Protein AF-A0A8C5P706-F1 (afdb_monomer_lite)

pLDDT: mean 78.51, std 22.82, range [29.36, 98.44]

Sequence (442 aa):
MSHQSHCFSSRSANNVGSKGHKISLGSGHCGKSGHGSGHGSGNGSGHGFGGIGYGFGGSGCSGGITQVTVNRGLLAPLNLDIDTNIQRVRTQERNQIMGLNDKFASFIDKVRFLEQQNKMLETKWSLLQDQQTSRVQTEPLFEAFTGNLRRQLESMGCERGRLETDRNSMEQSVEELRRRYDEEVNRRTAAENEFSGLKRDVDAAFMHKAELQVKADSLSDEINFLRTLYDAEISQLQGQISDTSVVVSMNNSRDLDLNGIIGEVRAQYEDIANRSRGEAEAMYQSRFAELQTAAGRSGNNLQSSRDEICSLNRAIQSLRGEIDSVNAQRSGLESAINEAEGRGEAAVKNAKGKLSELEAALQKAKQDMARQLREYQELMNVKLALDIEITTYKKMLEGEEARTGSVVMAQLSEVQSGLSAFNCQVRSEMLAYRSESHRLQC

Structure (mmCIF, N/CA/C/O backbone):
data_AF-A0A8C5P706-F1
#
_entry.id   AF-A0A8C5P706-F1
#
loop_
_atom_site.group_PDB
_atom_site.id
_atom_site.type_symbol
_atom_site.label_atom_id
_atom_site.label_alt_id
_atom_site.label_comp_id
_atom_site.label_asym_id
_atom_site.label_entity_id
_atom_site.label_seq_id
_atom_site.pdbx_PDB_ins_code
_atom_site.Cartn_x
_atom_site.Cartn_y
_atom_site.Cartn_z
_atom_site.occupancy
_atom_site.B_iso_or_equiv
_atom_site.auth_seq_id
_atom_site.auth_comp_id
_atom_site.auth_asym_id
_atom_site.auth_atom_id
_atom_site.pdbx_PDB_model_num
ATOM 1 N N . MET A 1 1 ? -7.279 33.633 60.910 1.00 41.28 1 MET A N 1
ATOM 2 C CA . MET A 1 1 ? -6.029 32.956 61.302 1.00 41.28 1 MET A CA 1
ATOM 3 C C . MET A 1 1 ? -5.440 32.336 60.054 1.00 41.28 1 MET A C 1
ATOM 5 O O . MET A 1 1 ? -6.120 31.589 59.366 1.00 41.28 1 MET A O 1
ATOM 9 N N . SER A 1 2 ? -4.246 32.795 59.718 1.00 47.38 2 SER A N 1
ATOM 10 C CA . SER A 1 2 ? -3.436 32.448 58.554 1.00 47.38 2 SER A CA 1
ATOM 11 C C . SER A 1 2 ? -2.912 31.017 58.649 1.00 47.38 2 SER A C 1
ATOM 13 O O . SER A 1 2 ? -2.488 30.659 59.733 1.00 47.38 2 SER A O 1
ATOM 15 N N . HIS A 1 3 ? -2.887 30.263 57.544 1.00 41.00 3 HIS A N 1
ATOM 16 C CA . HIS A 1 3 ? -1.914 29.202 57.199 1.00 41.00 3 HIS A CA 1
ATOM 17 C C . HIS A 1 3 ? -2.225 28.788 55.741 1.00 41.00 3 HIS A C 1
ATOM 19 O O . HIS A 1 3 ? -3.325 28.335 55.456 1.00 41.00 3 HIS A O 1
ATOM 25 N N . GLN A 1 4 ? -1.476 29.215 54.722 1.00 40.47 4 GLN A N 1
ATOM 26 C CA . GLN A 1 4 ? -0.107 28.849 54.324 1.00 40.47 4 GLN A CA 1
ATOM 27 C C . GLN A 1 4 ? -0.018 27.461 53.650 1.00 40.47 4 GLN A C 1
ATOM 29 O O . GLN A 1 4 ? 0.170 26.440 54.293 1.00 40.47 4 GLN A O 1
ATOM 34 N N . SER A 1 5 ? -0.205 27.495 52.323 1.00 39.38 5 SER A N 1
ATOM 35 C CA . SER A 1 5 ? 0.575 26.850 51.247 1.00 39.38 5 SER A CA 1
ATOM 36 C C . SER A 1 5 ? 1.284 25.508 51.479 1.00 39.38 5 SER A C 1
ATOM 38 O O . SER A 1 5 ? 2.249 25.453 52.231 1.00 39.38 5 SER A O 1
ATOM 40 N N . HIS A 1 6 ? 0.998 24.542 50.593 1.00 40.12 6 HIS A N 1
ATOM 41 C CA . HIS A 1 6 ? 2.023 23.692 49.974 1.00 40.12 6 HIS A CA 1
ATOM 42 C C . HIS A 1 6 ? 1.728 23.459 48.483 1.00 40.12 6 HIS A C 1
ATOM 44 O O . HIS A 1 6 ? 0.644 23.028 48.100 1.00 40.12 6 HIS A O 1
ATOM 50 N N . CYS A 1 7 ? 2.724 23.774 47.654 1.00 34.34 7 CYS A N 1
ATOM 51 C CA . CYS A 1 7 ? 2.787 23.508 46.221 1.00 34.34 7 CYS A CA 1
ATOM 52 C C . CYS A 1 7 ? 3.391 22.120 45.954 1.00 34.34 7 CYS A C 1
ATOM 54 O O . CYS A 1 7 ? 4.392 21.769 46.572 1.00 34.34 7 CYS A O 1
ATOM 56 N N . PHE A 1 8 ? 2.890 21.423 44.933 1.00 32.47 8 PHE A N 1
ATOM 57 C CA . PHE A 1 8 ? 3.690 20.560 44.058 1.00 32.47 8 PHE A CA 1
ATOM 58 C C . PHE A 1 8 ? 3.221 20.815 42.620 1.00 32.47 8 PHE A C 1
ATOM 60 O O . PHE A 1 8 ? 2.102 20.476 42.252 1.00 32.47 8 PHE A O 1
ATOM 67 N N . SER A 1 9 ? 4.063 21.483 41.830 1.00 33.12 9 SER A N 1
ATOM 68 C CA . SER A 1 9 ? 3.867 21.713 40.397 1.00 33.12 9 SER A CA 1
ATOM 69 C C . SER A 1 9 ? 5.086 21.161 39.670 1.00 33.12 9 SER A C 1
ATOM 71 O O . SER A 1 9 ? 6.221 21.566 39.934 1.00 33.12 9 SER A O 1
ATOM 73 N N . SER A 1 10 ? 4.853 20.190 38.791 1.00 33.88 10 SER A N 1
ATOM 74 C CA . SER A 1 10 ? 5.874 19.570 37.957 1.00 33.88 10 SER A CA 1
ATOM 75 C C . SER A 1 10 ? 5.959 20.291 36.613 1.00 33.88 10 SER A C 1
ATOM 77 O O . SER A 1 10 ? 5.051 20.221 35.796 1.00 33.88 10 SER A O 1
ATOM 79 N N . ARG A 1 11 ? 7.099 20.963 36.422 1.00 39.31 11 ARG A N 1
ATOM 80 C CA . ARG A 1 11 ? 7.876 21.108 35.178 1.00 39.31 11 ARG A CA 1
ATOM 81 C C . ARG A 1 11 ? 7.091 21.267 33.863 1.00 39.31 11 ARG A C 1
ATOM 83 O O . ARG A 1 11 ? 6.745 20.289 33.213 1.00 39.31 11 ARG A O 1
ATOM 90 N N . SER A 1 12 ? 7.039 22.506 33.376 1.00 32.38 12 SER A N 1
ATOM 91 C CA . SER A 1 12 ? 7.063 22.805 31.941 1.00 32.38 12 SER A CA 1
ATOM 92 C C . SER A 1 12 ? 8.166 23.830 31.685 1.00 32.38 12 SER A C 1
ATOM 94 O O . SER A 1 12 ? 8.137 24.931 32.230 1.00 32.38 12 SER A O 1
ATOM 96 N N . ALA A 1 13 ? 9.174 23.434 30.911 1.00 37.91 13 ALA A N 1
ATOM 97 C CA . ALA A 1 13 ? 10.203 24.317 30.386 1.00 37.91 13 ALA A CA 1
ATOM 98 C C . ALA A 1 13 ? 10.234 24.123 28.869 1.00 37.91 13 ALA A C 1
ATOM 100 O O . ALA A 1 13 ? 10.842 23.186 28.357 1.00 37.91 13 ALA A O 1
ATOM 101 N N . ASN A 1 14 ? 9.542 25.019 28.170 1.00 35.97 14 ASN A N 1
ATOM 102 C CA . ASN A 1 14 ? 9.764 25.275 26.758 1.00 35.97 14 ASN A CA 1
ATOM 103 C C . ASN A 1 14 ? 11.100 26.006 26.619 1.00 35.97 14 ASN A C 1
ATOM 105 O O . ASN A 1 14 ? 11.257 27.101 27.157 1.00 35.97 14 ASN A O 1
ATOM 109 N N . ASN A 1 15 ? 12.033 25.433 25.861 1.00 34.94 15 ASN A N 1
ATOM 110 C CA . ASN A 1 15 ? 13.074 26.220 25.222 1.00 34.94 15 ASN A CA 1
ATOM 111 C C . ASN A 1 15 ? 13.121 25.878 23.732 1.00 34.94 15 ASN A C 1
ATOM 113 O O . ASN A 1 15 ? 13.296 24.729 23.330 1.00 34.94 15 ASN A O 1
ATOM 117 N N . VAL A 1 16 ? 12.890 26.919 22.944 1.00 37.88 16 VAL A N 1
ATOM 118 C CA . VAL A 1 16 ? 12.877 26.963 21.489 1.00 37.88 16 VAL A CA 1
ATOM 119 C C . VAL A 1 16 ? 14.286 27.303 21.021 1.00 37.88 16 VAL A C 1
ATOM 121 O O . VAL A 1 16 ? 14.898 28.237 21.528 1.00 37.88 16 VAL A O 1
ATOM 124 N N . GLY A 1 17 ? 14.749 26.607 19.984 1.00 37.25 17 GLY A N 1
ATOM 125 C CA . GLY A 1 17 ? 15.774 27.132 19.087 1.00 37.25 17 GLY A CA 1
ATOM 126 C C . GLY A 1 17 ? 17.091 26.368 19.091 1.00 37.25 17 GLY A C 1
ATOM 127 O O . GLY A 1 17 ? 18.047 26.781 19.733 1.00 37.25 17 GLY A O 1
ATOM 128 N N . SER A 1 18 ? 17.177 25.342 18.243 1.00 36.16 18 SER A N 1
ATOM 129 C CA . SER A 1 18 ? 18.452 24.931 17.657 1.00 36.16 18 SER A CA 1
ATOM 130 C C . SER A 1 18 ? 18.315 24.818 16.147 1.00 36.16 18 SER A C 1
ATOM 132 O O . SER A 1 18 ? 17.473 24.102 15.609 1.00 36.16 18 SER A O 1
ATOM 134 N N . LYS A 1 19 ? 19.143 25.623 15.484 1.00 40.47 19 LYS A N 1
ATOM 135 C CA . LYS A 1 19 ? 19.295 25.753 14.042 1.00 40.47 19 LYS A CA 1
ATOM 136 C C . LYS A 1 19 ? 20.003 24.524 13.466 1.00 40.47 19 LYS A C 1
ATOM 138 O O . LYS A 1 19 ? 21.015 24.084 13.996 1.00 40.47 19 LYS A O 1
ATOM 143 N N . GLY A 1 20 ? 19.478 24.072 12.329 1.00 43.91 20 GLY A N 1
ATOM 144 C CA . GLY A 1 20 ? 20.189 23.546 11.163 1.00 43.91 20 GLY A CA 1
ATOM 145 C C . GLY A 1 20 ? 21.366 22.602 11.386 1.00 43.91 20 GLY A C 1
ATOM 146 O O . GLY A 1 20 ? 22.481 23.056 11.610 1.00 43.91 20 GLY A O 1
ATOM 147 N N . HIS A 1 21 ? 21.148 21.312 11.134 1.00 32.88 21 HIS A N 1
ATOM 148 C CA . HIS A 1 21 ? 22.178 20.399 10.638 1.00 32.88 21 HIS A CA 1
ATOM 149 C C . HIS A 1 21 ? 21.638 19.724 9.371 1.00 32.88 21 HIS A C 1
ATOM 151 O O . HIS A 1 21 ? 20.739 18.890 9.428 1.00 32.88 21 HIS A O 1
ATOM 157 N N . LYS A 1 22 ? 22.160 20.136 8.209 1.00 37.00 22 LYS A N 1
ATOM 158 C CA . LYS A 1 22 ? 22.023 19.390 6.955 1.00 37.00 22 LYS A CA 1
ATOM 159 C C . LYS A 1 22 ? 23.095 18.307 6.975 1.00 37.00 22 LYS A C 1
ATOM 161 O O . LYS A 1 22 ? 24.278 18.627 6.929 1.00 37.00 22 LYS A O 1
ATOM 166 N N . ILE A 1 23 ? 22.680 17.051 7.062 1.00 36.12 23 ILE A N 1
ATOM 167 C CA . ILE A 1 23 ? 23.563 15.899 6.896 1.00 36.12 23 ILE A CA 1
ATOM 168 C C . ILE A 1 23 ? 23.460 15.481 5.429 1.00 36.12 23 ILE A C 1
ATOM 170 O O . ILE A 1 23 ? 22.424 14.993 4.987 1.00 36.12 23 ILE A O 1
ATOM 174 N N . SER A 1 24 ? 24.525 15.722 4.664 1.00 38.62 24 SER A N 1
ATOM 175 C CA . SER A 1 24 ? 24.721 15.121 3.348 1.00 38.62 24 SER A CA 1
ATOM 176 C C . SER A 1 24 ? 25.415 13.767 3.521 1.00 38.62 24 SER A C 1
ATOM 178 O O . SER A 1 24 ? 26.598 13.717 3.850 1.00 38.62 24 SER A O 1
ATOM 180 N N . LEU A 1 25 ? 24.694 12.679 3.269 1.00 35.72 25 LEU A N 1
ATOM 181 C CA . LEU A 1 25 ? 25.264 11.446 2.718 1.00 35.72 25 LEU A CA 1
ATOM 182 C C . LEU A 1 25 ? 24.923 11.482 1.222 1.00 35.72 25 LEU A C 1
ATOM 184 O O . LEU A 1 25 ? 23.805 11.827 0.864 1.00 35.72 25 LEU A O 1
ATOM 188 N N . GLY A 1 26 ? 25.792 11.210 0.262 1.00 31.03 26 GLY A N 1
ATOM 189 C CA . GLY A 1 26 ? 27.043 10.471 0.271 1.00 31.03 26 GLY A CA 1
ATOM 190 C C . GLY A 1 26 ? 27.058 9.729 -1.063 1.00 31.03 26 GLY A C 1
ATOM 191 O O . GLY A 1 26 ? 26.615 8.591 -1.130 1.00 31.03 26 GLY A O 1
ATOM 192 N N . SER A 1 27 ? 27.462 10.407 -2.144 1.00 34.66 27 SER A N 1
ATOM 193 C CA . SER A 1 27 ? 27.646 9.774 -3.455 1.00 34.66 27 SER A CA 1
ATOM 194 C C . SER A 1 27 ? 29.117 9.403 -3.600 1.00 34.66 27 SER A C 1
ATOM 196 O O . SER A 1 27 ? 29.986 10.268 -3.721 1.00 34.66 27 SER A O 1
ATOM 198 N N . GLY A 1 28 ? 29.396 8.106 -3.489 1.00 31.67 28 GLY A N 1
ATOM 199 C CA . GLY A 1 28 ? 30.720 7.518 -3.618 1.00 31.67 28 GLY A CA 1
ATOM 200 C C . GLY A 1 28 ? 30.874 6.764 -4.938 1.00 31.67 28 GLY A C 1
ATOM 201 O O . GLY A 1 28 ? 30.355 5.668 -5.074 1.00 31.67 28 GLY A O 1
ATOM 202 N N . HIS A 1 29 ? 31.630 7.379 -5.852 1.00 32.44 29 HIS A N 1
ATOM 203 C CA . HIS A 1 29 ? 32.672 6.808 -6.723 1.00 32.44 29 HIS A CA 1
ATOM 204 C C . HIS A 1 29 ? 32.418 5.534 -7.557 1.00 32.44 29 HIS A C 1
ATOM 206 O O . HIS A 1 29 ? 32.344 4.436 -7.021 1.00 32.44 29 HIS A O 1
ATOM 212 N N . CYS A 1 30 ? 32.552 5.662 -8.887 1.00 29.36 30 CYS A N 1
ATOM 213 C CA . CYS A 1 30 ? 33.606 5.067 -9.750 1.00 29.36 30 CYS A CA 1
ATOM 214 C C . CYS A 1 30 ? 33.197 5.230 -11.240 1.00 29.36 30 CYS A C 1
ATOM 216 O O . CYS A 1 30 ? 32.019 5.209 -11.551 1.00 29.36 30 CYS A O 1
ATOM 218 N N . GLY A 1 31 ? 34.063 5.438 -12.233 1.00 32.59 31 GLY A N 1
ATOM 219 C CA . GLY A 1 31 ? 35.505 5.593 -12.245 1.00 32.59 31 GLY A CA 1
ATOM 220 C C . GLY A 1 31 ? 36.037 5.911 -13.654 1.00 32.59 31 GLY A C 1
ATOM 221 O O . GLY A 1 31 ? 35.325 5.826 -14.646 1.00 32.59 31 GLY A O 1
ATOM 222 N N . LYS A 1 32 ? 37.337 6.222 -13.677 1.00 36.56 32 LYS A N 1
ATOM 223 C CA . LYS A 1 32 ? 38.327 5.912 -14.722 1.00 36.56 32 LYS A CA 1
ATOM 224 C C . LYS A 1 32 ? 38.072 6.434 -16.148 1.00 36.56 32 LYS A C 1
ATOM 226 O O . LYS A 1 32 ? 37.532 5.738 -16.996 1.00 36.56 32 LYS A O 1
ATOM 231 N N . SER A 1 33 ? 38.708 7.559 -16.460 1.00 35.50 33 SER A N 1
ATOM 232 C CA . SER A 1 33 ? 39.251 7.838 -17.794 1.00 35.50 33 SER A CA 1
ATOM 233 C C . SER A 1 33 ? 40.764 8.002 -17.660 1.00 35.50 33 SER A C 1
ATOM 235 O O . SER A 1 33 ? 41.240 8.957 -17.048 1.00 35.50 33 SER A O 1
ATOM 237 N N . GLY A 1 34 ? 41.510 7.021 -18.166 1.00 32.22 34 GLY A N 1
ATOM 238 C CA . GLY A 1 34 ? 42.965 7.002 -18.159 1.00 32.22 34 GLY A CA 1
ATOM 239 C C . GLY A 1 34 ? 43.539 6.687 -19.541 1.00 32.22 34 GLY A C 1
ATOM 240 O O . GLY A 1 34 ? 43.142 5.700 -20.146 1.00 32.22 34 GLY A O 1
ATOM 241 N N . HIS A 1 35 ? 44.536 7.502 -19.902 1.00 35.34 35 HIS A N 1
ATOM 242 C CA . HIS A 1 35 ? 45.756 7.230 -20.682 1.00 35.34 35 HIS A CA 1
ATOM 243 C C . HIS A 1 35 ? 45.756 7.126 -22.223 1.00 35.34 35 HIS A C 1
ATOM 245 O O . HIS A 1 35 ? 45.038 6.334 -22.819 1.00 35.34 35 HIS A O 1
ATOM 251 N N . GLY A 1 36 ? 46.749 7.835 -22.798 1.00 31.02 36 GLY A N 1
ATOM 252 C CA . GLY A 1 36 ? 47.486 7.527 -24.042 1.00 31.02 36 GLY A CA 1
ATOM 253 C C . GLY A 1 36 ? 47.314 8.590 -25.139 1.00 31.02 36 GLY A C 1
ATOM 254 O O . GLY A 1 36 ? 46.232 8.675 -25.694 1.00 31.02 36 GLY A O 1
ATOM 255 N N . SER A 1 37 ? 48.217 9.550 -25.400 1.00 37.91 37 SER A N 1
ATOM 256 C CA . SER A 1 37 ? 49.632 9.533 -25.865 1.00 37.91 37 SER A CA 1
ATOM 257 C C . SER A 1 37 ? 49.837 9.323 -27.381 1.00 37.91 37 SER A C 1
ATOM 259 O O . SER A 1 37 ? 49.471 8.281 -27.908 1.00 37.91 37 SER A O 1
ATOM 261 N N . GLY A 1 38 ? 50.545 10.276 -28.021 1.00 32.88 38 GLY A N 1
ATOM 262 C CA . GLY A 1 38 ? 51.220 10.180 -29.342 1.00 32.88 38 GLY A CA 1
ATOM 263 C C . GLY A 1 38 ? 50.927 11.396 -30.248 1.00 32.88 38 GLY A C 1
ATOM 264 O O . GLY A 1 38 ? 49.793 11.545 -30.673 1.00 32.88 38 GLY A O 1
ATOM 265 N N . HIS A 1 39 ? 51.757 12.446 -30.364 1.00 34.50 39 HIS A N 1
ATOM 266 C CA . HIS A 1 39 ? 53.029 12.647 -31.107 1.00 34.50 39 HIS A CA 1
ATOM 267 C C . HIS A 1 39 ? 52.994 12.474 -32.647 1.00 34.50 39 HIS A C 1
ATOM 269 O O . HIS A 1 39 ? 52.680 11.397 -33.136 1.00 34.50 39 HIS A O 1
ATOM 275 N N . GLY A 1 40 ? 53.474 13.514 -33.360 1.00 32.03 40 GLY A N 1
ATOM 276 C CA . GLY A 1 40 ? 53.951 13.514 -34.763 1.00 32.03 40 GLY A CA 1
ATOM 277 C C . GLY A 1 40 ? 53.074 14.340 -35.724 1.00 32.03 40 GLY A C 1
ATOM 278 O O . GLY A 1 40 ? 51.974 13.920 -36.037 1.00 32.03 40 GLY A O 1
ATOM 279 N N . SER A 1 41 ? 53.391 15.599 -36.061 1.00 34.81 41 SER A N 1
ATOM 280 C CA . SER A 1 41 ? 54.399 16.102 -37.028 1.00 34.81 41 SER A CA 1
ATOM 281 C C . SER A 1 41 ? 54.060 15.877 -38.510 1.00 34.81 41 SER A C 1
ATOM 283 O O . SER A 1 41 ? 53.982 14.737 -38.947 1.00 34.81 41 SER A O 1
ATOM 285 N N . GLY A 1 42 ? 54.043 16.964 -39.301 1.00 31.61 42 GLY A N 1
ATOM 286 C CA . GLY A 1 42 ? 54.513 16.917 -40.696 1.00 31.61 42 GLY A CA 1
ATOM 287 C C . GLY A 1 42 ? 53.676 17.616 -41.776 1.00 31.61 42 GLY A C 1
ATOM 288 O O . GLY A 1 42 ? 52.642 17.116 -42.191 1.00 31.61 42 GLY A O 1
ATOM 289 N N . ASN A 1 43 ? 54.220 18.737 -42.258 1.00 35.31 43 ASN A N 1
ATOM 290 C CA . ASN A 1 43 ? 53.979 19.507 -43.490 1.00 35.31 43 ASN A CA 1
ATOM 291 C C . ASN A 1 43 ? 53.479 18.790 -44.769 1.00 35.31 43 ASN A C 1
ATOM 293 O O . ASN A 1 43 ? 53.866 17.666 -45.065 1.00 35.31 43 ASN A O 1
ATOM 297 N N . GLY A 1 44 ? 52.835 19.590 -45.636 1.00 33.38 44 GLY A N 1
ATOM 298 C CA . GLY A 1 44 ? 52.810 19.435 -47.104 1.00 33.38 44 GLY A CA 1
ATOM 299 C C . GLY A 1 44 ? 51.531 20.035 -47.706 1.00 33.38 44 GLY A C 1
ATOM 300 O O . GLY A 1 44 ? 50.470 19.442 -47.596 1.00 33.38 44 GLY A O 1
ATOM 301 N N . SER A 1 45 ? 51.491 21.287 -48.176 1.00 38.22 45 SER A N 1
ATOM 302 C CA . SER A 1 45 ? 51.945 21.754 -49.502 1.00 38.22 45 SER A CA 1
ATOM 303 C C . SER A 1 45 ? 51.434 20.892 -50.666 1.00 38.22 45 SER A C 1
ATOM 305 O O . SER A 1 45 ? 52.134 20.005 -51.139 1.00 38.22 45 SER A O 1
ATOM 307 N N . GLY A 1 46 ? 50.241 21.209 -51.175 1.00 35.97 46 GLY A N 1
ATOM 308 C CA . GLY A 1 46 ? 49.696 20.656 -52.417 1.00 35.97 46 GLY A CA 1
ATOM 309 C C . GLY A 1 46 ? 48.972 21.744 -53.202 1.00 35.97 46 GLY A C 1
ATOM 310 O O . GLY A 1 46 ? 47.912 22.208 -52.796 1.00 35.97 46 GLY A O 1
ATOM 311 N N . HIS A 1 47 ? 49.597 22.193 -54.289 1.00 33.38 47 HIS A N 1
ATOM 312 C CA . HIS A 1 47 ? 49.093 23.222 -55.192 1.00 33.38 47 HIS A CA 1
ATOM 313 C C . HIS A 1 47 ? 47.888 22.694 -55.981 1.00 33.38 47 HIS A C 1
ATOM 315 O O . HIS A 1 47 ? 48.008 21.724 -56.727 1.00 33.38 47 HIS A O 1
ATOM 321 N N . GLY A 1 48 ? 46.744 23.364 -55.844 1.00 34.66 48 GLY A N 1
ATOM 322 C CA . GLY A 1 48 ? 45.589 23.179 -56.715 1.00 34.66 48 GLY A CA 1
ATOM 323 C C . GLY A 1 48 ? 45.784 23.933 -58.027 1.00 34.66 48 GLY A C 1
ATOM 324 O O . GLY A 1 48 ? 45.681 25.157 -58.066 1.00 34.66 48 GLY A O 1
ATOM 325 N N . PHE A 1 49 ? 46.058 23.189 -59.097 1.00 33.19 49 PHE A N 1
ATOM 326 C CA . PHE A 1 49 ? 45.903 23.639 -60.477 1.00 33.19 49 PHE A CA 1
ATOM 327 C C . PHE A 1 49 ? 44.404 23.779 -60.787 1.00 33.19 49 PHE A C 1
ATOM 329 O O . PHE A 1 49 ? 43.692 22.783 -60.898 1.00 33.19 49 PHE A O 1
ATOM 336 N N . GLY A 1 50 ? 43.933 25.019 -60.920 1.00 35.72 50 GLY A N 1
ATOM 337 C CA . GLY A 1 50 ? 42.646 25.368 -61.522 1.00 35.72 50 GLY A CA 1
ATOM 338 C C . GLY A 1 50 ? 42.878 25.855 -62.948 1.00 35.72 50 GLY A C 1
ATOM 339 O O . GLY A 1 50 ? 43.678 26.760 -63.174 1.00 35.72 50 GLY A O 1
ATOM 340 N N . GLY A 1 51 ? 42.241 25.190 -63.907 1.00 34.22 51 GLY A N 1
ATOM 341 C CA . GLY A 1 51 ? 42.466 25.388 -65.330 1.00 34.22 51 GLY A CA 1
ATOM 342 C C . GLY A 1 51 ? 41.628 26.481 -66.001 1.00 34.22 51 GLY A C 1
ATOM 343 O O . GLY A 1 51 ? 40.628 26.952 -65.475 1.00 34.22 51 GLY A O 1
ATOM 344 N N . ILE A 1 52 ? 42.074 26.750 -67.233 1.00 33.12 52 ILE A N 1
ATOM 345 C CA . ILE A 1 52 ? 41.341 27.092 -68.463 1.00 33.12 52 ILE A CA 1
ATOM 346 C C . ILE A 1 52 ? 40.580 28.426 -68.502 1.00 33.12 52 ILE A C 1
ATOM 348 O O . ILE A 1 52 ? 39.494 28.584 -67.959 1.00 33.12 52 ILE A O 1
ATOM 352 N N . GLY A 1 53 ? 41.097 29.322 -69.347 1.00 31.91 53 GLY A N 1
ATOM 353 C CA . GLY A 1 53 ? 40.346 30.400 -69.981 1.00 31.91 53 GLY A CA 1
ATOM 354 C C . GLY A 1 53 ? 40.906 30.666 -71.378 1.00 31.91 53 GLY A C 1
ATOM 355 O O . GLY A 1 53 ? 41.998 31.209 -71.518 1.00 31.91 53 GLY A O 1
ATOM 356 N N . TYR A 1 54 ? 40.168 30.239 -72.403 1.00 35.06 54 TYR A N 1
ATOM 357 C CA . TYR A 1 54 ? 40.380 30.604 -73.803 1.00 35.06 54 TYR A CA 1
ATOM 358 C C . TYR A 1 54 ? 40.100 32.101 -74.008 1.00 35.06 54 TYR A C 1
ATOM 360 O O . TYR A 1 54 ? 39.147 32.633 -73.445 1.00 35.06 54 TYR A O 1
ATOM 368 N N . GLY A 1 55 ? 40.884 32.760 -74.863 1.00 34.62 55 GLY A N 1
ATOM 369 C CA . GLY A 1 55 ? 40.666 34.156 -75.235 1.00 34.62 55 GLY A CA 1
ATOM 370 C C . GLY A 1 55 ? 41.421 34.539 -76.503 1.00 34.62 55 GLY A C 1
ATOM 371 O O . GLY A 1 55 ? 42.595 34.886 -76.456 1.00 34.62 55 GLY A O 1
ATOM 372 N N . PHE A 1 56 ? 40.721 34.451 -77.631 1.00 34.06 56 PHE A N 1
ATOM 373 C CA . PHE A 1 56 ? 41.074 35.032 -78.926 1.00 34.06 56 PHE A CA 1
ATOM 374 C C . PHE A 1 56 ? 41.263 36.553 -78.795 1.00 34.06 56 PHE A C 1
ATOM 376 O O . PHE A 1 56 ? 40.434 37.224 -78.185 1.00 34.06 56 PHE A O 1
ATOM 383 N N . GLY A 1 57 ? 42.301 37.111 -79.418 1.00 36.31 57 GLY A N 1
ATOM 384 C CA . GLY A 1 57 ? 42.513 38.557 -79.463 1.00 36.31 57 GLY A CA 1
ATOM 385 C C . GLY A 1 57 ? 43.652 38.922 -80.401 1.00 36.31 57 GLY A C 1
ATOM 386 O O . GLY A 1 57 ? 44.810 38.946 -80.002 1.00 36.31 57 GLY A O 1
ATOM 387 N N . GLY A 1 58 ? 43.315 39.166 -81.667 1.00 34.72 58 GLY A N 1
ATOM 388 C CA . GLY A 1 58 ? 44.233 39.740 -82.640 1.00 34.72 58 GLY A CA 1
ATOM 389 C C . GLY A 1 58 ? 44.425 41.246 -82.437 1.00 34.72 58 GLY A C 1
ATOM 390 O O . GLY A 1 58 ? 43.477 41.960 -82.131 1.00 34.72 58 GLY A O 1
ATOM 391 N N . SER A 1 59 ? 45.659 41.703 -82.642 1.00 37.44 59 SER A N 1
ATOM 392 C CA . SER A 1 59 ? 46.085 43.048 -83.067 1.00 37.44 59 SER A CA 1
ATOM 393 C C . SER A 1 59 ? 47.602 42.928 -83.283 1.00 37.44 59 SER A C 1
ATOM 395 O O . SER A 1 59 ? 48.304 42.481 -82.386 1.00 37.44 59 SER A O 1
ATOM 397 N N . GLY A 1 60 ? 48.187 43.128 -84.464 1.00 31.31 60 GLY A N 1
ATOM 398 C CA . GLY A 1 60 ? 48.061 44.315 -85.301 1.00 31.31 60 GLY A CA 1
ATOM 399 C C . GLY A 1 60 ? 49.078 45.352 -84.817 1.00 31.31 60 GLY A C 1
ATOM 400 O O . GLY A 1 60 ? 48.791 45.991 -83.813 1.00 31.31 60 GLY A O 1
ATOM 401 N N . CYS A 1 61 ? 50.246 45.418 -85.485 1.00 34.94 61 CYS A N 1
ATOM 402 C CA . CYS A 1 61 ? 51.245 46.512 -85.594 1.00 34.94 61 CYS A CA 1
ATOM 403 C C . CYS A 1 61 ? 52.544 45.893 -86.175 1.00 34.94 61 CYS A C 1
ATOM 405 O O . CYS A 1 61 ? 53.174 45.081 -85.509 1.00 34.94 61 CYS A O 1
ATOM 407 N N . SER A 1 62 ? 52.910 46.021 -87.454 1.00 32.47 62 SER A N 1
ATOM 408 C CA . SER A 1 62 ? 53.230 47.213 -88.265 1.00 32.47 62 SER A CA 1
ATOM 409 C C . SER A 1 62 ? 54.455 47.995 -87.777 1.00 32.47 62 SER A C 1
ATOM 411 O O . SER A 1 62 ? 54.391 48.677 -86.761 1.00 32.47 62 SER A O 1
ATOM 413 N N . GLY A 1 63 ? 55.522 47.962 -88.586 1.00 36.88 63 GLY A N 1
ATOM 414 C CA . GLY A 1 63 ? 56.664 48.888 -88.551 1.00 36.88 63 GLY A CA 1
ATOM 415 C C . GLY A 1 63 ? 57.989 48.195 -88.212 1.00 36.88 63 GLY A C 1
ATOM 416 O O . GLY A 1 63 ? 58.103 47.554 -87.182 1.00 36.88 63 GLY A O 1
ATOM 417 N N . GLY A 1 64 ? 59.051 48.251 -89.006 1.00 39.59 64 GLY A N 1
ATOM 418 C CA . GLY A 1 64 ? 59.300 48.905 -90.281 1.00 39.59 64 GLY A CA 1
ATOM 419 C C . GLY A 1 64 ? 60.652 48.400 -90.795 1.00 39.59 64 GLY A C 1
ATOM 420 O O . GLY A 1 64 ? 61.573 48.159 -90.017 1.00 39.59 64 GLY A O 1
ATOM 421 N N . ILE A 1 65 ? 60.742 48.185 -92.104 1.00 42.59 65 ILE A N 1
ATOM 422 C CA . ILE A 1 65 ? 61.963 47.776 -92.800 1.00 42.59 65 ILE A CA 1
ATOM 423 C C . ILE A 1 65 ? 62.887 48.995 -92.865 1.00 42.59 65 ILE A C 1
ATOM 425 O O . ILE A 1 65 ? 62.552 49.993 -93.502 1.00 42.59 65 ILE A O 1
ATOM 429 N N . THR A 1 66 ? 64.041 48.924 -92.205 1.00 45.31 66 THR A N 1
ATOM 430 C CA . THR A 1 66 ? 65.121 49.902 -92.352 1.00 45.31 66 THR A CA 1
ATOM 431 C C . THR A 1 66 ? 65.958 49.579 -93.591 1.00 45.31 66 THR A C 1
ATOM 433 O O . THR A 1 66 ? 66.373 48.447 -93.831 1.00 45.31 66 THR A O 1
ATOM 436 N N . GLN A 1 67 ? 66.175 50.603 -94.410 1.00 46.25 67 GLN A N 1
ATOM 437 C CA . GLN A 1 67 ? 66.942 50.575 -95.650 1.00 46.25 67 GLN A CA 1
ATOM 438 C C . GLN A 1 67 ? 68.419 50.244 -95.369 1.00 46.25 67 GLN A C 1
ATOM 440 O O . GLN A 1 67 ? 69.127 51.024 -94.736 1.00 46.25 67 GLN A O 1
ATOM 445 N N . VAL A 1 68 ? 68.895 49.091 -95.849 1.00 46.09 68 VAL A N 1
ATOM 446 C CA . VAL A 1 68 ? 70.313 48.707 -95.790 1.00 46.09 68 VAL A CA 1
ATOM 447 C C . VAL A 1 68 ? 71.042 49.328 -96.980 1.00 46.09 68 VAL A C 1
ATOM 449 O O . VAL A 1 68 ? 70.860 48.926 -98.129 1.00 46.09 68 VAL A O 1
ATOM 452 N N . THR A 1 69 ? 71.873 50.328 -96.706 1.00 50.88 69 THR A N 1
ATOM 453 C CA . THR A 1 69 ? 72.773 50.954 -97.679 1.00 50.88 69 THR A CA 1
ATOM 454 C C . THR A 1 69 ? 73.875 49.965 -98.073 1.00 50.88 69 THR A C 1
ATOM 456 O O . THR A 1 69 ? 74.766 49.662 -97.282 1.00 50.88 69 THR A O 1
ATOM 459 N N . VAL A 1 70 ? 73.823 49.444 -99.301 1.00 50.88 70 VAL A N 1
ATOM 460 C CA . VAL A 1 70 ? 74.822 48.500 -99.828 1.00 50.88 70 VAL A CA 1
ATOM 461 C C . VAL A 1 70 ? 76.081 49.261 -100.252 1.00 50.88 70 VAL A C 1
ATOM 463 O O . VAL A 1 70 ? 76.090 49.963 -101.263 1.00 50.88 70 VAL A O 1
ATOM 466 N N . ASN A 1 71 ? 77.162 49.104 -99.489 1.00 48.75 71 ASN A N 1
ATOM 467 C CA . ASN A 1 71 ? 78.477 49.643 -99.822 1.00 48.75 71 ASN A CA 1
ATOM 468 C C . ASN A 1 71 ? 79.136 48.747 -100.893 1.00 48.75 71 ASN A C 1
ATOM 470 O O . ASN A 1 71 ? 79.646 47.669 -100.589 1.00 48.75 71 ASN A O 1
ATOM 474 N N . ARG A 1 72 ? 79.094 49.161 -102.168 1.00 57.12 72 ARG A N 1
ATOM 475 C CA . ARG A 1 72 ? 79.580 48.375 -103.327 1.00 57.12 72 ARG A CA 1
ATOM 476 C C . ARG A 1 72 ? 81.115 48.190 -103.400 1.00 57.12 72 ARG A C 1
ATOM 478 O O . ARG A 1 72 ? 81.604 47.693 -104.407 1.00 57.12 72 ARG A O 1
ATOM 485 N N . GLY A 1 73 ? 81.864 48.538 -102.347 1.00 61.19 73 GLY A N 1
ATOM 486 C CA . GLY A 1 73 ? 83.315 48.321 -102.211 1.00 61.19 73 GLY A CA 1
ATOM 487 C C . GLY A 1 73 ? 83.736 47.174 -101.276 1.00 61.19 73 GLY A C 1
ATOM 488 O O . GLY A 1 73 ? 84.928 46.929 -101.136 1.00 61.19 73 GLY A O 1
ATOM 489 N N . LEU A 1 74 ? 82.794 46.458 -100.645 1.00 50.50 74 LEU A N 1
ATOM 490 C CA . LEU A 1 74 ? 83.077 45.337 -99.724 1.00 50.50 74 LEU A CA 1
ATOM 491 C C . LEU A 1 74 ? 82.755 43.950 -100.323 1.00 50.50 74 LEU A C 1
ATOM 493 O O . LEU A 1 74 ? 82.661 42.961 -99.604 1.00 50.50 74 LEU A O 1
ATOM 497 N N . LEU A 1 75 ? 82.610 43.870 -101.651 1.00 47.88 75 LEU A N 1
ATOM 498 C CA . LEU A 1 75 ? 82.420 42.634 -102.427 1.00 47.88 75 LEU A CA 1
ATOM 499 C C . LEU A 1 75 ? 83.752 42.097 -102.989 1.00 47.88 75 LEU A C 1
ATOM 501 O O . LEU A 1 75 ? 83.831 41.687 -104.145 1.00 47.88 75 LEU A O 1
ATOM 505 N N . ALA A 1 76 ? 84.801 42.101 -102.165 1.00 48.91 76 ALA A N 1
ATOM 506 C CA . ALA A 1 76 ? 86.044 41.379 -102.425 1.00 48.91 76 ALA A CA 1
ATOM 507 C C . ALA A 1 76 ? 86.106 40.168 -101.472 1.00 48.91 76 ALA A C 1
ATOM 509 O O . ALA A 1 76 ? 86.011 40.372 -100.260 1.00 48.91 76 ALA A O 1
ATOM 510 N N . PRO A 1 77 ? 86.235 38.920 -101.964 1.00 47.97 77 PRO A N 1
ATOM 511 C CA . PRO A 1 77 ? 86.384 37.753 -101.099 1.00 47.97 77 PRO A CA 1
ATOM 512 C C . PRO A 1 77 ? 87.665 37.881 -100.263 1.00 47.97 77 PRO A C 1
ATOM 514 O O . PRO A 1 77 ? 88.772 37.760 -100.784 1.00 47.97 77 PRO A O 1
ATOM 517 N N . LEU A 1 78 ? 87.525 38.146 -98.963 1.00 41.09 78 LEU A N 1
ATOM 518 C CA . LEU A 1 78 ? 88.626 38.039 -98.010 1.00 41.09 78 LEU A CA 1
ATOM 519 C C . LEU A 1 78 ? 88.803 36.558 -97.669 1.00 41.09 78 LEU A C 1
ATOM 521 O O . LEU A 1 78 ? 88.030 35.984 -96.903 1.00 41.09 78 LEU A O 1
ATOM 525 N N . ASN A 1 79 ? 89.808 35.943 -98.289 1.00 50.62 79 ASN A N 1
ATOM 526 C CA . ASN A 1 79 ? 90.229 34.577 -98.020 1.00 50.62 79 ASN A CA 1
ATOM 527 C C . ASN A 1 79 ? 90.935 34.529 -96.654 1.00 50.62 79 ASN A C 1
ATOM 529 O O . ASN A 1 79 ? 92.127 34.811 -96.541 1.00 50.62 79 ASN A O 1
ATOM 533 N N . LEU A 1 80 ? 90.173 34.246 -95.598 1.00 54.25 80 LEU A N 1
ATOM 534 C CA . LEU A 1 80 ? 90.716 33.854 -94.302 1.00 54.25 80 LEU A CA 1
ATOM 535 C C . LEU A 1 80 ? 90.988 32.352 -94.375 1.00 54.25 80 LEU A C 1
ATOM 537 O O . LEU A 1 80 ? 90.100 31.550 -94.088 1.00 54.25 80 LEU A O 1
ATOM 541 N N . ASP A 1 81 ? 92.198 31.979 -94.787 1.00 52.97 81 ASP A N 1
ATOM 542 C CA . ASP A 1 81 ? 92.688 30.610 -94.646 1.00 52.97 81 ASP A CA 1
ATOM 543 C C . ASP A 1 81 ? 92.688 30.266 -93.145 1.00 52.97 81 ASP A C 1
ATOM 545 O O . ASP A 1 81 ? 93.575 30.652 -92.382 1.00 52.97 81 ASP A O 1
ATOM 549 N N . ILE A 1 82 ? 91.621 29.608 -92.684 1.00 52.72 82 ILE A N 1
ATOM 550 C CA . ILE A 1 82 ? 91.517 29.094 -91.319 1.00 52.72 82 ILE A CA 1
ATOM 551 C C . ILE A 1 82 ? 92.559 27.982 -91.188 1.00 52.72 82 ILE A C 1
ATOM 553 O O . ILE A 1 82 ? 92.456 26.953 -91.850 1.00 52.72 82 ILE A O 1
ATOM 557 N N . ASP A 1 83 ? 93.540 28.204 -90.314 1.00 58.00 83 ASP A N 1
ATOM 558 C CA . ASP A 1 83 ? 94.641 27.291 -90.006 1.00 58.00 83 ASP A CA 1
ATOM 559 C C . ASP A 1 83 ? 94.164 25.833 -89.830 1.00 58.00 83 ASP A C 1
ATOM 561 O O . ASP A 1 83 ? 93.397 25.487 -88.919 1.00 58.00 83 ASP A O 1
ATOM 565 N N . THR A 1 84 ? 94.640 24.963 -90.722 1.00 62.78 84 THR A N 1
ATOM 566 C CA . THR A 1 84 ? 94.288 23.543 -90.833 1.00 62.78 84 THR A CA 1
ATOM 567 C C . THR A 1 84 ? 94.576 22.765 -89.540 1.00 62.78 84 THR A C 1
ATOM 569 O O . THR A 1 84 ? 93.910 21.765 -89.253 1.00 62.78 84 THR A O 1
ATOM 572 N N . ASN A 1 85 ? 95.514 23.231 -88.703 1.00 66.38 85 ASN A N 1
ATOM 573 C CA . ASN A 1 85 ? 95.798 22.614 -87.403 1.00 66.38 85 ASN A CA 1
ATOM 574 C C . ASN A 1 85 ? 94.716 22.902 -86.348 1.00 66.38 85 ASN A C 1
ATOM 576 O O . ASN A 1 85 ? 94.375 22.007 -85.569 1.00 66.38 85 ASN A O 1
ATOM 580 N N . ILE A 1 86 ? 94.115 24.097 -86.352 1.00 64.69 86 ILE A N 1
ATOM 581 C CA . ILE A 1 86 ? 93.025 24.471 -85.431 1.00 64.69 86 ILE A CA 1
ATOM 582 C C . ILE A 1 86 ? 91.741 23.710 -85.777 1.00 64.69 86 ILE A C 1
ATOM 584 O O . ILE A 1 86 ? 91.025 23.261 -84.877 1.00 64.69 86 ILE A O 1
ATOM 588 N N . GLN A 1 87 ? 91.465 23.489 -87.068 1.00 65.75 87 GLN A N 1
ATOM 589 C CA . GLN A 1 87 ? 90.360 22.621 -87.488 1.00 65.75 87 GLN A CA 1
ATOM 590 C C . GLN A 1 87 ? 90.558 21.179 -87.016 1.00 65.75 87 GLN A C 1
ATOM 592 O O . GLN A 1 87 ? 89.604 20.559 -86.544 1.00 65.75 87 GLN A O 1
ATOM 597 N N . ARG A 1 88 ? 91.783 20.644 -87.073 1.00 72.81 88 ARG A N 1
ATOM 598 C CA . ARG A 1 88 ? 92.061 19.266 -86.643 1.00 72.81 88 ARG A CA 1
ATOM 599 C C . ARG A 1 88 ? 91.849 19.072 -85.138 1.00 72.81 88 ARG A C 1
ATOM 601 O O . ARG A 1 88 ? 91.175 18.119 -84.753 1.00 72.81 88 ARG A O 1
ATOM 608 N N . VAL A 1 89 ? 92.335 19.996 -84.302 1.00 76.62 89 VAL A N 1
ATOM 609 C CA . VAL A 1 89 ? 92.123 19.961 -82.839 1.00 76.62 89 VAL A CA 1
ATOM 610 C C . VAL A 1 89 ? 90.645 20.126 -82.491 1.00 76.62 89 VAL A C 1
ATOM 612 O O . VAL A 1 89 ? 90.110 19.308 -81.749 1.00 76.62 89 VAL A O 1
ATOM 615 N N . ARG A 1 90 ? 89.938 21.084 -83.107 1.00 75.12 90 ARG A N 1
ATOM 616 C CA . ARG A 1 90 ? 88.486 21.239 -82.906 1.00 75.12 90 ARG A CA 1
ATOM 617 C C . ARG A 1 90 ? 87.693 20.010 -83.334 1.00 75.12 90 ARG A C 1
ATOM 619 O O . ARG A 1 90 ? 86.694 19.683 -82.704 1.00 75.12 90 ARG A O 1
ATOM 626 N N . THR A 1 91 ? 88.124 19.314 -84.383 1.00 76.06 91 THR A N 1
ATOM 627 C CA . THR A 1 91 ? 87.475 18.071 -84.825 1.00 76.06 91 THR A CA 1
ATOM 628 C C . THR A 1 91 ? 87.739 16.934 -83.836 1.00 76.06 91 THR A C 1
ATOM 630 O O . THR A 1 91 ? 86.835 16.159 -83.532 1.00 76.06 91 THR A O 1
ATOM 633 N N . GLN A 1 92 ? 88.944 16.855 -83.270 1.00 80.19 92 GLN A N 1
ATOM 634 C CA . GLN A 1 92 ? 89.296 15.859 -82.258 1.00 80.19 92 GLN A CA 1
ATOM 635 C C . GLN A 1 92 ? 88.580 16.105 -80.918 1.00 80.19 92 GLN A C 1
ATOM 637 O O . GLN A 1 92 ? 88.021 15.163 -80.358 1.00 80.19 92 GLN A O 1
ATOM 642 N N . GLU A 1 93 ? 88.519 17.351 -80.439 1.00 80.62 93 GLU A N 1
ATOM 643 C CA . GLU A 1 93 ? 87.732 17.747 -79.260 1.00 80.62 93 GLU A CA 1
ATOM 644 C C . GLU A 1 93 ? 86.240 17.507 -79.487 1.00 80.62 93 GLU A C 1
ATOM 646 O O . GLU A 1 93 ? 85.571 16.934 -78.630 1.00 80.62 93 GLU A O 1
ATOM 651 N N . ARG A 1 94 ? 85.721 17.844 -80.674 1.00 82.62 94 ARG A N 1
ATOM 652 C CA . ARG A 1 94 ? 84.342 17.528 -81.060 1.00 82.62 94 ARG A CA 1
ATOM 653 C C . ARG A 1 94 ? 84.076 16.026 -80.998 1.00 82.62 94 ARG A C 1
ATOM 655 O O . ARG A 1 94 ? 83.053 15.639 -80.452 1.00 82.62 94 ARG A O 1
ATOM 662 N N . ASN A 1 95 ? 84.982 15.185 -81.491 1.00 81.75 95 ASN A N 1
ATOM 663 C CA . ASN A 1 95 ? 84.820 13.730 -81.444 1.00 81.75 95 ASN A CA 1
ATOM 664 C C . ASN A 1 95 ? 84.912 13.169 -80.015 1.00 81.75 95 ASN A C 1
ATOM 666 O O . ASN A 1 95 ? 84.189 12.234 -79.682 1.00 81.75 95 ASN A O 1
ATOM 670 N N . GLN A 1 96 ? 85.750 13.743 -79.148 1.00 81.69 96 GLN A N 1
ATOM 671 C CA . GLN A 1 96 ? 85.797 13.372 -77.729 1.00 81.69 96 GLN A CA 1
ATOM 672 C C . GLN A 1 96 ? 84.529 13.802 -76.984 1.00 81.69 96 GLN A C 1
ATOM 674 O O . GLN A 1 96 ? 83.982 13.018 -76.212 1.00 81.69 96 GLN A O 1
ATOM 679 N N . ILE A 1 97 ? 84.026 15.008 -77.257 1.00 81.81 97 ILE A N 1
ATOM 680 C CA . ILE A 1 97 ? 82.753 15.503 -76.723 1.00 81.81 97 ILE A CA 1
ATOM 681 C C . ILE A 1 97 ? 81.595 14.654 -77.247 1.00 81.81 97 ILE A C 1
ATOM 683 O O . ILE A 1 97 ? 80.707 14.318 -76.475 1.00 81.81 97 ILE A O 1
ATOM 687 N N . MET A 1 98 ? 81.621 14.237 -78.515 1.00 82.44 98 MET A N 1
ATOM 688 C CA . MET A 1 98 ? 80.639 13.300 -79.064 1.00 82.44 98 MET A CA 1
ATOM 689 C C . MET A 1 98 ? 80.712 11.944 -78.358 1.00 82.44 98 MET A C 1
ATOM 691 O O . MET A 1 98 ? 79.696 11.483 -77.860 1.00 82.44 98 MET A O 1
ATOM 695 N N . GLY A 1 99 ? 81.898 11.353 -78.191 1.00 85.38 99 GLY A N 1
ATOM 696 C CA . GLY A 1 99 ? 82.041 10.071 -77.492 1.00 85.38 99 GLY A CA 1
ATOM 697 C C . GLY A 1 99 ? 81.676 10.127 -76.002 1.00 85.38 99 GLY A C 1
ATOM 698 O O . GLY A 1 99 ? 81.203 9.139 -75.443 1.00 85.38 99 GLY A O 1
ATOM 699 N N . LEU A 1 100 ? 81.878 11.269 -75.338 1.00 86.38 100 LEU A N 1
ATOM 700 C CA . LEU A 1 100 ? 81.394 11.499 -73.974 1.00 86.38 100 LEU A CA 1
ATOM 701 C C . LEU A 1 100 ? 79.882 11.714 -73.945 1.00 86.38 100 LEU A C 1
ATOM 703 O O . LEU A 1 100 ? 79.223 11.157 -73.075 1.00 86.38 100 LEU A O 1
ATOM 707 N N . ASN A 1 101 ? 79.324 12.451 -74.903 1.00 86.31 101 ASN A N 1
ATOM 708 C CA . ASN A 1 101 ? 77.882 12.640 -75.029 1.00 86.31 101 ASN A CA 1
ATOM 709 C C . ASN A 1 101 ? 77.157 11.329 -75.337 1.00 86.31 101 ASN A C 1
ATOM 711 O O . ASN A 1 101 ? 76.112 11.091 -74.748 1.00 86.31 101 ASN A O 1
ATOM 715 N N . ASP A 1 102 ? 77.723 10.446 -76.158 1.00 87.25 102 ASP A N 1
ATOM 716 C CA . ASP A 1 102 ? 77.163 9.115 -76.417 1.00 87.25 102 ASP A CA 1
ATOM 717 C C . ASP A 1 102 ? 77.178 8.258 -75.144 1.00 87.25 102 ASP A C 1
ATOM 719 O O . ASP A 1 102 ? 76.210 7.565 -74.825 1.00 87.25 102 ASP A O 1
ATOM 723 N N . LYS A 1 103 ? 78.248 8.358 -74.342 1.00 89.62 103 LYS A N 1
ATOM 724 C CA . LYS A 1 103 ? 78.313 7.712 -73.023 1.00 89.62 103 LYS A CA 1
ATOM 725 C C . LYS A 1 103 ? 77.299 8.312 -72.046 1.00 89.62 103 LYS A C 1
ATOM 727 O O . LYS A 1 103 ? 76.632 7.550 -71.349 1.00 89.62 103 LYS A O 1
ATOM 732 N N . PHE A 1 104 ? 77.125 9.633 -72.016 1.00 90.19 104 PHE A N 1
ATOM 733 C CA . PHE A 1 104 ? 76.102 10.288 -71.196 1.00 90.19 104 PHE A CA 1
ATOM 734 C C . PHE A 1 104 ? 74.689 9.921 -71.642 1.00 90.19 104 PHE A C 1
ATOM 736 O O . PHE A 1 104 ? 73.859 9.635 -70.787 1.00 90.19 104 PHE A O 1
ATOM 743 N N . ALA A 1 105 ? 74.427 9.844 -72.946 1.00 86.38 105 ALA A N 1
ATOM 744 C CA . ALA A 1 105 ? 73.158 9.372 -73.485 1.00 86.38 105 ALA A CA 1
ATOM 745 C C . ALA A 1 105 ? 72.886 7.931 -73.030 1.00 86.38 105 ALA A C 1
ATOM 747 O O . ALA A 1 105 ? 71.840 7.668 -72.446 1.00 86.38 105 ALA A O 1
ATOM 748 N N . SER A 1 106 ? 73.876 7.036 -73.142 1.00 89.69 106 SER A N 1
ATOM 749 C CA . SER A 1 106 ? 73.744 5.652 -72.664 1.00 89.69 106 SER A CA 1
ATOM 750 C C . SER A 1 106 ? 73.506 5.550 -71.149 1.00 89.69 106 SER A C 1
ATOM 752 O O . SER A 1 106 ? 72.754 4.689 -70.689 1.00 89.69 106 SER A O 1
ATOM 754 N N . PHE A 1 107 ? 74.106 6.444 -70.355 1.00 94.44 107 PHE A N 1
ATOM 755 C CA . PHE A 1 107 ? 73.902 6.491 -68.909 1.00 94.44 107 PHE A CA 1
ATOM 756 C C . PHE A 1 107 ? 72.522 7.052 -68.550 1.00 94.44 107 PHE A C 1
ATOM 758 O O . PHE A 1 107 ? 71.853 6.501 -67.681 1.00 94.44 107 PHE A O 1
ATOM 765 N N . ILE A 1 108 ? 72.061 8.092 -69.250 1.00 90.62 108 ILE A N 1
ATOM 766 C CA . ILE A 1 108 ? 70.711 8.651 -69.105 1.00 90.62 108 ILE A CA 1
ATOM 767 C C . ILE A 1 108 ? 69.663 7.594 -69.459 1.00 90.62 108 ILE A C 1
ATOM 769 O O . ILE A 1 108 ? 68.707 7.416 -68.706 1.00 90.62 108 ILE A O 1
ATOM 773 N N . ASP A 1 109 ? 69.861 6.844 -70.542 1.00 91.81 109 ASP A N 1
ATOM 774 C CA . ASP A 1 109 ? 68.969 5.752 -70.929 1.00 91.81 109 ASP A CA 1
ATOM 775 C C . ASP A 1 109 ? 68.954 4.644 -69.871 1.00 91.81 109 ASP A C 1
ATOM 777 O O . ASP A 1 109 ? 67.893 4.116 -69.529 1.00 91.81 109 ASP A O 1
ATOM 781 N N . LYS A 1 110 ? 70.113 4.329 -69.275 1.00 93.62 110 LYS A N 1
ATOM 782 C CA . LYS A 1 110 ? 70.194 3.344 -68.191 1.00 93.62 110 LYS A CA 1
ATOM 783 C C . LYS A 1 110 ? 69.503 3.817 -66.911 1.00 93.62 110 LYS A C 1
ATOM 785 O O . LYS A 1 110 ? 68.815 3.013 -66.283 1.00 93.62 110 LYS A O 1
ATOM 790 N N . VAL A 1 111 ? 69.660 5.085 -66.534 1.00 94.19 111 VAL A N 1
ATOM 791 C CA . VAL A 1 111 ? 68.968 5.682 -65.381 1.00 94.19 111 VAL A CA 1
ATOM 792 C C . VAL A 1 111 ? 67.463 5.700 -65.623 1.00 94.19 111 VAL A C 1
ATOM 794 O O . VAL A 1 111 ? 66.731 5.204 -64.777 1.00 94.19 111 VAL A O 1
ATOM 797 N N . ARG A 1 112 ? 66.996 6.127 -66.803 1.00 91.56 112 ARG A N 1
ATOM 798 C CA . ARG A 1 112 ? 65.568 6.092 -67.163 1.00 91.56 112 ARG A CA 1
ATOM 799 C C . ARG A 1 112 ? 64.994 4.682 -67.127 1.00 91.56 112 ARG A C 1
ATOM 801 O O . ARG A 1 112 ? 63.894 4.480 -66.622 1.00 91.56 112 ARG A O 1
ATOM 808 N N . PHE A 1 113 ? 65.738 3.696 -67.625 1.00 94.44 113 PHE A N 1
ATOM 809 C CA . PHE A 1 113 ? 65.327 2.297 -67.562 1.00 94.44 113 PHE A CA 1
ATOM 810 C C . PHE A 1 113 ? 65.197 1.805 -66.114 1.00 94.44 113 PHE A C 1
ATOM 812 O O . PHE A 1 113 ? 64.215 1.148 -65.774 1.00 94.44 113 PHE A O 1
ATOM 819 N N . LEU A 1 114 ? 66.153 2.146 -65.245 1.00 93.81 114 LEU A N 1
ATOM 820 C CA . LEU A 1 114 ? 66.105 1.788 -63.825 1.00 93.81 114 LEU A CA 1
ATOM 821 C C . LEU A 1 114 ? 65.002 2.541 -63.067 1.00 93.81 114 LEU A C 1
ATOM 823 O O . LEU A 1 114 ? 64.318 1.936 -62.251 1.00 93.81 114 LEU A O 1
ATOM 827 N N . GLU A 1 115 ? 64.768 3.818 -63.364 1.00 92.44 115 GLU A N 1
ATOM 828 C CA . GLU A 1 115 ? 63.645 4.595 -62.824 1.00 92.44 115 GLU A CA 1
ATOM 829 C C . GLU A 1 115 ? 62.305 3.984 -63.234 1.00 92.44 115 GLU A C 1
ATOM 831 O O . GLU A 1 115 ? 61.406 3.829 -62.409 1.00 92.44 115 GLU A O 1
ATOM 836 N N . GLN A 1 116 ? 62.176 3.573 -64.497 1.00 93.19 116 GLN A N 1
ATOM 837 C CA . GLN A 1 116 ? 60.975 2.915 -64.992 1.00 93.19 116 GLN A CA 1
ATOM 838 C C . GLN A 1 116 ? 60.765 1.548 -64.327 1.00 93.19 116 GLN A C 1
ATOM 840 O O . GLN A 1 116 ? 59.634 1.208 -63.975 1.00 93.19 116 GLN A O 1
ATOM 845 N N . GLN A 1 117 ? 61.839 0.784 -64.099 1.00 94.31 117 GLN A N 1
ATOM 846 C CA . GLN A 1 117 ? 61.777 -0.468 -63.343 1.00 94.31 117 GLN A CA 1
ATOM 847 C C . GLN A 1 117 ? 61.405 -0.246 -61.874 1.00 94.31 117 GLN A C 1
ATOM 849 O O . GLN A 1 117 ? 60.535 -0.950 -61.368 1.00 94.31 117 GLN A O 1
ATOM 854 N N . ASN A 1 118 ? 61.992 0.743 -61.200 1.00 93.69 118 ASN A N 1
ATOM 855 C CA . ASN A 1 118 ? 61.644 1.069 -59.817 1.00 93.69 118 ASN A CA 1
ATOM 856 C C . ASN A 1 118 ? 60.186 1.509 -59.702 1.00 93.69 118 ASN A C 1
ATOM 858 O O . ASN A 1 118 ? 59.473 1.011 -58.841 1.00 93.69 118 ASN A O 1
ATOM 862 N N . LYS A 1 119 ? 59.695 2.329 -60.633 1.00 95.06 119 LYS A N 1
ATOM 863 C CA . LYS A 1 119 ? 58.284 2.730 -60.676 1.00 95.06 119 LYS A CA 1
ATOM 864 C C . LYS A 1 119 ? 57.345 1.540 -60.914 1.00 95.06 119 LYS A C 1
ATOM 866 O O . LYS A 1 119 ? 56.263 1.458 -60.332 1.00 95.06 119 LYS A O 1
ATOM 871 N N . MET A 1 120 ? 57.757 0.578 -61.742 1.00 93.25 120 MET A N 1
ATOM 872 C CA . MET A 1 120 ? 57.033 -0.687 -61.915 1.00 93.25 120 MET A CA 1
ATOM 873 C C . MET A 1 120 ? 57.035 -1.539 -60.633 1.00 93.25 120 MET A C 1
ATOM 875 O O . MET A 1 120 ? 56.031 -2.165 -60.302 1.00 93.25 120 MET A O 1
ATOM 879 N N . LEU A 1 121 ? 58.142 -1.570 -59.892 1.00 93.44 121 LEU A N 1
ATOM 880 C CA . LEU A 1 121 ? 58.227 -2.290 -58.622 1.00 93.44 121 LEU A CA 1
ATOM 881 C C . LEU A 1 121 ? 57.414 -1.607 -57.518 1.00 93.44 121 LEU A C 1
ATOM 883 O O . LEU A 1 121 ? 56.727 -2.302 -56.779 1.00 93.44 121 LEU A O 1
ATOM 887 N N . GLU A 1 122 ? 57.419 -0.277 -57.444 1.00 92.75 122 GLU A N 1
ATOM 888 C CA . GLU A 1 122 ? 56.597 0.509 -56.515 1.00 92.75 122 GLU A CA 1
ATOM 889 C C . GLU A 1 122 ? 55.105 0.289 -56.766 1.00 92.75 122 GLU A C 1
ATOM 891 O O . GLU A 1 122 ? 54.352 0.003 -55.838 1.00 92.75 122 GLU A O 1
ATOM 896 N N . THR A 1 123 ? 54.670 0.344 -58.028 1.00 90.50 123 THR A N 1
ATOM 897 C CA . THR A 1 123 ? 53.271 0.053 -58.385 1.00 90.50 123 THR A CA 1
ATOM 898 C C . THR A 1 123 ? 52.890 -1.391 -58.075 1.00 90.50 123 THR A C 1
ATOM 900 O O . THR A 1 123 ? 51.816 -1.635 -57.527 1.00 90.50 123 THR A O 1
ATOM 903 N N . LYS A 1 124 ? 53.775 -2.357 -58.349 1.00 89.75 124 LYS A N 1
ATOM 904 C CA . LYS A 1 124 ? 53.552 -3.762 -57.986 1.00 89.75 124 LYS A CA 1
ATOM 905 C C . LYS A 1 124 ? 53.489 -3.957 -56.469 1.00 89.75 124 LYS A C 1
ATOM 907 O O . LYS A 1 124 ? 52.661 -4.733 -56.000 1.00 89.75 124 LYS A O 1
ATOM 912 N N . TRP A 1 125 ? 54.336 -3.264 -55.711 1.00 87.25 125 TRP A N 1
ATOM 913 C CA . TRP A 1 125 ? 54.333 -3.288 -54.251 1.00 87.25 125 TRP A CA 1
ATOM 914 C C . TRP A 1 125 ? 53.039 -2.700 -53.685 1.00 87.25 125 TRP A C 1
ATOM 916 O O . TRP A 1 125 ? 52.388 -3.357 -52.880 1.00 87.25 125 TRP A O 1
ATOM 926 N N . SER A 1 126 ? 52.617 -1.527 -54.169 1.00 88.25 126 SER A N 1
ATOM 927 C CA . SER A 1 126 ? 51.343 -0.902 -53.789 1.00 88.25 126 SER A CA 1
ATOM 928 C C . SER A 1 126 ? 50.163 -1.828 -54.073 1.00 88.25 126 SER A C 1
ATOM 930 O O . SER A 1 126 ? 49.327 -2.043 -53.204 1.00 88.25 126 SER A O 1
ATOM 932 N N . LEU A 1 127 ? 50.131 -2.448 -55.258 1.00 86.50 127 LEU A N 1
ATOM 933 C CA . LEU A 1 127 ? 49.061 -3.369 -55.632 1.00 86.50 127 LEU A CA 1
ATOM 934 C C . LEU A 1 127 ? 49.036 -4.618 -54.741 1.00 86.50 127 LEU A C 1
ATOM 936 O O . LEU A 1 127 ? 47.964 -5.068 -54.349 1.00 86.50 127 LEU A O 1
ATOM 940 N N . LEU A 1 128 ? 50.200 -5.186 -54.411 1.00 84.31 128 LEU A N 1
ATOM 941 C CA . LEU A 1 128 ? 50.288 -6.331 -53.501 1.00 84.31 128 LEU A CA 1
ATOM 942 C C . LEU A 1 128 ? 49.879 -5.956 -52.073 1.00 84.31 128 LEU A C 1
ATOM 944 O O . LEU A 1 128 ? 49.199 -6.742 -51.416 1.00 84.31 128 LEU A O 1
ATOM 948 N N . GLN A 1 129 ? 50.245 -4.761 -51.610 1.00 80.88 129 GLN A N 1
ATOM 949 C CA . GLN A 1 129 ? 49.861 -4.251 -50.298 1.00 80.88 129 GLN A CA 1
ATOM 950 C C . GLN A 1 129 ? 48.341 -4.039 -50.204 1.00 80.88 129 GLN A C 1
ATOM 952 O O . GLN A 1 129 ? 47.727 -4.512 -49.248 1.00 80.88 129 GLN A O 1
ATOM 957 N N . ASP A 1 130 ? 47.724 -3.446 -51.228 1.00 78.00 130 ASP A N 1
ATOM 958 C CA . ASP A 1 130 ? 46.266 -3.275 -51.325 1.00 78.00 130 ASP A CA 1
ATOM 959 C C . ASP A 1 130 ? 45.525 -4.615 -51.449 1.00 78.00 130 ASP A C 1
ATOM 961 O O . ASP A 1 130 ? 44.436 -4.818 -50.907 1.00 78.00 130 ASP A O 1
ATOM 965 N N . GLN A 1 131 ? 46.120 -5.582 -52.142 1.00 76.31 131 GLN A N 1
ATOM 966 C CA . GLN A 1 131 ? 45.537 -6.912 -52.267 1.00 76.31 131 GLN A CA 1
ATOM 967 C C . GLN A 1 131 ? 45.633 -7.695 -50.948 1.00 76.31 131 GLN A C 1
ATOM 969 O O . GLN A 1 131 ? 44.718 -8.448 -50.613 1.00 76.31 131 GLN A O 1
ATOM 974 N N . GLN A 1 132 ? 46.698 -7.502 -50.166 1.00 66.31 132 GLN A N 1
ATOM 975 C CA . GLN A 1 132 ? 46.875 -8.145 -48.863 1.00 66.31 132 GLN A CA 1
ATOM 976 C C . GLN A 1 132 ? 45.955 -7.553 -47.785 1.00 66.31 132 GLN A C 1
ATOM 978 O O . GLN A 1 132 ? 45.437 -8.312 -46.966 1.00 66.31 132 GLN A O 1
ATOM 983 N N . THR A 1 133 ? 45.673 -6.247 -47.821 1.00 61.91 133 THR A N 1
ATOM 984 C CA . THR A 1 133 ? 44.651 -5.620 -46.960 1.00 61.91 133 THR A CA 1
ATOM 985 C C . THR A 1 133 ? 43.229 -6.029 -47.358 1.00 61.91 133 THR A C 1
ATOM 987 O O . THR A 1 133 ? 42.362 -6.173 -46.499 1.00 61.91 133 THR A O 1
ATOM 990 N N . SER A 1 134 ? 42.984 -6.302 -48.644 1.00 61.12 134 SER A N 1
ATOM 991 C CA . SER A 1 134 ? 41.685 -6.775 -49.141 1.00 61.12 134 SER A CA 1
ATOM 992 C C . SER A 1 134 ? 41.390 -8.249 -48.806 1.00 61.12 134 SER A C 1
ATOM 994 O O . SER A 1 134 ? 40.233 -8.614 -48.590 1.00 61.12 134 SER A O 1
ATOM 996 N N . ARG A 1 135 ? 42.414 -9.112 -48.716 1.00 62.16 135 ARG A N 1
ATOM 997 C CA . ARG A 1 135 ? 42.240 -10.576 -48.608 1.00 62.16 135 ARG A CA 1
ATOM 998 C C . ARG A 1 135 ? 41.766 -11.076 -47.234 1.00 62.16 135 ARG A C 1
ATOM 1000 O O . ARG A 1 135 ? 41.374 -12.236 -47.135 1.00 62.16 135 ARG A O 1
ATOM 1007 N N . VAL A 1 136 ? 41.778 -10.241 -46.189 1.00 62.06 136 VAL A N 1
ATOM 1008 C CA . VAL A 1 136 ? 41.425 -10.644 -44.811 1.00 62.06 136 VAL A CA 1
ATOM 1009 C C . VAL A 1 136 ? 40.527 -9.598 -44.134 1.00 62.06 136 VAL A C 1
ATOM 1011 O O . VAL A 1 136 ? 40.892 -8.996 -43.135 1.00 62.06 136 VAL A O 1
ATOM 1014 N N . GLN A 1 137 ? 39.320 -9.374 -44.662 1.00 67.25 137 GLN A N 1
ATOM 1015 C CA . GLN A 1 137 ? 38.292 -8.555 -43.993 1.00 67.25 137 GLN A CA 1
ATOM 1016 C C . GLN A 1 137 ? 37.213 -9.413 -43.312 1.00 67.25 137 GLN A C 1
ATOM 1018 O O . GLN A 1 137 ? 36.016 -9.191 -43.470 1.00 67.25 137 GLN A O 1
ATOM 1023 N N . THR A 1 138 ? 37.623 -10.431 -42.554 1.00 77.69 138 THR A N 1
ATOM 1024 C CA . THR A 1 138 ? 36.708 -11.225 -41.708 1.00 77.69 138 THR A CA 1
ATOM 1025 C C . THR A 1 138 ? 36.465 -10.580 -40.345 1.00 77.69 138 THR A C 1
ATOM 1027 O O . THR A 1 138 ? 35.463 -10.859 -39.692 1.00 77.69 138 THR A O 1
ATOM 1030 N N . GLU A 1 139 ? 37.361 -9.693 -39.921 1.00 82.94 139 GLU A N 1
ATOM 1031 C CA . GLU A 1 139 ? 37.316 -9.002 -38.631 1.00 82.94 139 GLU A CA 1
ATOM 1032 C C . GLU A 1 139 ? 36.051 -8.147 -38.444 1.00 82.94 139 GLU A C 1
ATOM 1034 O O . GLU A 1 139 ? 35.391 -8.312 -37.420 1.00 82.94 139 GLU A O 1
ATOM 1039 N N . PRO A 1 140 ? 35.589 -7.356 -39.438 1.00 87.00 140 PRO A N 1
ATOM 1040 C CA . PRO A 1 140 ? 34.338 -6.604 -39.313 1.00 87.00 140 PRO A CA 1
ATOM 1041 C C . PRO A 1 140 ? 33.097 -7.493 -39.148 1.00 87.00 140 PRO A C 1
ATOM 1043 O O . PRO A 1 140 ? 32.141 -7.100 -38.481 1.00 87.00 140 PRO A O 1
ATOM 1046 N N . LEU A 1 141 ? 33.099 -8.702 -39.727 1.00 87.62 141 LEU A N 1
ATOM 1047 C CA . LEU A 1 141 ? 31.998 -9.660 -39.581 1.00 87.62 141 LEU A CA 1
ATOM 1048 C C . LEU A 1 141 ? 31.962 -10.250 -38.168 1.00 87.62 141 LEU A C 1
ATOM 1050 O O . LEU A 1 141 ? 30.892 -10.319 -37.559 1.00 87.62 141 LEU A O 1
ATOM 1054 N N . PHE A 1 142 ? 33.122 -10.637 -37.628 1.00 89.38 142 PHE A N 1
ATOM 1055 C CA . PHE A 1 142 ? 33.225 -11.113 -36.248 1.00 89.38 142 PHE A CA 1
ATOM 1056 C C . PHE A 1 142 ? 32.931 -10.006 -35.235 1.00 89.38 142 PHE A C 1
ATOM 1058 O O . PHE A 1 142 ? 32.256 -10.273 -34.242 1.00 89.38 142 PHE A O 1
ATOM 1065 N N . GLU A 1 143 ? 33.348 -8.769 -35.500 1.00 93.31 143 GLU A N 1
ATOM 1066 C CA . GLU A 1 143 ? 33.044 -7.613 -34.654 1.00 93.31 143 GLU A CA 1
ATOM 1067 C C . GLU A 1 143 ? 31.538 -7.312 -34.659 1.00 93.31 143 GLU A C 1
ATOM 1069 O O . GLU A 1 143 ? 30.929 -7.142 -33.603 1.00 93.31 143 GLU A O 1
ATOM 1074 N N . ALA A 1 144 ? 30.890 -7.346 -35.829 1.00 93.56 144 ALA A N 1
ATOM 1075 C CA . ALA A 1 144 ? 29.443 -7.174 -35.940 1.00 93.56 144 ALA A CA 1
ATOM 1076 C C . ALA A 1 144 ? 28.664 -8.294 -35.228 1.00 93.56 144 ALA A C 1
ATOM 1078 O O . ALA A 1 144 ? 27.681 -8.018 -34.532 1.00 93.56 144 ALA A O 1
ATOM 1079 N N . PHE A 1 145 ? 29.102 -9.550 -35.367 1.00 95.38 145 PHE A N 1
ATOM 1080 C CA . PHE A 1 145 ? 28.484 -10.693 -34.693 1.00 95.38 145 PHE A CA 1
ATOM 1081 C C . PHE A 1 145 ? 28.672 -10.625 -33.172 1.00 95.38 145 PHE A C 1
ATOM 1083 O O . PHE A 1 145 ? 27.706 -10.760 -32.420 1.00 95.38 145 PHE A O 1
ATOM 1090 N N . THR A 1 146 ? 29.885 -10.313 -32.714 1.00 96.00 146 THR A N 1
ATOM 1091 C CA . THR A 1 146 ? 30.203 -10.105 -31.295 1.00 96.00 146 THR A CA 1
ATOM 1092 C C . THR A 1 146 ? 29.400 -8.939 -30.722 1.00 96.00 146 THR A C 1
ATOM 1094 O O . THR A 1 146 ? 28.827 -9.056 -29.641 1.00 96.00 146 THR A O 1
ATOM 1097 N N . GLY A 1 147 ? 29.279 -7.836 -31.461 1.00 97.56 147 GLY A N 1
ATOM 1098 C CA . GLY A 1 147 ? 28.458 -6.689 -31.083 1.00 97.56 147 GLY A CA 1
ATOM 1099 C C . GLY A 1 147 ? 26.964 -7.016 -31.006 1.00 97.56 147 GLY A C 1
ATOM 1100 O O . GLY A 1 147 ? 26.269 -6.490 -30.139 1.00 97.56 147 GLY A O 1
ATOM 1101 N N . ASN A 1 148 ? 26.454 -7.898 -31.872 1.00 97.00 148 ASN A N 1
ATOM 1102 C CA . ASN A 1 148 ? 25.076 -8.389 -31.787 1.00 97.00 148 ASN A CA 1
ATOM 1103 C C . ASN A 1 148 ? 24.874 -9.261 -30.538 1.00 97.00 148 ASN A C 1
ATOM 1105 O O . ASN A 1 148 ? 23.954 -9.007 -29.765 1.00 97.00 148 ASN A O 1
ATOM 1109 N N . LEU A 1 149 ? 25.773 -10.216 -30.280 1.00 96.94 149 LEU A N 1
ATOM 1110 C CA . LEU A 1 149 ? 25.720 -11.052 -29.076 1.00 96.94 149 LEU A CA 1
ATOM 1111 C C . LEU A 1 149 ? 25.796 -10.225 -27.786 1.00 96.94 149 LEU A C 1
ATOM 1113 O O . LEU A 1 149 ? 25.044 -10.486 -26.851 1.00 96.94 149 LEU A O 1
ATOM 1117 N N . ARG A 1 150 ? 26.648 -9.191 -27.743 1.00 97.75 150 ARG A N 1
ATOM 1118 C CA . ARG A 1 150 ? 26.715 -8.257 -26.606 1.00 97.75 150 ARG A CA 1
ATOM 1119 C C . ARG A 1 150 ? 25.396 -7.515 -26.403 1.00 97.75 150 ARG A C 1
ATOM 1121 O O . ARG A 1 150 ? 24.891 -7.501 -25.288 1.00 97.75 150 ARG A O 1
ATOM 1128 N N . ARG A 1 151 ? 24.790 -6.990 -27.475 1.00 97.44 151 ARG A N 1
ATOM 1129 C CA . ARG A 1 151 ? 23.472 -6.334 -27.409 1.00 97.44 151 ARG A CA 1
ATOM 1130 C C . ARG A 1 151 ? 22.363 -7.279 -26.949 1.00 97.44 151 ARG A C 1
ATOM 1132 O O . ARG A 1 151 ? 21.505 -6.870 -26.175 1.00 97.44 151 ARG A O 1
ATOM 1139 N N . GLN A 1 152 ? 22.375 -8.536 -27.391 1.00 97.38 152 GLN A N 1
ATOM 1140 C CA . GLN A 1 152 ? 21.426 -9.543 -26.907 1.00 97.38 152 GLN A CA 1
ATOM 1141 C C . GLN A 1 152 ? 21.620 -9.816 -25.414 1.00 97.38 152 GLN A C 1
ATOM 1143 O O . GLN A 1 152 ? 20.646 -9.850 -24.671 1.00 97.38 152 GLN A O 1
ATOM 1148 N N . LEU A 1 153 ? 22.867 -9.950 -24.957 1.00 97.81 153 LEU A N 1
ATOM 1149 C CA . LEU A 1 153 ? 23.178 -10.161 -23.545 1.00 97.81 153 LEU A CA 1
ATOM 1150 C C . LEU A 1 153 ? 22.768 -8.963 -22.677 1.00 97.81 153 LEU A C 1
ATOM 1152 O O . LEU A 1 153 ? 22.218 -9.157 -21.597 1.00 97.81 153 LEU A O 1
ATOM 1156 N N . GLU A 1 154 ? 22.974 -7.738 -23.160 1.00 97.44 154 GLU A N 1
ATOM 1157 C CA . GLU A 1 154 ? 22.492 -6.514 -22.512 1.00 97.44 154 GLU A CA 1
ATOM 1158 C C . GLU A 1 154 ? 20.961 -6.474 -22.452 1.00 97.44 154 GLU A C 1
ATOM 1160 O O . GLU A 1 154 ? 20.410 -6.249 -21.378 1.00 97.44 154 GLU A O 1
ATOM 1165 N N . SER A 1 155 ? 20.269 -6.774 -23.558 1.00 97.44 155 SER A N 1
ATOM 1166 C CA . SER A 1 155 ? 18.800 -6.839 -23.607 1.00 97.44 155 SER A CA 1
ATOM 1167 C C . SER A 1 155 ? 18.246 -7.855 -22.608 1.00 97.44 155 SER A C 1
ATOM 1169 O O . SER A 1 155 ? 17.393 -7.516 -21.791 1.00 97.44 155 SER A O 1
ATOM 1171 N N . MET A 1 156 ? 18.785 -9.077 -22.611 1.00 96.94 156 MET A N 1
ATOM 1172 C CA . MET A 1 156 ? 18.421 -10.122 -21.650 1.00 96.94 156 MET A CA 1
ATOM 1173 C C . MET A 1 156 ? 18.760 -9.708 -20.211 1.00 96.94 156 MET A C 1
ATOM 1175 O O . MET A 1 156 ? 18.024 -10.026 -19.279 1.00 96.94 156 MET A O 1
ATOM 1179 N N . GLY A 1 157 ? 19.859 -8.976 -20.008 1.00 97.75 157 GLY A N 1
ATOM 1180 C CA . GLY A 1 157 ? 20.241 -8.409 -18.717 1.00 97.75 157 GLY A CA 1
ATOM 1181 C C . GLY A 1 157 ? 19.237 -7.372 -18.207 1.00 97.75 157 GLY A C 1
ATOM 1182 O O . GLY A 1 157 ? 18.864 -7.419 -17.033 1.00 97.75 157 GLY A O 1
ATOM 1183 N N . CYS A 1 158 ? 18.763 -6.484 -19.084 1.00 97.00 158 CYS A N 1
ATOM 1184 C CA . CYS A 1 158 ? 17.713 -5.513 -18.788 1.00 97.00 158 CYS A CA 1
ATOM 1185 C C . CYS A 1 158 ? 16.378 -6.199 -18.477 1.00 97.00 158 CYS A C 1
ATOM 1187 O O . CYS A 1 158 ? 15.738 -5.856 -17.485 1.00 97.00 158 CYS A O 1
ATOM 1189 N N . GLU A 1 159 ? 15.973 -7.191 -19.275 1.00 97.50 159 GLU A N 1
ATOM 1190 C CA . GLU A 1 159 ? 14.752 -7.964 -19.024 1.00 97.50 159 GLU A CA 1
ATOM 1191 C C . GLU A 1 159 ? 14.822 -8.726 -17.704 1.00 97.50 159 GLU A C 1
ATOM 1193 O O . GLU A 1 159 ? 13.869 -8.684 -16.929 1.00 97.50 159 GLU A O 1
ATOM 1198 N N . ARG A 1 160 ? 15.963 -9.351 -17.399 1.00 97.81 160 ARG A N 1
ATOM 1199 C CA . ARG A 1 160 ? 16.196 -9.988 -16.101 1.00 97.81 160 ARG A CA 1
ATOM 1200 C C . ARG A 1 160 ? 16.071 -8.981 -14.962 1.00 97.81 160 ARG A C 1
ATOM 1202 O O . ARG A 1 160 ? 15.391 -9.272 -13.991 1.00 97.81 160 ARG A O 1
ATOM 1209 N N . GLY A 1 161 ? 16.684 -7.802 -15.087 1.00 96.12 161 GLY A N 1
ATOM 1210 C CA . GLY A 1 161 ? 16.572 -6.742 -14.082 1.00 96.12 161 GLY A CA 1
ATOM 1211 C C . GLY A 1 161 ? 15.125 -6.300 -13.856 1.00 96.12 161 GLY A C 1
ATOM 1212 O O . GLY A 1 161 ? 14.697 -6.183 -12.713 1.00 96.12 161 GLY A O 1
ATOM 1213 N N . ARG A 1 162 ? 14.350 -6.134 -14.935 1.00 97.62 162 ARG A N 1
ATOM 1214 C CA . ARG A 1 162 ? 12.916 -5.816 -14.865 1.00 97.62 162 ARG A CA 1
ATOM 1215 C C . ARG A 1 162 ? 12.111 -6.929 -14.186 1.00 97.62 162 ARG A C 1
ATOM 1217 O O . ARG A 1 162 ? 11.279 -6.654 -13.330 1.00 97.62 162 ARG A O 1
ATOM 1224 N N . LEU A 1 163 ? 12.361 -8.188 -14.544 1.00 96.12 163 LEU A N 1
ATOM 1225 C CA . LEU A 1 163 ? 11.694 -9.330 -13.916 1.00 96.12 163 LEU A CA 1
ATOM 1226 C C . LEU A 1 163 ? 12.058 -9.461 -12.432 1.00 96.12 163 LEU A C 1
ATOM 1228 O O . LEU A 1 163 ? 11.197 -9.807 -11.633 1.00 96.12 163 LEU A O 1
ATOM 1232 N N . GLU A 1 164 ? 13.296 -9.145 -12.049 1.00 97.38 164 GLU A N 1
ATOM 1233 C CA . GLU A 1 164 ? 13.731 -9.110 -10.649 1.00 97.38 164 GLU A CA 1
ATOM 1234 C C . GLU A 1 164 ? 12.976 -8.027 -9.863 1.00 97.38 164 GLU A C 1
ATOM 1236 O O . GLU A 1 164 ? 12.511 -8.274 -8.753 1.00 97.38 164 GLU A O 1
ATOM 1241 N N . THR A 1 165 ? 12.794 -6.833 -10.440 1.00 95.38 165 THR A N 1
ATOM 1242 C CA . THR A 1 165 ? 12.013 -5.770 -9.790 1.00 95.38 165 THR A CA 1
ATOM 1243 C C . THR A 1 165 ? 10.535 -6.129 -9.671 1.00 95.38 165 THR A C 1
ATOM 1245 O O . THR A 1 165 ? 9.953 -5.912 -8.609 1.00 95.38 165 THR A O 1
ATOM 1248 N N . ASP A 1 166 ? 9.944 -6.727 -10.710 1.00 96.00 166 ASP A N 1
ATOM 1249 C CA . ASP A 1 166 ? 8.548 -7.178 -10.686 1.00 96.00 166 ASP A CA 1
ATOM 1250 C C . ASP A 1 166 ? 8.357 -8.295 -9.648 1.00 96.00 166 ASP A C 1
ATOM 1252 O O . ASP A 1 166 ? 7.399 -8.277 -8.874 1.00 96.00 166 ASP A O 1
ATOM 1256 N N . ARG A 1 167 ? 9.310 -9.235 -9.575 1.00 94.19 167 ARG A N 1
ATOM 1257 C CA . ARG A 1 167 ? 9.350 -10.289 -8.558 1.00 94.19 167 ARG A CA 1
ATOM 1258 C C . ARG A 1 167 ? 9.414 -9.697 -7.154 1.00 94.19 167 ARG A C 1
ATOM 1260 O O . ARG A 1 167 ? 8.585 -10.054 -6.327 1.00 94.19 167 ARG A O 1
ATOM 1267 N N . ASN A 1 168 ? 10.348 -8.784 -6.894 1.00 95.81 168 ASN A N 1
ATOM 1268 C CA . ASN A 1 168 ? 10.500 -8.156 -5.580 1.00 95.81 168 ASN A CA 1
ATOM 1269 C C . ASN A 1 168 ? 9.248 -7.360 -5.183 1.00 95.81 168 ASN A C 1
ATOM 1271 O O . ASN A 1 168 ? 8.837 -7.392 -4.027 1.00 95.81 168 ASN A O 1
ATOM 1275 N N . SER A 1 169 ? 8.613 -6.672 -6.136 1.00 93.94 169 SER A N 1
ATOM 1276 C CA . SER A 1 169 ? 7.352 -5.962 -5.899 1.00 93.94 169 SER A CA 1
ATOM 1277 C C . SER A 1 169 ? 6.213 -6.925 -5.550 1.00 93.94 169 SER A C 1
ATOM 1279 O O . SER A 1 169 ? 5.479 -6.688 -4.588 1.00 93.94 169 SER A O 1
ATOM 1281 N N . MET A 1 170 ? 6.098 -8.043 -6.273 1.00 93.06 170 MET A N 1
ATOM 1282 C CA . MET A 1 170 ? 5.119 -9.085 -5.969 1.00 93.06 170 MET A CA 1
ATOM 1283 C C . MET A 1 170 ? 5.391 -9.727 -4.601 1.00 93.06 170 MET A C 1
ATOM 1285 O O . MET A 1 170 ? 4.465 -9.856 -3.804 1.00 93.06 170 MET A O 1
ATOM 1289 N N . GLU A 1 171 ? 6.643 -10.066 -4.283 1.00 95.00 171 GLU A N 1
ATOM 1290 C CA . GLU A 1 171 ? 7.035 -10.618 -2.977 1.00 95.00 171 GLU A CA 1
ATOM 1291 C C . GLU A 1 171 ? 6.679 -9.663 -1.827 1.00 95.00 171 GLU A C 1
ATOM 1293 O O . GLU A 1 171 ? 6.089 -10.092 -0.837 1.00 95.00 171 GLU A O 1
ATOM 1298 N N . GLN A 1 172 ? 6.927 -8.358 -1.982 1.00 94.69 172 GLN A N 1
ATOM 1299 C CA . GLN A 1 172 ? 6.506 -7.348 -1.003 1.00 94.69 172 GLN A CA 1
ATOM 1300 C C . GLN A 1 172 ? 4.983 -7.297 -0.834 1.00 94.69 172 GLN A C 1
ATOM 1302 O O . GLN A 1 172 ? 4.494 -7.200 0.290 1.00 94.69 172 GLN A O 1
ATOM 1307 N N . SER A 1 173 ? 4.223 -7.386 -1.931 1.00 90.56 173 SER A N 1
ATOM 1308 C CA . SER A 1 173 ? 2.756 -7.390 -1.865 1.00 90.56 173 SER A CA 1
ATOM 1309 C C . SER A 1 173 ? 2.209 -8.629 -1.149 1.00 90.56 173 SER A C 1
ATOM 1311 O O . SER A 1 173 ? 1.269 -8.525 -0.363 1.00 90.56 173 SER A O 1
ATOM 1313 N N . VAL A 1 174 ? 2.833 -9.791 -1.364 1.00 95.06 174 VAL A N 1
ATOM 1314 C CA . VAL A 1 174 ? 2.475 -11.044 -0.693 1.00 95.06 174 VAL A CA 1
ATOM 1315 C C . VAL A 1 174 ? 2.783 -10.959 0.798 1.00 95.06 174 VAL A C 1
ATOM 1317 O O . VAL A 1 174 ? 1.937 -11.338 1.604 1.00 95.06 174 VAL A O 1
ATOM 1320 N N . GLU A 1 175 ? 3.945 -10.426 1.179 1.00 95.94 175 GLU A N 1
ATOM 1321 C CA . GLU A 1 175 ? 4.311 -10.291 2.592 1.00 95.94 175 GLU A CA 1
ATOM 1322 C C . GLU A 1 175 ? 3.409 -9.281 3.320 1.00 95.94 175 GLU A C 1
ATOM 1324 O O . GLU A 1 175 ? 2.985 -9.522 4.448 1.00 95.94 175 GLU A O 1
ATOM 1329 N N . GLU A 1 176 ? 3.015 -8.191 2.657 1.00 93.88 176 GLU A N 1
ATOM 1330 C CA . GLU A 1 176 ? 2.035 -7.241 3.193 1.00 93.88 176 GLU A CA 1
ATOM 1331 C C . GLU A 1 176 ? 0.649 -7.883 3.379 1.00 93.88 176 GLU A C 1
ATOM 1333 O O . GLU A 1 176 ? 0.009 -7.692 4.416 1.00 93.88 176 GLU A O 1
ATOM 1338 N N . LEU A 1 177 ? 0.178 -8.681 2.413 1.00 92.69 177 LEU A N 1
ATOM 1339 C CA . LEU A 1 177 ? -1.082 -9.420 2.547 1.00 92.69 177 LEU A CA 1
ATOM 1340 C C . LEU A 1 177 ? -1.016 -10.462 3.665 1.00 92.69 177 LEU A C 1
ATOM 1342 O O . LEU A 1 177 ? -1.975 -10.610 4.422 1.00 92.69 177 LEU A O 1
ATOM 1346 N N . ARG A 1 178 ? 0.119 -11.152 3.799 1.00 96.00 178 ARG A N 1
ATOM 1347 C CA . ARG A 1 178 ? 0.368 -12.107 4.877 1.00 96.00 178 ARG A CA 1
ATOM 1348 C C . ARG A 1 178 ? 0.336 -11.424 6.242 1.00 96.00 178 ARG A C 1
ATOM 1350 O O . ARG A 1 178 ? -0.377 -11.888 7.124 1.00 96.00 178 ARG A O 1
ATOM 1357 N N . ARG A 1 179 ? 1.011 -10.281 6.390 1.00 93.25 179 ARG A N 1
ATOM 1358 C CA . ARG A 1 179 ? 0.980 -9.471 7.616 1.00 93.25 179 ARG A CA 1
ATOM 1359 C C . ARG A 1 179 ? -0.448 -9.070 7.985 1.00 93.25 179 ARG A C 1
ATOM 1361 O O . ARG A 1 179 ? -0.856 -9.244 9.129 1.00 93.25 179 ARG A O 1
ATOM 1368 N N . ARG A 1 180 ? -1.232 -8.579 7.018 1.00 95.00 180 ARG A N 1
ATOM 1369 C CA . ARG A 1 180 ? -2.646 -8.228 7.246 1.00 95.00 180 ARG A CA 1
ATOM 1370 C C . ARG A 1 180 ? -3.487 -9.431 7.649 1.00 95.00 180 ARG A C 1
ATOM 1372 O O . ARG A 1 180 ? -4.353 -9.298 8.507 1.00 95.00 180 A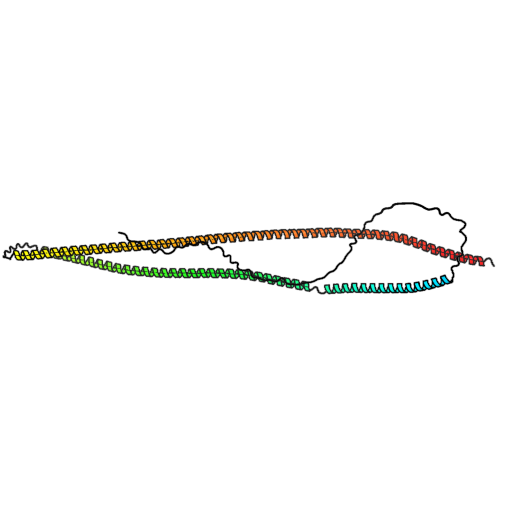RG A O 1
ATOM 1379 N N . TYR A 1 181 ? -3.245 -10.589 7.041 1.00 94.19 181 TYR A N 1
ATOM 1380 C CA . TYR A 1 181 ? -3.923 -11.826 7.411 1.00 94.19 181 TYR A CA 1
ATOM 1381 C C . TYR A 1 181 ? -3.602 -12.230 8.855 1.00 94.19 181 TYR A C 1
ATOM 1383 O O . TYR A 1 181 ? -4.520 -12.502 9.624 1.00 94.19 181 TYR A O 1
ATOM 1391 N N . ASP A 1 182 ? -2.329 -12.197 9.251 1.00 95.00 182 ASP A N 1
ATOM 1392 C CA . ASP A 1 182 ? -1.912 -12.524 10.618 1.00 95.00 182 ASP A CA 1
ATOM 1393 C C . ASP A 1 182 ? -2.510 -11.537 11.641 1.00 95.00 182 ASP A C 1
ATOM 1395 O O . ASP A 1 182 ? -2.975 -11.939 12.709 1.00 95.00 182 ASP A O 1
ATOM 1399 N N . GLU A 1 183 ? -2.587 -10.247 11.303 1.00 93.12 183 GLU A N 1
ATOM 1400 C CA . GLU A 1 183 ? -3.281 -9.233 12.109 1.00 93.12 183 GLU A CA 1
ATOM 1401 C C . GLU A 1 183 ? -4.783 -9.509 12.240 1.00 93.12 183 GLU A C 1
ATOM 1403 O O . GLU A 1 183 ? -5.341 -9.375 13.332 1.00 93.12 183 GLU A O 1
ATOM 1408 N N . GLU A 1 184 ? -5.441 -9.919 11.155 1.00 94.62 184 GLU A N 1
ATOM 1409 C CA . GLU A 1 184 ? -6.858 -10.289 11.150 1.00 94.62 184 GLU A CA 1
ATOM 1410 C C . GLU A 1 184 ? -7.122 -11.519 12.024 1.00 94.62 184 GLU A C 1
ATOM 1412 O O . GLU A 1 184 ? -8.054 -11.523 12.830 1.00 94.62 184 GLU A O 1
ATOM 1417 N N . VAL A 1 185 ? -6.264 -12.539 11.925 1.00 94.62 185 VAL A N 1
ATOM 1418 C CA . VAL A 1 185 ? -6.317 -13.741 12.766 1.00 94.62 185 VAL A CA 1
ATOM 1419 C C . VAL A 1 185 ? -6.130 -13.381 14.237 1.00 94.62 185 VAL A C 1
ATOM 1421 O O . VAL A 1 185 ? -6.902 -13.836 15.084 1.00 94.62 185 VAL A O 1
ATOM 1424 N N . ASN A 1 186 ? -5.159 -12.526 14.557 1.00 94.56 186 ASN A N 1
ATOM 1425 C CA . ASN A 1 186 ? -4.929 -12.075 15.928 1.00 94.56 186 ASN A CA 1
ATOM 1426 C C . ASN A 1 186 ? -6.130 -11.294 16.474 1.00 94.56 186 ASN A C 1
ATOM 1428 O O . ASN A 1 186 ? -6.567 -11.545 17.598 1.00 94.56 186 ASN A O 1
ATOM 1432 N N . ARG A 1 187 ? -6.716 -10.394 15.675 1.00 95.62 187 ARG A N 1
ATOM 1433 C CA . ARG A 1 187 ? -7.892 -9.612 16.083 1.00 95.62 187 ARG A CA 1
ATOM 1434 C C . ARG A 1 187 ? -9.122 -10.491 16.277 1.00 95.62 187 ARG A C 1
ATOM 1436 O O . ARG A 1 187 ? -9.834 -10.325 17.263 1.00 95.62 187 ARG A O 1
ATOM 1443 N N . ARG A 1 188 ? -9.339 -11.460 15.384 1.00 96.94 188 ARG A N 1
ATOM 1444 C CA . ARG A 1 188 ? -10.386 -12.475 15.533 1.00 96.94 188 ARG A CA 1
ATOM 1445 C C . ARG A 1 188 ? -10.191 -13.277 16.817 1.00 96.94 188 ARG A C 1
ATOM 1447 O O . ARG A 1 188 ? -11.140 -13.428 17.575 1.00 96.94 188 ARG A O 1
ATOM 1454 N N . THR A 1 189 ? -8.973 -13.741 17.085 1.00 94.62 189 THR A N 1
ATOM 1455 C CA . THR A 1 189 ? -8.651 -14.515 18.294 1.00 94.62 189 THR A CA 1
ATOM 1456 C C . THR A 1 189 ? -8.890 -13.689 19.562 1.00 94.62 189 THR A C 1
ATOM 1458 O O . THR A 1 189 ? -9.449 -14.189 20.534 1.00 94.62 189 THR A O 1
ATOM 1461 N N . ALA A 1 190 ? -8.524 -12.404 19.557 1.00 94.25 190 ALA A N 1
ATOM 1462 C CA . ALA A 1 190 ? -8.801 -11.494 20.666 1.00 94.25 190 ALA A CA 1
ATOM 1463 C C . ALA A 1 190 ? -10.311 -11.316 20.904 1.00 94.25 190 ALA A C 1
ATOM 1465 O O . ALA A 1 190 ? -10.762 -11.442 22.041 1.00 94.25 190 ALA A O 1
ATOM 1466 N N . ALA A 1 191 ? -11.093 -11.112 19.840 1.00 93.56 191 ALA A N 1
ATOM 1467 C CA . ALA A 1 191 ? -12.549 -11.007 19.929 1.00 93.56 191 ALA A CA 1
ATOM 1468 C C . ALA A 1 191 ? -13.209 -12.322 20.388 1.00 93.56 191 ALA A C 1
ATOM 1470 O O . ALA A 1 191 ? -14.141 -12.301 21.188 1.00 93.56 191 ALA A O 1
ATOM 1471 N N . GLU A 1 192 ? -12.719 -13.480 19.935 1.00 95.69 192 GLU A N 1
ATOM 1472 C CA . GLU A 1 192 ? -13.188 -14.796 20.394 1.00 95.69 192 GLU A CA 1
ATOM 1473 C C . GLU A 1 192 ? -12.877 -15.026 21.884 1.00 95.69 192 GLU A C 1
ATOM 1475 O O . GLU A 1 192 ? -13.708 -15.575 22.616 1.00 95.69 192 GLU A O 1
ATOM 1480 N N . ASN A 1 193 ? -11.717 -14.565 22.360 1.00 96.75 193 ASN A N 1
ATOM 1481 C CA . ASN A 1 193 ? -11.357 -14.608 23.777 1.00 96.75 193 ASN A CA 1
ATOM 1482 C C . ASN A 1 193 ? -12.247 -13.685 24.621 1.00 96.75 193 ASN A C 1
ATOM 1484 O O . ASN A 1 193 ? -12.728 -14.108 25.672 1.00 96.75 193 ASN A O 1
ATOM 1488 N N . GLU A 1 194 ? -12.509 -12.462 24.156 1.00 97.56 194 GLU A N 1
ATOM 1489 C CA . GLU A 1 194 ? -13.424 -11.524 24.815 1.00 97.56 194 GLU A CA 1
ATOM 1490 C C . GLU A 1 194 ? -14.848 -12.087 24.873 1.00 97.56 194 GLU A C 1
ATOM 1492 O O . GLU A 1 194 ? -15.452 -12.134 25.942 1.00 97.56 194 GLU A O 1
ATOM 1497 N N . PHE A 1 195 ? -15.354 -12.623 23.759 1.00 96.94 195 PHE A N 1
ATOM 1498 C CA . PHE A 1 195 ? -16.651 -13.297 23.708 1.00 96.94 195 PHE A CA 1
ATOM 1499 C C . PHE A 1 195 ? -16.723 -14.477 24.687 1.00 96.94 195 PHE A C 1
ATOM 1501 O O . PHE A 1 195 ? -17.723 -14.665 25.381 1.00 96.94 195 PHE A O 1
ATOM 1508 N N . SER A 1 196 ? -15.645 -15.259 24.788 1.00 98.00 196 SER A N 1
ATOM 1509 C CA . SER A 1 196 ? -15.543 -16.359 25.750 1.00 98.00 196 SER A CA 1
ATOM 1510 C C . SER A 1 196 ? -15.515 -15.874 27.205 1.00 98.00 196 SER A C 1
ATOM 1512 O O . SER A 1 196 ? -15.999 -16.585 28.087 1.00 98.00 196 SER A O 1
ATOM 1514 N N . GLY A 1 197 ? -14.958 -14.688 27.469 1.00 97.25 197 GLY A N 1
ATOM 1515 C CA . GLY A 1 197 ? -15.020 -14.007 28.765 1.00 97.25 197 GLY A CA 1
ATOM 1516 C C . GLY A 1 197 ? -16.440 -13.553 29.093 1.00 97.25 197 GLY A C 1
ATOM 1517 O O . GLY A 1 197 ? -17.004 -13.995 30.089 1.00 97.25 197 GLY A O 1
ATOM 1518 N N . LEU A 1 198 ? -17.067 -12.798 28.188 1.00 97.25 198 LEU A N 1
ATOM 1519 C CA . LEU A 1 198 ? -18.447 -12.327 28.330 1.00 97.25 198 LEU A CA 1
ATOM 1520 C C . LEU A 1 198 ? -19.433 -13.475 28.554 1.00 97.25 198 LEU A C 1
ATOM 1522 O O . LEU A 1 198 ? -20.344 -13.356 29.367 1.00 97.25 198 LEU A O 1
ATOM 1526 N N . LYS A 1 199 ? -19.244 -14.615 27.882 1.00 98.19 199 LYS A N 1
ATOM 1527 C CA . LYS A 1 199 ? -20.062 -15.808 28.120 1.00 98.19 199 LYS A CA 1
ATOM 1528 C C . LYS A 1 199 ? -19.948 -16.306 29.564 1.00 98.19 199 LYS A C 1
ATOM 1530 O O . LYS A 1 199 ? -20.968 -16.600 30.177 1.00 98.19 199 LYS A O 1
ATOM 1535 N N . ARG A 1 200 ? -18.731 -16.367 30.116 1.00 98.44 200 ARG A N 1
ATOM 1536 C CA . ARG A 1 200 ? -18.516 -16.750 31.521 1.00 98.44 200 ARG A CA 1
ATOM 1537 C C . ARG A 1 200 ? -19.145 -15.747 32.482 1.00 98.44 200 ARG A C 1
ATOM 1539 O O . ARG A 1 200 ? -19.742 -16.171 33.465 1.00 98.44 200 ARG A O 1
ATOM 1546 N N . ASP A 1 201 ? -19.048 -14.455 32.189 1.00 97.94 201 ASP A N 1
ATOM 1547 C CA . ASP A 1 201 ? -19.646 -13.405 33.019 1.00 97.94 201 ASP A CA 1
ATOM 1548 C C . ASP A 1 201 ? -21.177 -13.481 33.002 1.00 97.94 201 ASP A C 1
ATOM 1550 O O . ASP A 1 201 ? -21.821 -13.347 34.042 1.00 97.94 201 ASP A O 1
ATOM 1554 N N . VAL A 1 202 ? -21.767 -13.766 31.837 1.00 98.44 202 VAL A N 1
ATOM 1555 C CA . VAL A 1 202 ? -23.205 -14.022 31.693 1.00 98.44 202 VAL A CA 1
ATOM 1556 C C . VAL A 1 202 ? -23.617 -15.250 32.503 1.00 98.44 202 VAL A C 1
ATOM 1558 O O . VAL A 1 202 ? -24.566 -15.162 33.281 1.00 98.44 202 VAL A O 1
ATOM 1561 N N . ASP A 1 203 ? -22.897 -16.367 32.380 1.00 98.38 203 ASP A N 1
ATOM 1562 C CA . ASP A 1 203 ? -23.174 -17.583 33.152 1.00 98.38 203 ASP A CA 1
ATOM 1563 C C . ASP A 1 203 ? -23.065 -17.316 34.668 1.00 98.38 203 ASP A C 1
ATOM 1565 O O . ASP A 1 203 ? -23.946 -17.705 35.437 1.00 98.38 203 ASP A O 1
ATOM 1569 N N . ALA A 1 204 ? -22.042 -16.576 35.110 1.00 98.06 204 ALA A N 1
ATOM 1570 C CA . ALA A 1 204 ? -21.870 -16.181 36.507 1.00 98.06 204 ALA A CA 1
ATOM 1571 C C . ALA A 1 204 ? -23.011 -15.274 37.004 1.00 98.06 204 ALA A C 1
ATOM 1573 O O . ALA A 1 204 ? -23.537 -15.479 38.100 1.00 98.06 204 ALA A O 1
ATOM 1574 N N . ALA A 1 205 ? -23.446 -14.309 36.190 1.00 97.94 205 ALA A N 1
ATOM 1575 C CA . ALA A 1 205 ? -24.584 -13.451 36.504 1.00 97.94 205 ALA A CA 1
ATOM 1576 C C . ALA A 1 205 ? -25.897 -14.246 36.591 1.00 97.94 205 ALA A C 1
ATOM 1578 O O . ALA A 1 205 ? -26.716 -13.981 37.474 1.00 97.94 205 ALA A O 1
ATOM 1579 N N . PHE A 1 206 ? -26.095 -15.247 35.726 1.00 98.25 206 PHE A N 1
ATOM 1580 C CA . PHE A 1 206 ? -27.241 -16.156 35.804 1.00 98.25 206 PHE A CA 1
ATOM 1581 C C . PHE A 1 206 ? -27.224 -16.998 37.080 1.00 98.25 206 PHE A C 1
ATOM 1583 O O . PHE A 1 206 ? -28.267 -17.118 37.725 1.00 98.25 206 PHE A O 1
ATOM 1590 N N . MET A 1 207 ? -26.063 -17.522 37.484 1.00 98.12 207 MET A N 1
ATOM 1591 C CA . MET A 1 207 ? -25.920 -18.248 38.751 1.00 98.12 207 MET A CA 1
ATOM 1592 C C . MET A 1 207 ? -26.240 -17.349 39.949 1.00 98.12 207 MET A C 1
ATOM 1594 O O . MET A 1 207 ? -27.071 -17.709 40.779 1.00 98.12 207 MET A O 1
ATOM 1598 N N . HIS A 1 208 ? -25.685 -16.135 39.994 1.00 98.12 208 HIS A N 1
ATOM 1599 C CA . HIS A 1 208 ? -25.971 -15.179 41.065 1.00 98.12 208 HIS A CA 1
ATOM 1600 C C . HIS A 1 208 ? -27.452 -14.767 41.098 1.00 98.12 208 HIS A C 1
ATOM 1602 O O . HIS A 1 208 ? -28.055 -14.647 42.166 1.00 98.12 208 HIS A O 1
ATOM 1608 N N . LYS A 1 209 ? -28.079 -14.578 39.930 1.00 98.25 209 LYS A N 1
ATOM 1609 C CA . LYS A 1 209 ? -29.523 -14.335 39.833 1.00 98.25 209 LYS A CA 1
ATOM 1610 C C . LYS A 1 209 ? -30.322 -15.509 40.405 1.00 98.25 209 LYS A C 1
ATOM 1612 O O . LYS A 1 209 ? -31.272 -15.270 41.143 1.00 98.25 209 LYS A O 1
ATOM 1617 N N . ALA A 1 210 ? -29.958 -16.747 40.073 1.00 98.25 210 ALA A N 1
ATOM 1618 C CA . ALA A 1 210 ? -30.633 -17.936 40.587 1.00 98.25 210 ALA A CA 1
ATOM 1619 C C . ALA A 1 210 ? -30.493 -18.049 42.115 1.00 98.25 210 ALA A C 1
ATOM 1621 O O . ALA A 1 210 ? -31.483 -18.287 42.800 1.00 98.25 210 ALA A O 1
ATOM 1622 N N . GLU A 1 211 ? -29.305 -17.792 42.666 1.00 97.88 211 GLU A N 1
ATOM 1623 C CA . GLU A 1 211 ? -29.083 -17.757 44.118 1.00 97.88 211 GLU A CA 1
ATOM 1624 C C . GLU A 1 211 ? -29.926 -16.682 44.816 1.00 97.88 211 GLU A C 1
ATOM 1626 O O . GLU A 1 211 ? -30.511 -16.933 45.872 1.00 97.88 211 GLU A O 1
ATOM 1631 N N . LEU A 1 212 ? -30.006 -15.480 44.236 1.00 97.81 212 LEU A N 1
ATOM 1632 C CA . LEU A 1 212 ? -30.865 -14.415 44.750 1.00 97.81 212 LEU A CA 1
ATOM 1633 C C . LEU A 1 212 ? -32.348 -14.787 44.679 1.00 97.81 212 LEU A C 1
ATOM 1635 O O . LEU A 1 212 ? -33.082 -14.467 45.611 1.00 97.81 212 LEU A O 1
ATOM 1639 N N . GLN A 1 213 ? -32.780 -15.472 43.618 1.00 97.94 213 GLN A N 1
ATOM 1640 C CA . GLN A 1 213 ? -34.158 -15.942 43.491 1.00 97.94 213 GLN A CA 1
ATOM 1641 C C . GLN A 1 213 ? -34.497 -16.943 44.598 1.00 97.94 213 GLN A C 1
ATOM 1643 O O . GLN A 1 213 ? -35.496 -16.759 45.280 1.00 97.94 213 GLN A O 1
ATOM 1648 N N . VAL A 1 214 ? -33.626 -17.924 44.858 1.00 98.31 214 VAL A N 1
ATOM 1649 C CA . VAL A 1 214 ? -33.826 -18.892 45.952 1.00 98.31 214 VAL A CA 1
ATOM 1650 C C . VAL A 1 214 ? -33.927 -18.188 47.309 1.00 98.31 214 VAL A C 1
ATOM 1652 O O . VAL A 1 214 ? -34.785 -18.537 48.113 1.00 98.31 214 VAL A O 1
ATOM 1655 N N . LYS A 1 215 ? -33.096 -17.167 47.564 1.00 97.94 215 LYS A N 1
ATOM 1656 C CA . LYS A 1 215 ? -33.177 -16.368 48.802 1.00 97.94 215 LYS A CA 1
ATOM 1657 C C . LYS A 1 215 ? -34.475 -15.562 48.895 1.00 97.94 215 LYS A C 1
ATOM 1659 O O . LYS A 1 215 ? -35.036 -15.429 49.980 1.00 97.94 215 LYS A O 1
ATOM 1664 N N . ALA A 1 216 ? -34.941 -15.004 47.779 1.00 98.31 216 ALA A N 1
ATOM 1665 C CA . ALA A 1 216 ? -36.206 -14.281 47.728 1.00 98.31 216 ALA A CA 1
ATOM 1666 C C . ALA A 1 216 ? -37.391 -15.218 48.001 1.00 98.31 216 ALA A C 1
ATOM 1668 O O . ALA A 1 216 ? -38.249 -14.881 48.814 1.00 98.31 216 ALA A O 1
ATOM 1669 N N . ASP A 1 217 ? -37.389 -16.405 47.392 1.00 98.06 217 ASP A N 1
ATOM 1670 C CA . ASP A 1 217 ? -38.414 -17.427 47.598 1.00 98.06 217 ASP A CA 1
ATOM 1671 C C . ASP A 1 217 ? -38.409 -17.905 49.060 1.00 98.06 217 ASP A C 1
ATOM 1673 O O . ASP A 1 217 ? -39.455 -17.899 49.703 1.00 98.06 217 ASP A O 1
ATOM 1677 N N . SER A 1 218 ? -37.233 -18.176 49.649 1.00 98.25 218 SER A N 1
ATOM 1678 C CA . SER A 1 218 ? -37.136 -18.579 51.061 1.00 98.25 218 SER A CA 1
ATOM 1679 C C . SER A 1 218 ? -37.637 -17.507 52.032 1.00 98.25 218 SER A C 1
ATOM 1681 O O . SER A 1 218 ? -38.307 -17.825 53.011 1.00 98.25 218 SER A O 1
ATOM 1683 N N . LEU A 1 219 ? -37.341 -16.228 51.765 1.00 97.94 219 LEU A N 1
ATOM 1684 C CA . LEU A 1 219 ? -37.865 -15.119 52.570 1.00 97.94 219 LEU A CA 1
ATOM 1685 C C . LEU A 1 219 ? -39.378 -14.968 52.387 1.00 97.94 219 LEU A C 1
ATOM 1687 O O . LEU A 1 219 ? -40.083 -14.631 53.337 1.00 97.94 219 LEU A O 1
ATOM 1691 N N . SER A 1 220 ? -39.894 -15.216 51.181 1.00 98.00 220 SER A N 1
ATOM 1692 C CA . SER A 1 220 ? -41.336 -15.202 50.945 1.00 98.00 220 SER A CA 1
ATOM 1693 C C . SER A 1 220 ? -42.037 -16.328 51.702 1.00 98.00 220 SER A C 1
ATOM 1695 O O . SER A 1 220 ? -43.108 -16.094 52.263 1.00 98.00 220 SER A O 1
ATOM 1697 N N . ASP A 1 221 ? -41.443 -17.520 51.746 1.00 98.00 221 ASP A N 1
ATOM 1698 C CA . ASP A 1 221 ? -41.954 -18.651 52.519 1.00 98.00 221 ASP A CA 1
ATOM 1699 C C . ASP A 1 221 ? -41.943 -18.350 54.022 1.00 98.00 221 ASP A C 1
ATOM 1701 O O . ASP A 1 221 ? -42.932 -18.618 54.703 1.00 98.00 221 ASP A O 1
ATOM 1705 N N . GLU A 1 222 ? -40.887 -17.712 54.536 1.00 97.94 222 GLU A N 1
ATOM 1706 C CA . GLU A 1 222 ? -40.812 -17.280 55.937 1.00 97.94 222 GLU A CA 1
ATOM 1707 C C . GLU A 1 222 ? -41.894 -16.242 56.279 1.00 97.94 222 GLU A C 1
ATOM 1709 O O . GLU A 1 222 ? -42.585 -16.367 57.291 1.00 97.94 222 GLU A O 1
ATOM 1714 N N . ILE A 1 223 ? -42.117 -15.254 55.405 1.00 97.44 223 ILE A N 1
ATOM 1715 C CA . ILE A 1 223 ? -43.204 -14.276 55.566 1.00 97.44 223 ILE A CA 1
ATOM 1716 C C . ILE A 1 223 ? -44.568 -14.972 55.573 1.00 97.44 223 ILE A C 1
ATOM 1718 O O . ILE A 1 223 ? -45.426 -14.639 56.394 1.00 97.44 223 ILE A O 1
ATOM 1722 N N . ASN A 1 224 ? -44.790 -15.924 54.666 1.00 97.69 224 ASN A N 1
ATOM 1723 C CA . ASN A 1 224 ? -46.044 -16.668 54.597 1.00 97.69 224 ASN A CA 1
ATOM 1724 C C . ASN A 1 224 ? -46.251 -17.521 55.853 1.00 97.69 224 ASN A C 1
ATOM 1726 O O . ASN A 1 224 ? -47.344 -17.505 56.417 1.00 97.69 224 ASN A O 1
ATOM 1730 N N . PHE A 1 225 ? -45.203 -18.188 56.340 1.00 98.06 225 PHE A N 1
ATOM 1731 C CA . PHE A 1 225 ? -45.238 -18.933 57.593 1.00 98.06 225 PHE A CA 1
ATOM 1732 C C . PHE A 1 225 ? -45.622 -18.029 58.770 1.00 98.06 225 PHE A C 1
ATOM 1734 O O . PHE A 1 225 ? -46.588 -18.324 59.474 1.00 98.06 225 PHE A O 1
ATOM 1741 N N . LEU A 1 226 ? -44.944 -16.889 58.938 1.00 97.94 226 LEU A N 1
ATOM 1742 C CA . LEU A 1 226 ? -45.248 -15.936 60.010 1.00 97.94 226 LEU A CA 1
ATOM 1743 C C . LEU A 1 226 ? -46.681 -15.400 59.920 1.00 97.94 226 LEU A C 1
ATOM 1745 O O . LEU A 1 226 ? -47.352 -15.299 60.942 1.00 97.94 226 LEU A O 1
ATOM 1749 N N . ARG A 1 227 ? -47.188 -15.111 58.715 1.00 97.31 227 ARG A N 1
ATOM 1750 C CA . ARG A 1 227 ? -48.597 -14.725 58.521 1.00 97.31 227 ARG A CA 1
ATOM 1751 C C . ARG A 1 227 ? -49.552 -15.816 58.996 1.00 97.31 227 ARG A C 1
ATOM 1753 O O . ARG A 1 227 ? -50.432 -15.528 59.797 1.00 97.31 227 ARG A O 1
ATOM 1760 N N . THR A 1 228 ? -49.345 -17.063 58.566 1.00 97.12 228 THR A N 1
ATOM 1761 C CA . THR A 1 228 ? -50.201 -18.184 58.995 1.00 97.12 228 THR A CA 1
ATOM 1762 C C . THR A 1 228 ? -50.131 -18.438 60.500 1.00 97.12 228 THR A C 1
ATOM 1764 O O . THR A 1 228 ? -51.146 -18.766 61.110 1.00 97.12 228 THR A O 1
ATOM 1767 N N . LEU A 1 229 ? -48.955 -18.254 61.107 1.00 97.56 229 LEU A N 1
ATOM 1768 C CA . LEU A 1 229 ? -48.753 -18.386 62.545 1.00 97.56 229 LEU A CA 1
ATOM 1769 C C . LEU A 1 229 ? -49.534 -17.311 63.309 1.00 97.56 229 LEU A C 1
ATOM 1771 O O . LEU A 1 229 ? -50.293 -17.646 64.216 1.00 97.56 229 LEU A O 1
ATOM 1775 N N . TYR A 1 230 ? -49.397 -16.042 62.915 1.00 96.56 230 TYR A N 1
ATOM 1776 C CA . TYR A 1 230 ? -50.118 -14.948 63.563 1.00 96.56 230 TYR A CA 1
ATOM 1777 C C . TYR A 1 230 ? -51.632 -15.047 63.364 1.00 96.56 230 TYR A C 1
ATOM 1779 O O . TYR A 1 230 ? -52.376 -14.797 64.306 1.00 96.56 230 TYR A O 1
ATOM 1787 N N . ASP A 1 231 ? -52.111 -15.472 62.194 1.00 96.00 231 ASP A N 1
ATOM 1788 C CA . ASP A 1 231 ? -53.545 -15.701 61.974 1.00 96.00 231 ASP A CA 1
ATOM 1789 C C . ASP A 1 231 ? -54.093 -16.811 62.892 1.00 96.00 231 ASP A C 1
ATOM 1791 O O . ASP A 1 231 ? -55.193 -16.689 63.446 1.00 96.00 231 ASP A O 1
ATOM 1795 N N . ALA A 1 232 ? -53.319 -17.881 63.106 1.00 94.44 232 ALA A N 1
ATOM 1796 C CA . ALA A 1 232 ? -53.677 -18.953 64.031 1.00 94.44 232 ALA A CA 1
ATOM 1797 C C . ALA A 1 232 ? -53.665 -18.483 65.496 1.00 94.44 232 ALA A C 1
ATOM 1799 O O . ALA A 1 232 ? -54.600 -18.784 66.240 1.00 94.44 232 ALA A O 1
ATOM 1800 N N . GLU A 1 233 ? -52.654 -17.713 65.903 1.00 94.94 233 GLU A N 1
ATOM 1801 C CA . GLU A 1 233 ? -52.550 -17.146 67.251 1.00 94.94 233 GLU A CA 1
ATOM 1802 C C . GLU A 1 233 ? -53.694 -16.164 67.536 1.00 94.94 233 GLU A C 1
ATOM 1804 O O . GLU A 1 233 ? -54.350 -16.261 68.573 1.00 94.94 233 GLU A O 1
ATOM 1809 N N . ILE A 1 234 ? -54.014 -15.277 66.589 1.00 92.88 234 ILE A N 1
ATOM 1810 C CA . ILE A 1 234 ? -55.164 -14.369 66.690 1.00 92.88 234 ILE A CA 1
ATOM 1811 C C . ILE A 1 234 ? -56.462 -15.167 66.831 1.00 92.88 234 ILE A C 1
ATOM 1813 O O . ILE A 1 234 ? -57.284 -14.838 67.685 1.00 92.88 234 ILE A O 1
ATOM 1817 N N . SER A 1 235 ? -56.646 -16.230 66.044 1.00 91.00 235 SER A N 1
ATOM 1818 C CA . SER A 1 235 ? -57.833 -17.092 66.133 1.00 91.00 235 SER A CA 1
ATOM 1819 C C . SER A 1 235 ? -57.932 -17.791 67.495 1.00 91.00 235 SER A C 1
ATOM 1821 O O . SER A 1 235 ? -59.015 -17.874 68.076 1.00 91.00 235 SER A O 1
ATOM 1823 N N . GLN A 1 236 ? -56.805 -18.255 68.044 1.00 91.06 236 GLN A N 1
ATOM 1824 C CA . GLN A 1 236 ? -56.744 -18.858 69.375 1.00 91.06 236 GLN A CA 1
ATOM 1825 C C . GLN A 1 236 ? -57.069 -17.842 70.476 1.00 91.06 236 GLN A C 1
ATOM 1827 O O . GLN A 1 236 ? -57.861 -18.145 71.368 1.00 91.06 236 GLN A O 1
ATOM 1832 N N . LEU A 1 237 ? -56.490 -16.639 70.413 1.00 89.50 237 LEU A N 1
ATOM 1833 C CA . LEU A 1 237 ? -56.762 -15.561 71.363 1.00 89.50 237 LEU A CA 1
ATOM 1834 C C . LEU A 1 237 ? -58.221 -15.105 71.286 1.00 89.50 237 LEU A C 1
ATOM 1836 O O . LEU A 1 237 ? -58.850 -14.910 72.322 1.00 89.50 237 LEU A O 1
ATOM 1840 N N . GLN A 1 238 ? -58.795 -14.997 70.085 1.00 85.06 238 GLN A N 1
ATOM 1841 C CA . GLN A 1 238 ? -60.226 -14.741 69.911 1.00 85.06 238 GLN A CA 1
ATOM 1842 C C . GLN A 1 238 ? -61.070 -15.837 70.572 1.00 85.06 238 GLN A C 1
ATOM 1844 O O . GLN A 1 238 ? -62.008 -15.501 71.290 1.00 85.06 238 GLN A O 1
ATOM 1849 N N . GLY A 1 239 ? -60.685 -17.112 70.420 1.00 80.75 239 GLY A N 1
ATOM 1850 C CA . GLY A 1 239 ? -61.298 -18.252 71.111 1.00 80.75 239 GLY A CA 1
ATOM 1851 C C . GLY A 1 239 ? -61.241 -18.135 72.640 1.00 80.75 239 GLY A C 1
ATOM 1852 O O . GLY A 1 239 ? -62.269 -18.230 73.311 1.00 80.75 239 GLY A O 1
ATOM 1853 N N . GLN A 1 240 ? -60.064 -17.829 73.192 1.00 80.94 240 GLN A N 1
ATOM 1854 C CA . GLN A 1 240 ? -59.875 -17.624 74.633 1.00 80.94 240 GLN A CA 1
ATOM 1855 C C . GLN A 1 240 ? -60.676 -16.433 75.174 1.00 80.94 240 GLN A C 1
ATOM 1857 O O . GLN A 1 240 ? -61.210 -16.508 76.281 1.00 80.94 240 GLN A O 1
ATOM 1862 N N . ILE A 1 241 ? -60.789 -15.340 74.414 1.00 73.00 241 ILE A N 1
ATOM 1863 C CA . ILE A 1 241 ? -61.603 -14.174 74.786 1.00 73.00 241 ILE A CA 1
ATOM 1864 C C . ILE A 1 241 ? -63.093 -14.538 74.801 1.00 73.00 241 ILE A C 1
ATOM 1866 O O . ILE A 1 241 ? -63.796 -14.143 75.733 1.00 73.00 241 ILE A O 1
ATOM 1870 N N . SER A 1 242 ? -63.579 -15.320 73.830 1.00 64.38 242 SER A N 1
ATOM 1871 C CA . SER A 1 242 ? -64.953 -15.840 73.867 1.00 64.38 242 SER A CA 1
ATOM 1872 C C . SER A 1 242 ? -65.201 -16.754 75.074 1.00 64.38 242 SER A C 1
ATOM 1874 O O . SER A 1 242 ? -66.223 -16.584 75.742 1.00 64.38 242 SER A O 1
ATOM 1876 N N . ASP A 1 243 ? -64.249 -17.628 75.422 1.00 56.94 243 ASP A N 1
ATOM 1877 C CA . ASP A 1 243 ? -64.352 -18.558 76.561 1.00 56.94 243 ASP A CA 1
ATOM 1878 C C . ASP A 1 243 ? -64.231 -17.862 77.931 1.00 56.94 243 ASP A C 1
ATOM 1880 O O . ASP A 1 243 ? -64.793 -18.322 78.925 1.00 56.94 243 ASP A O 1
ATOM 1884 N N . THR A 1 244 ? -63.534 -16.723 77.996 1.00 54.44 244 THR A N 1
ATOM 1885 C CA . THR A 1 244 ? -63.288 -15.970 79.242 1.00 54.44 244 THR A CA 1
ATOM 1886 C C . THR A 1 244 ? -64.316 -14.851 79.475 1.00 54.44 244 THR A C 1
ATOM 1888 O O . THR A 1 244 ? -64.270 -14.167 80.496 1.00 54.44 244 THR A O 1
ATOM 1891 N N . SER A 1 245 ? -65.305 -14.673 78.589 1.00 38.84 245 SER A N 1
ATOM 1892 C CA . SER A 1 245 ? -66.381 -13.675 78.743 1.00 38.84 245 SER A CA 1
ATOM 1893 C C . SER A 1 245 ? -67.448 -14.055 79.794 1.00 38.84 245 SER A C 1
ATOM 1895 O O . SER A 1 245 ? -68.650 -13.931 79.584 1.00 38.84 245 SER A O 1
ATOM 1897 N N . VAL A 1 246 ? -67.018 -14.475 80.985 1.00 46.72 246 VAL A N 1
ATOM 1898 C CA . VAL A 1 246 ? -67.844 -14.502 82.197 1.00 46.72 246 VAL A CA 1
ATOM 1899 C C . VAL A 1 246 ? -67.322 -13.406 83.116 1.00 46.72 246 VAL A C 1
ATOM 1901 O O . VAL A 1 246 ? -66.263 -13.525 83.729 1.00 46.72 246 VAL A O 1
ATOM 1904 N N . VAL A 1 247 ? -68.074 -12.306 83.187 1.00 46.62 247 VAL A N 1
ATOM 1905 C CA . VAL A 1 247 ? -67.797 -11.176 84.080 1.00 46.62 247 VAL A CA 1
ATOM 1906 C C . VAL A 1 247 ? -67.964 -11.647 85.524 1.00 46.62 247 VAL A C 1
ATOM 1908 O O . VAL A 1 247 ? -69.073 -11.715 86.050 1.00 46.62 247 VAL A O 1
ATOM 1911 N N . VAL A 1 248 ? -66.848 -11.977 86.171 1.00 42.75 248 VAL A N 1
ATOM 1912 C CA . VAL A 1 248 ? -66.794 -12.245 87.608 1.00 42.75 248 VAL A CA 1
ATOM 1913 C C . VAL A 1 248 ? -66.348 -10.968 88.306 1.00 42.75 248 VAL A C 1
ATOM 1915 O O . VAL A 1 248 ? -65.166 -10.640 88.375 1.00 42.75 248 VAL A O 1
ATOM 1918 N N . SER A 1 249 ? -67.321 -10.231 88.838 1.00 44.78 249 SER A N 1
ATOM 1919 C CA . SER A 1 249 ? -67.078 -9.167 89.807 1.00 44.78 249 SER A CA 1
ATOM 1920 C C . SER A 1 249 ? -66.627 -9.794 91.130 1.00 44.78 249 SER A C 1
ATOM 1922 O O . SER A 1 249 ? -67.455 -10.238 91.927 1.00 44.78 249 SER A O 1
ATOM 1924 N N . MET A 1 250 ? -65.316 -9.857 91.362 1.00 47.41 250 MET A N 1
ATOM 1925 C CA . MET A 1 250 ? -64.752 -10.245 92.656 1.00 47.41 250 MET A CA 1
ATOM 1926 C C . MET A 1 250 ? -64.396 -8.995 93.464 1.00 47.41 250 MET A C 1
ATOM 1928 O O . MET A 1 250 ? -63.397 -8.328 93.208 1.00 47.41 250 MET A O 1
ATOM 1932 N N . ASN A 1 251 ? -65.215 -8.702 94.473 1.00 46.69 251 ASN A N 1
ATOM 1933 C CA . ASN A 1 251 ? -64.863 -7.780 95.547 1.00 46.69 251 ASN A CA 1
ATOM 1934 C C . ASN A 1 251 ? -63.899 -8.496 96.502 1.00 46.69 251 ASN A C 1
ATOM 1936 O O . ASN A 1 251 ? -64.333 -9.287 97.336 1.00 46.69 251 ASN A O 1
ATOM 1940 N N . ASN A 1 252 ? -62.600 -8.215 96.388 1.00 45.41 252 ASN A N 1
ATOM 1941 C CA . ASN A 1 252 ? -61.581 -8.711 97.313 1.00 45.41 252 ASN A CA 1
ATOM 1942 C C . ASN A 1 252 ? -61.062 -7.560 98.181 1.00 45.41 252 ASN A C 1
ATOM 1944 O O . ASN A 1 252 ? -60.077 -6.906 97.852 1.00 45.41 252 ASN A O 1
ATOM 1948 N N . SER A 1 253 ? -61.731 -7.328 99.311 1.00 46.75 253 SER A N 1
ATOM 1949 C CA . SER A 1 253 ? -61.163 -6.554 100.414 1.00 46.75 253 SER A CA 1
ATOM 1950 C C . SER A 1 253 ? -60.314 -7.501 101.261 1.00 46.75 253 SER A C 1
ATOM 1952 O O . SER A 1 253 ? -60.824 -8.294 102.051 1.00 46.75 253 SER A O 1
ATOM 1954 N N . ARG A 1 254 ? -59.001 -7.461 101.042 1.00 53.62 254 ARG A N 1
ATOM 1955 C CA . ARG A 1 254 ? -58.005 -7.898 102.020 1.00 53.62 254 ARG A CA 1
ATOM 1956 C C . ARG A 1 254 ? -57.134 -6.689 102.276 1.00 53.62 254 ARG A C 1
ATOM 1958 O O . ARG A 1 254 ? -56.719 -6.040 101.317 1.00 53.62 254 ARG A O 1
ATOM 1965 N N . ASP A 1 255 ? -56.908 -6.396 103.548 1.00 62.53 255 ASP A N 1
ATOM 1966 C CA . ASP A 1 255 ? -55.951 -5.385 103.979 1.00 62.53 255 ASP A CA 1
ATOM 1967 C C . ASP A 1 255 ? -54.560 -5.848 103.536 1.00 62.53 255 ASP A C 1
ATOM 1969 O O . ASP A 1 255 ? -53.881 -6.652 104.175 1.00 62.53 255 ASP A O 1
ATOM 1973 N N . LEU A 1 256 ? -54.224 -5.434 102.324 1.00 59.41 256 LEU A N 1
ATOM 1974 C CA . LEU A 1 256 ? -52.900 -5.456 101.747 1.00 59.41 256 LEU A CA 1
ATOM 1975 C C . LEU A 1 256 ? -52.265 -4.132 102.156 1.00 59.41 256 LEU A C 1
ATOM 1977 O O . LEU A 1 256 ? -52.954 -3.113 102.186 1.00 59.41 256 LEU A O 1
ATOM 1981 N N . ASP A 1 257 ? -50.968 -4.118 102.450 1.00 65.50 257 ASP A N 1
ATOM 1982 C CA . ASP A 1 257 ? -50.242 -2.853 102.532 1.00 65.50 257 ASP A CA 1
ATOM 1983 C C . ASP A 1 257 ? -50.218 -2.233 101.132 1.00 65.50 257 ASP A C 1
ATOM 1985 O O . ASP A 1 257 ? -49.334 -2.476 100.304 1.00 65.50 257 ASP A O 1
ATOM 1989 N N . LEU A 1 258 ? -51.277 -1.475 100.859 1.00 69.12 258 LEU A N 1
ATOM 1990 C CA . LEU A 1 258 ? -51.525 -0.837 99.584 1.00 69.12 258 LEU A CA 1
ATOM 1991 C C . LEU A 1 258 ? -50.360 0.083 99.249 1.00 69.12 258 LEU A C 1
ATOM 1993 O O . LEU A 1 258 ? -50.008 0.187 98.087 1.00 69.12 258 LEU A O 1
ATOM 1997 N N . ASN A 1 259 ? -49.705 0.691 100.237 1.00 78.06 259 ASN A N 1
ATOM 1998 C CA . ASN A 1 259 ? -48.629 1.637 99.979 1.00 78.06 259 ASN A CA 1
ATOM 1999 C C . ASN A 1 259 ? -47.346 0.942 99.503 1.00 78.06 259 ASN A C 1
ATOM 2001 O O . ASN A 1 259 ? -46.727 1.432 98.558 1.00 78.06 259 ASN A O 1
ATOM 2005 N N . GLY A 1 260 ? -46.976 -0.205 100.084 1.00 81.69 260 GLY A N 1
ATOM 2006 C CA . GLY A 1 260 ? -45.828 -1.004 99.639 1.00 81.69 260 GLY A CA 1
ATOM 2007 C C . GLY A 1 260 ? -46.012 -1.579 98.231 1.00 81.69 260 GLY A C 1
ATOM 2008 O O . GLY A 1 260 ? -45.154 -1.397 97.369 1.00 81.69 260 GLY A O 1
ATOM 2009 N N . ILE A 1 261 ? -47.176 -2.180 97.961 1.00 79.19 261 ILE A N 1
ATOM 2010 C CA . ILE A 1 261 ? -47.506 -2.742 96.640 1.00 79.19 261 ILE A CA 1
ATOM 2011 C C . ILE A 1 261 ? -47.674 -1.631 95.598 1.00 79.19 261 ILE A C 1
ATOM 2013 O O . ILE A 1 261 ? -47.188 -1.769 94.482 1.00 79.19 261 ILE A O 1
ATOM 2017 N N . ILE A 1 262 ? -48.304 -0.499 95.938 1.00 83.12 262 ILE A N 1
ATOM 2018 C CA . ILE A 1 262 ? -48.384 0.664 95.038 1.00 83.12 262 ILE A CA 1
ATOM 2019 C C . ILE A 1 262 ? -46.982 1.213 94.752 1.00 83.12 262 ILE A C 1
ATOM 2021 O O . ILE A 1 262 ? -46.727 1.619 93.622 1.00 83.12 262 ILE A O 1
ATOM 2025 N N . GLY A 1 263 ? -46.072 1.218 95.730 1.00 87.25 263 GLY A N 1
ATOM 2026 C CA . GLY A 1 263 ? -44.674 1.609 95.541 1.00 87.25 263 GLY A CA 1
ATOM 2027 C C . GLY A 1 263 ? -43.918 0.680 94.588 1.00 87.25 263 GLY A C 1
ATOM 2028 O O . GLY A 1 263 ? -43.297 1.157 93.643 1.00 87.25 263 GLY A O 1
ATOM 2029 N N . GLU A 1 264 ? -44.022 -0.635 94.783 1.00 86.88 264 GLU A N 1
ATOM 2030 C CA . GLU A 1 264 ? -43.384 -1.641 93.922 1.00 86.88 264 GLU A CA 1
ATOM 2031 C C . GLU A 1 264 ? -43.980 -1.655 92.508 1.00 86.88 264 GLU A C 1
ATOM 2033 O O . GLU A 1 264 ? -43.247 -1.667 91.522 1.00 86.88 264 GLU A O 1
ATOM 2038 N N . VAL A 1 265 ? -45.305 -1.558 92.385 1.00 88.50 265 VAL A N 1
ATOM 2039 C CA . VAL A 1 265 ? -45.992 -1.441 91.093 1.00 88.50 265 VAL A CA 1
ATOM 2040 C C . VAL A 1 265 ? -45.578 -0.151 90.385 1.00 88.50 265 VAL A C 1
ATOM 2042 O O . VAL A 1 265 ? -45.283 -0.188 89.194 1.00 88.50 265 VAL A O 1
ATOM 2045 N N . ARG A 1 266 ? -45.482 0.983 91.095 1.00 88.44 266 ARG A N 1
ATOM 2046 C CA . ARG A 1 266 ? -44.952 2.235 90.526 1.00 88.44 266 ARG A CA 1
ATOM 2047 C C . ARG A 1 266 ? -43.517 2.069 90.036 1.00 88.44 266 ARG A C 1
ATOM 2049 O O . ARG A 1 266 ? -43.246 2.481 88.915 1.00 88.44 266 ARG A O 1
ATOM 2056 N N . ALA A 1 267 ? -42.646 1.433 90.817 1.00 90.25 267 ALA A N 1
ATOM 2057 C CA . ALA A 1 267 ? -41.266 1.166 90.416 1.00 90.25 267 ALA A CA 1
ATOM 2058 C C . ALA A 1 267 ? -41.193 0.256 89.176 1.00 90.25 267 ALA A C 1
ATOM 2060 O O . ALA A 1 267 ? -40.448 0.549 88.249 1.00 90.25 2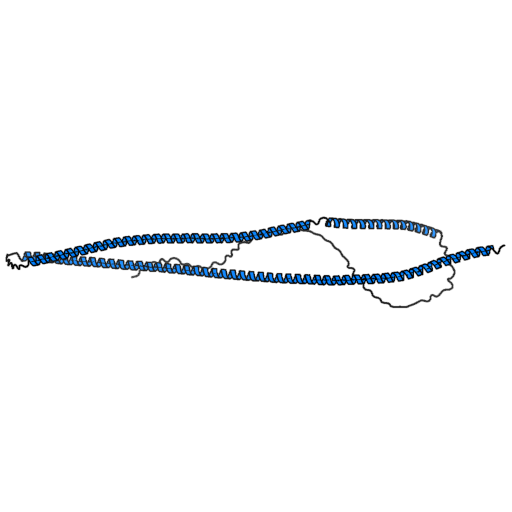67 ALA A O 1
ATOM 2061 N N . GLN A 1 268 ? -42.022 -0.790 89.090 1.00 89.25 268 GLN A N 1
ATOM 2062 C CA . GLN A 1 268 ? -42.092 -1.639 87.896 1.00 89.25 268 GLN A CA 1
ATOM 2063 C C . GLN A 1 268 ? -42.621 -0.890 86.668 1.00 89.25 268 GLN A C 1
ATOM 2065 O O . GLN A 1 268 ? -42.090 -1.072 85.575 1.00 89.25 268 GLN A O 1
ATOM 2070 N N . TYR A 1 269 ? -43.634 -0.034 86.819 1.00 90.38 269 TYR A N 1
ATOM 2071 C CA . TYR A 1 269 ? -44.110 0.811 85.720 1.00 90.38 269 TYR A CA 1
ATOM 2072 C C . TYR A 1 269 ? -43.052 1.821 85.282 1.00 90.38 269 TYR A C 1
ATOM 2074 O O . TYR A 1 269 ? -42.899 2.052 84.085 1.00 90.38 269 TYR A O 1
ATOM 2082 N N . GLU A 1 270 ? -42.309 2.395 86.225 1.00 91.19 270 GLU A N 1
ATOM 2083 C CA . GLU A 1 270 ? -41.206 3.308 85.939 1.00 91.19 270 GLU A CA 1
ATOM 2084 C C . GLU A 1 270 ? -40.059 2.584 85.217 1.00 91.19 270 GLU A C 1
ATOM 2086 O O . GLU A 1 270 ? -39.558 3.081 84.210 1.00 91.19 270 GLU A O 1
ATOM 2091 N N . ASP A 1 271 ? -39.718 1.363 85.629 1.00 92.81 271 ASP A N 1
ATOM 2092 C CA . ASP A 1 271 ? -38.724 0.519 84.963 1.00 92.81 271 ASP A CA 1
ATOM 2093 C C . ASP A 1 271 ? -39.159 0.072 83.562 1.00 92.81 271 ASP A C 1
ATOM 2095 O O . ASP A 1 271 ? -38.346 0.069 82.638 1.00 92.81 271 ASP A O 1
ATOM 2099 N N . ILE A 1 272 ? -40.429 -0.305 83.378 1.00 90.69 272 ILE A N 1
ATOM 2100 C CA . ILE A 1 272 ? -40.986 -0.677 82.069 1.00 90.69 272 ILE A CA 1
ATOM 2101 C C . ILE A 1 272 ? -41.037 0.549 81.154 1.00 90.69 272 ILE A C 1
ATOM 2103 O O . ILE A 1 272 ? -40.658 0.451 79.988 1.00 90.69 272 ILE A O 1
ATOM 2107 N N . ALA A 1 273 ? -41.441 1.714 81.668 1.00 90.75 273 ALA A N 1
ATOM 2108 C CA . ALA A 1 273 ? -41.441 2.963 80.913 1.00 90.75 273 ALA A CA 1
ATOM 2109 C C . ALA A 1 273 ? -40.017 3.380 80.516 1.00 90.75 273 ALA A C 1
ATOM 2111 O O . ALA A 1 273 ? -39.786 3.773 79.372 1.00 90.75 273 ALA A O 1
ATOM 2112 N N . ASN A 1 274 ? -39.044 3.236 81.420 1.00 92.50 274 ASN A N 1
ATOM 2113 C CA . ASN A 1 274 ? -37.638 3.509 81.136 1.00 92.50 274 ASN A CA 1
ATOM 2114 C C . ASN A 1 274 ? -37.038 2.514 80.133 1.00 92.50 274 ASN A C 1
ATOM 2116 O O . ASN A 1 274 ? -36.330 2.945 79.224 1.00 92.50 274 ASN A O 1
ATOM 2120 N N . ARG A 1 275 ? -37.347 1.213 80.239 1.00 92.69 275 ARG A N 1
ATOM 2121 C CA . ARG A 1 275 ? -36.942 0.199 79.248 1.00 92.69 275 ARG A CA 1
ATOM 2122 C C . ARG A 1 275 ? -37.566 0.460 77.883 1.00 92.69 275 ARG A C 1
ATOM 2124 O O . ARG A 1 275 ? -36.837 0.514 76.904 1.00 92.69 275 ARG A O 1
ATOM 2131 N N . SER A 1 276 ? -38.869 0.727 77.822 1.00 93.19 276 SER A N 1
ATOM 2132 C CA . SER A 1 276 ? -39.568 1.055 76.574 1.00 93.19 276 SER A CA 1
ATOM 2133 C C . SER A 1 276 ? -39.004 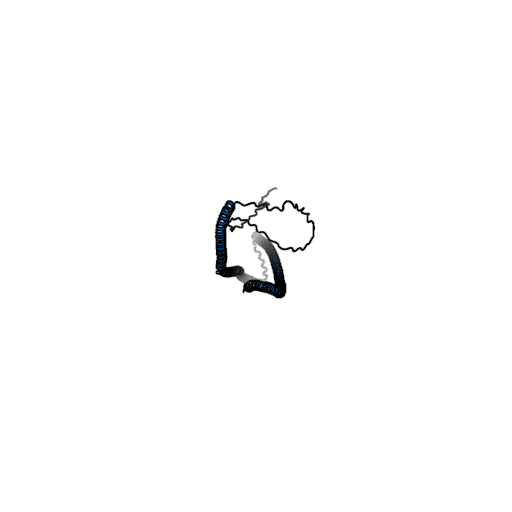2.319 75.920 1.00 93.19 276 SER A C 1
ATOM 2135 O O . SER A 1 276 ? -38.774 2.342 74.711 1.00 93.19 276 SER A O 1
ATOM 2137 N N . ARG A 1 277 ? -38.691 3.352 76.716 1.00 93.56 277 ARG A N 1
ATOM 2138 C CA . ARG A 1 277 ? -38.010 4.556 76.227 1.00 93.56 277 ARG A CA 1
ATOM 2139 C C . ARG A 1 277 ? -36.607 4.242 75.704 1.00 93.56 277 ARG A C 1
ATOM 2141 O O . ARG A 1 277 ? -36.264 4.694 74.617 1.00 93.56 277 ARG A O 1
ATOM 2148 N N . GLY A 1 278 ? -35.818 3.459 76.439 1.00 93.81 278 GLY A N 1
ATOM 2149 C CA . GLY A 1 278 ? -34.468 3.061 76.030 1.00 93.81 278 GLY A CA 1
ATOM 2150 C C . GLY A 1 278 ? -34.453 2.210 74.758 1.00 93.81 278 GLY A C 1
ATOM 2151 O O . GLY A 1 278 ? -33.637 2.445 73.873 1.00 93.81 278 GLY A O 1
ATOM 2152 N N . GLU A 1 279 ? -35.386 1.269 74.623 1.00 93.50 279 GLU A N 1
ATOM 2153 C CA . GLU A 1 279 ? -35.562 0.443 73.424 1.00 93.50 279 GLU A CA 1
ATOM 2154 C C . GLU A 1 279 ? -36.007 1.280 72.222 1.00 93.50 279 GLU A C 1
ATOM 2156 O O . GLU A 1 279 ? -35.471 1.111 71.126 1.00 93.50 279 GLU A O 1
ATOM 2161 N N . ALA A 1 280 ? -36.925 2.232 72.418 1.00 92.50 280 ALA A N 1
ATOM 2162 C CA . ALA A 1 280 ? -37.330 3.163 71.370 1.00 92.50 280 ALA A CA 1
ATOM 2163 C C . ALA A 1 280 ? -36.163 4.061 70.930 1.00 92.50 280 ALA A C 1
ATOM 2165 O O . ALA A 1 280 ? -35.917 4.203 69.734 1.00 92.50 280 ALA A O 1
ATOM 2166 N N . GLU A 1 281 ? -35.408 4.629 71.875 1.00 94.44 281 GLU A N 1
ATOM 2167 C CA . GLU A 1 281 ? -34.216 5.436 71.591 1.00 94.44 281 GLU A CA 1
ATOM 2168 C C . GLU A 1 281 ? -33.141 4.617 70.857 1.00 94.44 281 GLU A C 1
ATOM 2170 O O . GLU A 1 281 ? -32.609 5.083 69.849 1.00 94.44 281 GLU A O 1
ATOM 2175 N N . ALA A 1 282 ? -32.865 3.383 71.289 1.00 94.44 282 ALA A N 1
ATOM 2176 C CA . ALA A 1 282 ? -31.919 2.484 70.627 1.00 94.44 282 ALA A CA 1
ATOM 2177 C C . ALA A 1 282 ? -32.378 2.098 69.211 1.00 94.44 282 ALA A C 1
ATOM 2179 O O . ALA A 1 282 ? -31.573 2.092 68.276 1.00 94.44 282 ALA A O 1
ATOM 2180 N N . MET A 1 283 ? -33.674 1.835 69.024 1.00 95.25 283 MET A N 1
ATOM 2181 C CA . MET A 1 283 ? -34.263 1.547 67.716 1.00 95.25 283 MET A CA 1
ATOM 2182 C C . MET A 1 283 ? -34.150 2.755 66.779 1.00 95.25 283 MET A C 1
ATOM 2184 O O . MET A 1 283 ? -33.699 2.600 65.642 1.00 95.25 283 MET A O 1
ATOM 2188 N N . TYR A 1 284 ? -34.451 3.968 67.253 1.00 95.50 284 TYR A N 1
ATOM 2189 C CA . TYR A 1 284 ? -34.269 5.189 66.464 1.00 95.50 284 TYR A CA 1
ATOM 2190 C C . TYR A 1 284 ? -32.801 5.447 66.119 1.00 95.50 284 TYR A C 1
ATOM 2192 O O . TYR A 1 284 ? -32.500 5.784 64.974 1.00 95.50 284 TYR A O 1
ATOM 2200 N N . GLN A 1 285 ? -31.877 5.253 67.065 1.00 96.06 285 GLN A N 1
ATOM 2201 C CA . GLN A 1 285 ? -30.441 5.398 66.811 1.00 96.06 285 GLN A CA 1
ATOM 2202 C C . GLN A 1 285 ? -29.942 4.388 65.770 1.00 96.06 285 GLN A C 1
ATOM 2204 O O . GLN A 1 285 ? -29.227 4.769 64.843 1.00 96.06 285 GLN A O 1
ATOM 2209 N N . SER A 1 286 ? -30.359 3.123 65.871 1.00 96.25 286 SER A N 1
ATOM 2210 C CA . SER A 1 286 ? -30.026 2.077 64.898 1.00 96.25 286 SER A CA 1
ATOM 2211 C C . SER A 1 286 ? -30.572 2.407 63.505 1.00 96.25 286 SER A C 1
ATOM 2213 O O . SER A 1 286 ? -29.809 2.409 62.538 1.00 96.25 286 SER A O 1
ATOM 2215 N N . ARG A 1 287 ? -31.850 2.796 63.394 1.00 95.44 287 ARG A N 1
ATOM 2216 C CA . ARG A 1 287 ? -32.457 3.203 62.115 1.00 95.44 287 ARG A CA 1
ATOM 2217 C C . ARG A 1 287 ? -31.792 4.435 61.515 1.00 95.44 287 ARG A C 1
ATOM 2219 O O . ARG A 1 287 ? -31.589 4.490 60.303 1.00 95.44 287 ARG A O 1
ATOM 2226 N N . PHE A 1 288 ? -31.413 5.407 62.338 1.00 95.25 288 PHE A N 1
ATOM 2227 C CA . PHE A 1 288 ? -30.697 6.589 61.870 1.00 95.25 288 PHE A CA 1
ATOM 2228 C C . PHE A 1 288 ? -29.298 6.236 61.344 1.00 95.25 288 PHE A C 1
ATOM 2230 O O . PHE A 1 288 ? -28.905 6.717 60.282 1.00 95.25 288 PHE A O 1
ATOM 2237 N N . ALA A 1 289 ? -28.571 5.346 62.026 1.00 95.62 289 ALA A N 1
ATOM 2238 C CA . ALA A 1 289 ? -27.269 4.858 61.574 1.00 95.62 289 ALA A CA 1
ATOM 2239 C C . ALA A 1 289 ? -27.367 4.046 60.266 1.00 95.62 289 ALA A C 1
ATOM 2241 O O . ALA A 1 289 ? -26.553 4.222 59.355 1.00 95.62 289 ALA A O 1
ATOM 2242 N N . GLU A 1 290 ? -28.386 3.196 60.120 1.00 95.25 290 GLU A N 1
ATOM 2243 C CA . GLU A 1 290 ? -28.668 2.477 58.870 1.00 95.25 290 GLU A CA 1
ATOM 2244 C C . GLU A 1 290 ? -28.954 3.443 57.713 1.00 95.25 290 GLU A C 1
ATOM 2246 O O . GLU A 1 290 ? -28.360 3.320 56.642 1.00 95.25 290 GLU A O 1
ATOM 2251 N N . LEU A 1 291 ? -29.799 4.454 57.930 1.00 94.31 291 LEU A N 1
ATOM 2252 C CA . LEU A 1 291 ? -30.088 5.472 56.918 1.00 94.31 291 LEU A CA 1
ATOM 2253 C C . LEU A 1 291 ? -28.841 6.285 56.555 1.00 94.31 291 LEU A C 1
ATOM 2255 O O . LEU A 1 291 ? -28.599 6.542 55.376 1.00 94.31 291 LEU A O 1
ATOM 2259 N N . GLN A 1 292 ? -28.016 6.648 57.539 1.00 94.94 292 GLN A N 1
ATOM 2260 C CA . GLN A 1 292 ? -26.773 7.383 57.309 1.00 94.94 292 GLN A CA 1
ATOM 2261 C C . GLN A 1 292 ? -25.768 6.559 56.493 1.00 94.94 292 GLN A C 1
ATOM 2263 O O . GLN A 1 292 ? -25.165 7.072 55.547 1.00 94.94 292 GLN A O 1
ATOM 2268 N N . THR A 1 293 ? -25.605 5.273 56.809 1.00 95.50 293 THR A N 1
ATOM 2269 C CA . THR A 1 293 ? -24.708 4.379 56.060 1.00 95.50 293 THR A CA 1
ATOM 2270 C C . THR A 1 293 ? -25.237 4.078 54.658 1.00 95.50 293 THR A C 1
ATOM 2272 O O . THR A 1 293 ? -24.453 4.070 53.707 1.00 95.50 293 THR A O 1
ATOM 2275 N N . ALA A 1 294 ? -26.550 3.898 54.488 1.00 94.38 294 ALA A N 1
ATOM 2276 C CA . ALA A 1 294 ? -27.181 3.727 53.180 1.00 94.38 294 ALA A CA 1
ATOM 2277 C C . ALA A 1 294 ? -27.033 4.982 52.303 1.00 94.38 294 ALA A C 1
ATOM 2279 O O . ALA A 1 294 ? -26.658 4.874 51.134 1.00 94.38 294 ALA A O 1
ATOM 2280 N N . ALA A 1 295 ? -27.241 6.174 52.873 1.00 94.44 295 ALA A N 1
ATOM 2281 C CA . ALA A 1 295 ? -27.012 7.445 52.188 1.00 94.44 295 ALA A CA 1
ATOM 2282 C C . ALA A 1 295 ? -25.536 7.619 51.791 1.00 94.44 295 ALA A C 1
ATOM 2284 O O . ALA A 1 295 ? -25.248 7.997 50.656 1.00 94.44 295 ALA A O 1
ATOM 2285 N N . GLY A 1 296 ? -24.599 7.266 52.680 1.00 94.88 296 GLY A N 1
ATOM 2286 C CA . GLY A 1 296 ? -23.163 7.275 52.387 1.00 94.88 296 GLY A CA 1
ATOM 2287 C C . GLY A 1 296 ? -22.774 6.313 51.259 1.00 94.88 296 GLY A C 1
ATOM 2288 O O . GLY A 1 296 ? -22.045 6.696 50.347 1.00 94.88 296 GLY A O 1
ATOM 2289 N N . ARG A 1 297 ? -23.310 5.085 51.257 1.00 94.44 297 ARG A N 1
ATOM 2290 C CA . ARG A 1 297 ? -23.106 4.106 50.171 1.00 94.44 297 ARG A CA 1
ATOM 2291 C C . ARG A 1 297 ? -23.658 4.606 48.840 1.00 94.44 297 ARG A C 1
ATOM 2293 O O . ARG A 1 297 ? -22.971 4.506 47.830 1.00 94.44 297 ARG A O 1
ATOM 2300 N N . SER A 1 298 ? -24.863 5.177 48.842 1.00 93.06 298 SER A N 1
ATOM 2301 C CA . SER A 1 298 ? -25.462 5.772 47.643 1.00 93.06 298 SER A CA 1
ATOM 2302 C C . SER A 1 298 ? -24.605 6.923 47.100 1.00 93.06 298 SER A C 1
ATOM 2304 O O . SER A 1 298 ? -24.302 6.957 45.909 1.00 93.06 298 SER A O 1
ATOM 2306 N N . GLY A 1 299 ? -24.112 7.804 47.980 1.00 96.62 299 GLY A N 1
ATOM 2307 C CA . GLY A 1 299 ? -23.180 8.875 47.616 1.00 96.62 299 GLY A CA 1
ATOM 2308 C C . GLY A 1 299 ? -21.871 8.355 47.013 1.00 96.62 299 GLY A C 1
ATOM 2309 O O . GLY A 1 299 ? -21.446 8.839 45.966 1.00 96.62 299 GLY A O 1
ATOM 2310 N N . ASN A 1 300 ? -21.271 7.324 47.613 1.00 95.50 300 ASN A N 1
ATOM 2311 C CA . ASN A 1 300 ? -20.047 6.701 47.101 1.00 95.50 300 ASN A CA 1
ATOM 2312 C C . ASN A 1 300 ? -20.262 6.024 45.738 1.00 95.50 300 ASN A C 1
ATOM 2314 O O . ASN A 1 300 ? -19.418 6.155 44.857 1.00 95.50 300 ASN A O 1
ATOM 2318 N N . ASN A 1 301 ? -21.395 5.348 45.531 1.00 96.19 301 ASN A N 1
ATOM 2319 C CA . ASN A 1 301 ? -21.727 4.725 44.247 1.00 96.19 301 ASN A CA 1
ATOM 2320 C C . ASN A 1 301 ? -21.930 5.775 43.146 1.00 96.19 301 ASN A C 1
ATOM 2322 O O . ASN A 1 301 ? -21.424 5.614 42.036 1.00 96.19 301 ASN A O 1
ATOM 2326 N N . LEU A 1 302 ? -22.623 6.876 43.460 1.00 95.81 302 LEU A N 1
ATOM 2327 C CA . LEU A 1 302 ? -22.777 8.005 42.539 1.00 95.81 302 LEU A CA 1
ATOM 2328 C C . LEU A 1 302 ? -21.426 8.641 42.202 1.00 95.81 302 LEU A C 1
ATOM 2330 O O . LEU A 1 302 ? -21.180 8.967 41.042 1.00 95.81 302 LEU A O 1
ATOM 2334 N N . GLN A 1 303 ? -20.539 8.779 43.189 1.00 96.50 303 GLN A N 1
ATOM 2335 C CA . GLN A 1 303 ? -19.190 9.294 42.972 1.00 96.50 303 GLN A CA 1
ATOM 2336 C C . GLN A 1 303 ? -18.359 8.350 42.091 1.00 96.50 303 GLN A C 1
ATOM 2338 O O . GLN A 1 303 ? -17.768 8.803 41.117 1.00 96.50 303 GLN A O 1
ATOM 2343 N N . SER A 1 304 ? -18.392 7.042 42.356 1.00 96.69 304 SER A N 1
ATOM 2344 C CA . SER A 1 304 ? -17.708 6.032 41.540 1.00 96.69 304 SER A CA 1
ATOM 2345 C C . SER A 1 304 ? -18.197 6.044 40.090 1.00 96.69 304 SER A C 1
ATOM 2347 O O . SER A 1 304 ? -17.389 6.063 39.166 1.00 96.69 304 SER A O 1
ATOM 2349 N N . SER A 1 305 ? -19.516 6.089 39.876 1.00 94.81 305 SER A N 1
ATOM 2350 C CA . SER A 1 305 ? -20.095 6.173 38.531 1.00 94.81 305 SER A CA 1
ATOM 2351 C C . SER A 1 305 ? -19.709 7.481 37.836 1.00 94.81 305 SER A C 1
ATOM 2353 O O . SER A 1 305 ? -19.369 7.483 36.655 1.00 94.81 305 SER A O 1
ATOM 2355 N N . ARG A 1 306 ? -19.678 8.603 38.565 1.00 97.62 306 ARG A N 1
ATOM 2356 C CA . ARG A 1 306 ? -19.201 9.885 38.032 1.00 97.62 306 ARG A CA 1
ATOM 2357 C C . ARG A 1 306 ? -17.735 9.807 37.600 1.00 97.62 306 ARG A C 1
ATOM 2359 O O . ARG A 1 306 ? -17.396 10.338 36.541 1.00 97.62 306 ARG A O 1
ATOM 2366 N N . ASP A 1 307 ? -16.882 9.162 38.387 1.00 95.81 307 ASP A N 1
ATOM 2367 C CA . ASP A 1 307 ? -15.459 9.012 38.080 1.00 95.81 307 ASP A CA 1
ATOM 2368 C C . ASP A 1 307 ? -15.237 8.096 36.863 1.00 95.81 307 ASP A C 1
ATOM 2370 O O . ASP A 1 307 ? -14.409 8.412 36.004 1.00 95.81 307 ASP A O 1
ATOM 2374 N N . GLU A 1 308 ? -16.039 7.039 36.716 1.00 97.50 308 GLU A N 1
ATOM 2375 C CA . GLU A 1 308 ? -16.068 6.178 35.526 1.00 97.50 308 GLU A CA 1
ATOM 2376 C C . GLU A 1 308 ? -16.555 6.931 34.279 1.00 97.50 308 GLU A C 1
ATOM 2378 O O . GLU A 1 308 ? -15.928 6.886 33.224 1.00 97.50 308 GLU A O 1
ATOM 2383 N N . ILE A 1 309 ? -17.615 7.733 34.398 1.00 96.38 309 ILE A N 1
ATOM 2384 C CA . ILE A 1 309 ? -18.063 8.612 33.310 1.00 96.38 309 ILE A CA 1
ATOM 2385 C C . ILE A 1 309 ? -16.940 9.584 32.918 1.00 96.38 309 ILE A C 1
ATOM 2387 O O . ILE A 1 309 ? -16.728 9.846 31.732 1.00 96.38 309 ILE A O 1
ATOM 2391 N N . CYS A 1 310 ? -16.189 10.122 33.881 1.00 97.12 310 CYS A N 1
ATOM 2392 C CA . CYS A 1 310 ? -15.049 10.99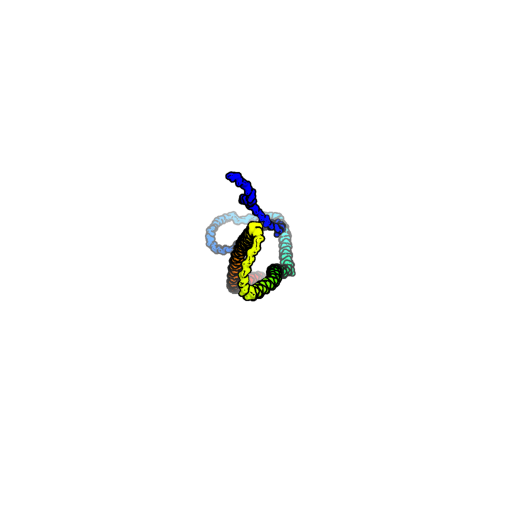2 33.591 1.00 97.12 310 CYS A CA 1
ATOM 2393 C C . CYS A 1 310 ? -13.906 10.243 32.890 1.00 97.12 310 CYS A C 1
ATOM 2395 O O . CYS A 1 310 ? -13.295 10.803 31.977 1.00 97.12 310 CYS A O 1
ATOM 2397 N N . SER A 1 311 ? -13.600 9.005 33.288 1.00 96.56 311 SER A N 1
ATOM 2398 C CA . SER A 1 311 ? -12.542 8.202 32.664 1.00 96.56 311 SER A CA 1
ATOM 2399 C C . SER A 1 311 ? -12.912 7.798 31.234 1.00 96.56 311 SER A C 1
ATOM 2401 O O . SER A 1 311 ? -12.111 8.012 30.322 1.00 96.56 311 SER A O 1
ATOM 2403 N N . LEU A 1 312 ? -14.149 7.345 31.013 1.00 96.38 312 LEU A N 1
ATOM 2404 C CA . LEU A 1 312 ? -14.682 7.030 29.688 1.00 96.38 312 LEU A CA 1
ATOM 2405 C C . LEU A 1 312 ? -14.685 8.263 28.784 1.00 96.38 312 LEU A C 1
ATOM 2407 O O . LEU A 1 312 ? -14.249 8.187 27.639 1.00 96.38 312 LEU A O 1
ATOM 2411 N N . ASN A 1 313 ? -15.078 9.431 29.298 1.00 97.38 313 ASN A N 1
ATOM 2412 C CA . ASN A 1 313 ? -15.001 10.671 28.525 1.00 97.38 313 ASN A CA 1
ATOM 2413 C C . ASN A 1 313 ? -13.562 11.030 28.125 1.00 97.38 313 ASN A C 1
ATOM 2415 O O . ASN A 1 313 ? -13.344 11.489 27.004 1.00 97.38 313 ASN A O 1
ATOM 2419 N N . ARG A 1 314 ? -12.563 10.801 28.989 1.00 96.81 314 ARG A N 1
ATOM 2420 C CA . ARG A 1 314 ? -11.146 11.000 28.626 1.00 96.81 314 ARG A CA 1
ATOM 2421 C C . ARG A 1 314 ? -10.697 10.017 27.547 1.00 96.81 314 ARG A C 1
ATOM 2423 O O . ARG A 1 314 ? -10.036 10.438 26.602 1.00 96.81 314 ARG A O 1
ATOM 2430 N N . ALA A 1 315 ? -11.091 8.748 27.651 1.00 95.25 315 ALA A N 1
ATOM 2431 C CA . ALA A 1 315 ? -10.795 7.739 26.636 1.00 95.25 315 ALA A CA 1
ATOM 2432 C C . ALA A 1 315 ? -11.425 8.099 25.280 1.00 95.25 315 ALA A C 1
ATOM 2434 O O . ALA A 1 315 ? -10.744 8.058 24.258 1.00 95.25 315 ALA A O 1
ATOM 2435 N N . ILE A 1 316 ? -12.682 8.558 25.273 1.00 96.50 316 ILE A N 1
ATOM 2436 C CA . ILE A 1 316 ? -13.365 9.042 24.065 1.00 96.50 316 ILE A CA 1
ATOM 2437 C C . ILE A 1 316 ? -12.591 10.199 23.423 1.00 96.50 316 ILE A C 1
ATOM 2439 O O . ILE A 1 316 ? -12.433 10.218 22.206 1.00 96.50 316 ILE A O 1
ATOM 2443 N N . GLN A 1 317 ? -12.096 11.161 24.208 1.00 94.62 317 GLN A N 1
ATOM 2444 C CA . GLN A 1 317 ? -11.319 12.278 23.659 1.00 94.62 317 GLN A CA 1
ATOM 2445 C C . GLN A 1 317 ? -9.954 11.837 23.113 1.00 94.62 317 GLN A C 1
ATOM 2447 O O . GLN A 1 317 ? -9.544 12.331 22.066 1.00 94.62 317 GLN A O 1
ATOM 2452 N N . SER A 1 318 ? -9.283 10.881 23.765 1.00 95.56 318 SER A N 1
ATOM 2453 C CA . SER A 1 318 ? -8.040 10.285 23.246 1.00 95.56 318 SER A CA 1
ATOM 2454 C C . SER A 1 318 ? -8.274 9.604 21.900 1.00 95.56 318 SER A C 1
ATOM 2456 O O . SER A 1 318 ? -7.615 9.936 20.920 1.00 95.56 318 SER A O 1
ATOM 2458 N N . LEU A 1 319 ? -9.284 8.730 21.827 1.00 94.44 319 LEU A N 1
ATOM 2459 C CA . LEU A 1 319 ? -9.638 8.010 20.603 1.00 94.44 319 LEU A CA 1
ATOM 2460 C C . LEU A 1 319 ? -10.050 8.961 19.475 1.00 94.44 319 LEU A C 1
ATOM 2462 O O . LEU A 1 319 ? -9.687 8.738 18.326 1.00 94.44 319 LEU A O 1
ATOM 2466 N N . ARG A 1 320 ? -10.767 10.049 19.780 1.00 95.00 320 ARG A N 1
ATOM 2467 C CA . ARG A 1 320 ? -11.072 11.095 18.790 1.00 95.00 320 ARG A CA 1
ATOM 2468 C C . ARG A 1 320 ? -9.804 11.759 18.256 1.00 95.00 320 ARG A C 1
ATOM 2470 O O . ARG A 1 320 ? -9.674 11.900 17.047 1.00 95.00 320 ARG A O 1
ATOM 2477 N N . GLY A 1 321 ? -8.857 12.097 19.131 1.00 94.50 321 GLY A N 1
ATOM 2478 C CA . GLY A 1 321 ? -7.565 12.647 18.718 1.00 94.50 321 GLY A CA 1
ATOM 2479 C C . GLY A 1 321 ? -6.749 11.677 17.856 1.00 94.50 321 GLY A C 1
ATOM 2480 O O . GLY A 1 321 ? -6.134 12.091 16.875 1.00 94.50 321 GLY A O 1
ATOM 2481 N N . GLU A 1 322 ? -6.778 10.382 18.175 1.00 96.62 322 GLU A N 1
ATOM 2482 C CA . GLU A 1 322 ? -6.150 9.337 17.359 1.00 96.62 322 GLU A CA 1
ATOM 2483 C C . GLU A 1 322 ? -6.818 9.212 15.983 1.00 96.62 322 GLU A C 1
ATOM 2485 O O . GLU A 1 322 ? -6.119 9.175 14.971 1.00 96.62 322 GLU A O 1
ATOM 2490 N N . ILE A 1 323 ? -8.155 9.234 15.924 1.00 93.19 323 ILE A N 1
ATOM 2491 C CA . ILE A 1 323 ? -8.917 9.242 14.666 1.00 93.19 323 ILE A CA 1
ATOM 2492 C C . ILE A 1 323 ? -8.547 10.464 13.817 1.00 93.19 323 ILE A C 1
ATOM 2494 O O . ILE A 1 323 ? -8.272 10.316 12.626 1.00 93.19 323 ILE A O 1
ATOM 2498 N N . ASP A 1 324 ? -8.498 11.658 14.407 1.00 96.44 324 ASP A N 1
ATOM 2499 C CA . ASP A 1 324 ? -8.154 12.892 13.693 1.00 96.44 324 ASP A CA 1
ATOM 2500 C C . ASP A 1 324 ? -6.707 12.866 13.176 1.00 96.44 324 ASP A C 1
ATOM 2502 O O . ASP A 1 324 ? -6.444 13.255 12.036 1.00 96.44 324 ASP A O 1
ATOM 2506 N N . SER A 1 325 ? -5.771 12.338 13.971 1.00 96.19 325 SER A N 1
ATOM 2507 C CA . SER A 1 325 ? -4.372 12.144 13.572 1.00 96.19 325 SER A CA 1
ATOM 2508 C C . SER A 1 325 ? -4.239 11.168 12.397 1.00 96.19 325 SER A C 1
ATOM 2510 O O . SER A 1 325 ? -3.592 11.484 11.395 1.00 96.19 325 SER A O 1
ATOM 2512 N N . VAL A 1 326 ? -4.898 10.006 12.469 1.00 93.56 326 VAL A N 1
ATOM 2513 C CA . VAL A 1 326 ? -4.893 9.005 11.389 1.00 93.56 326 VAL A CA 1
ATOM 2514 C C . VAL A 1 326 ? -5.571 9.553 10.132 1.00 93.56 326 VAL A C 1
ATOM 2516 O O . VAL A 1 326 ? -5.069 9.349 9.028 1.00 93.56 326 VAL A O 1
ATOM 2519 N N . ASN A 1 327 ? -6.662 10.308 10.268 1.00 94.69 327 ASN A N 1
ATOM 2520 C CA . ASN A 1 327 ? -7.311 10.972 9.137 1.00 94.69 327 ASN A CA 1
ATOM 2521 C C . ASN A 1 327 ? -6.397 12.016 8.481 1.00 94.69 327 ASN A C 1
ATOM 2523 O O . ASN A 1 327 ? -6.333 12.082 7.252 1.00 94.69 327 ASN A O 1
ATOM 2527 N N . ALA A 1 328 ? -5.651 12.796 9.269 1.00 94.31 328 ALA A N 1
ATOM 2528 C CA . ALA A 1 328 ? -4.669 13.742 8.744 1.00 94.31 328 ALA A CA 1
ATOM 2529 C C . ALA A 1 328 ? -3.530 13.024 8.000 1.00 94.31 328 ALA A C 1
ATOM 2531 O O . ALA A 1 328 ? -3.142 13.448 6.911 1.00 94.31 328 ALA A O 1
ATOM 2532 N N . GLN A 1 329 ? -3.035 11.903 8.537 1.00 94.56 329 GLN A N 1
ATOM 2533 C CA . GLN A 1 329 ? -2.046 11.063 7.854 1.00 94.56 329 GLN A CA 1
ATOM 2534 C C . GLN A 1 329 ? -2.594 10.489 6.545 1.00 94.56 329 GLN A C 1
ATOM 2536 O O . GLN A 1 329 ? -1.913 10.560 5.522 1.00 94.56 329 GLN A O 1
ATOM 2541 N N . ARG A 1 330 ? -3.831 9.974 6.549 1.00 90.19 330 ARG A N 1
ATOM 2542 C CA . ARG A 1 330 ? -4.494 9.457 5.345 1.00 90.19 330 ARG A CA 1
ATOM 2543 C C . ARG A 1 330 ? -4.599 10.536 4.271 1.00 90.19 330 ARG A C 1
ATOM 2545 O O . ARG A 1 330 ? -4.186 10.297 3.144 1.00 90.19 330 ARG A O 1
ATOM 2552 N N . SER A 1 331 ? -5.070 11.729 4.631 1.00 93.25 331 SER A N 1
ATOM 2553 C CA . SER A 1 331 ? -5.174 12.860 3.703 1.00 93.25 331 SER A CA 1
ATOM 2554 C C . SER A 1 331 ? -3.806 13.293 3.155 1.00 93.25 331 SER A C 1
ATOM 2556 O O . SER A 1 331 ? -3.676 13.572 1.963 1.00 93.25 331 SER A O 1
ATOM 2558 N N . GLY A 1 332 ? -2.762 13.287 3.991 1.00 94.75 332 GLY A N 1
ATOM 2559 C CA . GLY A 1 332 ? -1.391 13.554 3.551 1.00 94.75 332 GLY A CA 1
ATOM 2560 C C . GLY A 1 332 ? -0.876 12.521 2.542 1.00 94.75 332 GLY A C 1
ATOM 2561 O O . GLY A 1 332 ? -0.292 12.894 1.525 1.00 94.75 332 GLY A O 1
ATOM 2562 N N . LEU A 1 333 ? -1.131 11.232 2.786 1.00 90.69 333 LEU A N 1
ATOM 2563 C CA . LEU A 1 333 ? -0.769 10.151 1.865 1.00 90.69 333 LEU A CA 1
ATOM 2564 C C . LEU A 1 333 ? -1.567 10.216 0.558 1.00 90.69 333 LEU A C 1
ATOM 2566 O O . LEU A 1 333 ? -0.973 10.089 -0.507 1.00 90.69 333 LEU A O 1
ATOM 2570 N N . GLU A 1 334 ? -2.874 10.476 0.616 1.00 93.62 334 GLU A N 1
ATOM 2571 C CA . GLU A 1 334 ? -3.718 10.688 -0.569 1.00 93.62 334 GLU A CA 1
ATOM 2572 C C . GLU A 1 334 ? -3.186 11.849 -1.427 1.00 93.62 334 GLU A C 1
ATOM 2574 O O . GLU A 1 334 ? -3.058 11.718 -2.643 1.00 93.62 334 GLU A O 1
ATOM 2579 N N . SER A 1 335 ? -2.791 12.966 -0.805 1.00 93.81 335 SER A N 1
ATOM 2580 C CA . SER A 1 335 ? -2.175 14.088 -1.523 1.00 93.81 335 SER A CA 1
ATOM 2581 C C . SER A 1 335 ? -0.836 13.708 -2.163 1.00 93.81 335 SER A C 1
ATOM 2583 O O . SER A 1 335 ? -0.566 14.121 -3.290 1.00 93.81 335 SER A O 1
ATOM 2585 N N . ALA A 1 336 ? 0.002 12.932 -1.470 1.00 91.38 336 ALA A N 1
ATOM 2586 C CA . ALA A 1 336 ? 1.289 12.481 -1.999 1.00 91.38 336 ALA A CA 1
ATOM 2587 C C . ALA A 1 336 ? 1.124 11.499 -3.172 1.00 91.38 336 ALA A C 1
ATOM 2589 O O . ALA A 1 336 ? 1.883 11.574 -4.138 1.00 91.38 336 ALA A O 1
ATOM 2590 N N . ILE A 1 337 ? 0.119 10.616 -3.109 1.00 90.81 337 ILE A N 1
ATOM 2591 C CA . ILE A 1 337 ? -0.249 9.710 -4.205 1.00 90.81 337 ILE A CA 1
ATOM 2592 C C . ILE A 1 337 ? -0.684 10.526 -5.421 1.00 90.81 337 ILE A C 1
ATOM 2594 O O . ILE A 1 337 ? -0.085 10.375 -6.481 1.00 90.81 337 ILE A O 1
ATOM 2598 N N . ASN A 1 338 ? -1.629 11.456 -5.254 1.00 92.38 338 ASN A N 1
ATOM 2599 C CA . ASN A 1 338 ? -2.107 12.305 -6.350 1.00 92.38 338 ASN A CA 1
ATOM 2600 C C . ASN A 1 338 ? -0.967 13.108 -7.003 1.00 92.38 338 ASN A C 1
ATOM 2602 O O . ASN A 1 338 ? -0.919 13.265 -8.223 1.00 92.38 338 ASN A O 1
ATOM 2606 N N . GLU A 1 339 ? -0.019 13.612 -6.208 1.00 95.94 339 GLU A N 1
ATOM 2607 C CA . GLU A 1 339 ? 1.144 14.329 -6.736 1.00 95.94 339 GLU A CA 1
ATOM 2608 C C . GLU A 1 339 ? 2.098 13.401 -7.505 1.00 95.94 339 GLU A C 1
ATOM 2610 O O . GLU A 1 339 ? 2.600 13.770 -8.570 1.00 95.94 339 GLU A O 1
ATOM 2615 N N . ALA A 1 340 ? 2.350 12.193 -6.992 1.00 88.81 340 ALA A N 1
ATOM 2616 C CA . ALA A 1 340 ? 3.184 11.198 -7.657 1.00 88.81 340 ALA A CA 1
ATOM 2617 C C . ALA A 1 340 ? 2.552 10.712 -8.972 1.00 88.81 340 ALA A C 1
ATOM 2619 O O . ALA A 1 340 ? 3.249 10.630 -9.985 1.00 88.81 340 ALA A O 1
ATOM 2620 N N . GLU A 1 341 ? 1.242 10.461 -8.977 1.00 92.50 341 GLU A N 1
ATOM 2621 C CA . GLU A 1 341 ? 0.466 10.116 -10.170 1.00 92.50 341 GLU A CA 1
ATOM 2622 C C . GLU A 1 341 ? 0.514 11.244 -11.203 1.00 92.50 341 GLU A C 1
ATOM 2624 O O . GLU A 1 341 ? 0.876 10.999 -12.355 1.00 92.50 341 GLU A O 1
ATOM 2629 N N . GLY A 1 342 ? 0.271 12.493 -10.791 1.00 93.75 342 GLY A N 1
ATOM 2630 C CA . GLY A 1 342 ? 0.354 13.655 -11.679 1.00 93.75 342 GLY A CA 1
ATOM 2631 C C . GLY A 1 342 ? 1.755 13.863 -12.268 1.00 93.75 342 GLY A C 1
ATOM 2632 O O . GLY A 1 342 ? 1.902 14.135 -13.464 1.00 93.75 342 GLY A O 1
ATOM 2633 N N . ARG A 1 343 ? 2.814 13.678 -11.464 1.00 93.81 343 ARG A N 1
ATOM 2634 C CA . ARG A 1 343 ? 4.206 13.708 -11.950 1.00 93.81 343 ARG A CA 1
ATOM 2635 C C . ARG A 1 343 ? 4.485 12.575 -12.942 1.00 93.81 343 ARG A C 1
ATOM 2637 O O . ARG A 1 343 ? 5.130 12.813 -13.966 1.00 93.81 343 ARG A O 1
ATOM 2644 N N . GLY A 1 344 ? 3.992 11.370 -12.662 1.00 88.75 344 GLY A N 1
ATOM 2645 C CA . GLY A 1 344 ? 4.112 10.210 -13.544 1.00 88.75 344 GLY A CA 1
ATOM 2646 C C . GLY A 1 344 ? 3.412 10.424 -14.887 1.00 88.75 344 GLY A C 1
ATOM 2647 O O . GLY A 1 344 ? 4.018 10.225 -15.941 1.00 88.75 344 GLY A O 1
ATOM 2648 N N . GLU A 1 345 ? 2.172 10.911 -14.869 1.00 95.50 345 GLU A N 1
ATOM 2649 C CA . GLU A 1 345 ? 1.401 11.207 -16.077 1.00 95.50 345 GLU A CA 1
ATOM 2650 C C . GLU A 1 345 ? 2.092 12.273 -16.939 1.00 95.50 345 GLU A C 1
ATOM 2652 O O . GLU A 1 345 ? 2.240 12.099 -18.154 1.00 95.50 345 GLU A O 1
ATOM 2657 N N . ALA A 1 346 ? 2.592 13.347 -16.320 1.00 95.06 346 ALA A N 1
ATOM 2658 C CA . ALA A 1 346 ? 3.334 14.391 -17.021 1.00 95.06 346 ALA A CA 1
ATOM 2659 C C . ALA A 1 346 ? 4.611 13.849 -17.690 1.00 95.06 346 ALA A C 1
ATOM 2661 O O . ALA A 1 346 ? 4.895 14.191 -18.843 1.00 95.06 346 ALA A O 1
ATOM 2662 N N . ALA A 1 347 ? 5.356 12.974 -17.007 1.00 94.62 347 ALA A N 1
ATOM 2663 C CA . ALA A 1 347 ? 6.551 12.338 -17.558 1.00 94.62 347 ALA A CA 1
ATOM 2664 C C . ALA A 1 347 ? 6.219 11.431 -18.755 1.00 94.62 347 ALA A C 1
ATOM 2666 O O . ALA A 1 347 ? 6.869 11.520 -19.798 1.00 94.62 347 ALA A O 1
ATOM 2667 N N . VAL A 1 348 ? 5.163 10.616 -18.650 1.00 94.56 348 VAL A N 1
ATOM 2668 C CA . VAL A 1 348 ? 4.689 9.763 -19.753 1.00 94.56 348 VAL A CA 1
ATOM 2669 C C . VAL A 1 348 ? 4.243 10.609 -20.942 1.00 94.56 348 VAL A C 1
ATOM 2671 O O . VAL A 1 348 ? 4.588 10.301 -22.084 1.00 94.56 348 VAL A O 1
ATOM 2674 N N . LYS A 1 349 ? 3.506 11.697 -20.701 1.00 97.88 349 LYS A N 1
ATOM 2675 C CA . LYS A 1 349 ? 3.069 12.620 -21.753 1.00 97.88 349 LYS A CA 1
ATOM 2676 C C . LYS A 1 349 ? 4.258 13.266 -22.465 1.00 97.88 349 LYS A C 1
ATOM 2678 O O . LYS A 1 349 ? 4.256 13.337 -23.693 1.00 97.88 349 LYS A O 1
ATOM 2683 N N . ASN A 1 350 ? 5.284 13.684 -21.723 1.00 96.81 350 ASN A N 1
ATOM 2684 C CA . ASN A 1 350 ? 6.511 14.238 -22.295 1.00 96.81 350 ASN A CA 1
ATOM 2685 C C . ASN A 1 350 ? 7.251 13.203 -23.160 1.00 96.81 350 ASN A C 1
ATOM 2687 O O . ASN A 1 350 ? 7.561 13.484 -24.316 1.00 96.81 350 ASN A O 1
ATOM 2691 N N . ALA A 1 351 ? 7.448 11.984 -22.646 1.00 94.81 351 ALA A N 1
ATOM 2692 C CA . ALA A 1 351 ? 8.108 10.907 -23.380 1.00 94.81 351 ALA A CA 1
ATOM 2693 C C . ALA A 1 351 ? 7.355 10.535 -24.670 1.00 94.81 351 ALA A C 1
ATOM 2695 O O . ALA A 1 351 ? 7.974 10.399 -25.725 1.00 94.81 351 ALA A O 1
ATOM 2696 N N . LYS A 1 352 ? 6.018 10.444 -24.617 1.00 96.94 352 LYS A N 1
ATOM 2697 C CA . LYS A 1 352 ? 5.170 10.236 -25.804 1.00 96.94 352 LYS A CA 1
ATOM 2698 C C . LYS A 1 352 ? 5.306 11.377 -26.814 1.00 96.94 352 LYS A C 1
ATOM 2700 O O . LYS A 1 352 ? 5.404 11.114 -28.009 1.00 96.94 352 LYS A O 1
ATOM 2705 N N . GLY A 1 353 ? 5.354 12.625 -26.345 1.00 97.88 353 GLY A N 1
ATOM 2706 C CA . GLY A 1 353 ? 5.618 13.787 -27.195 1.00 97.88 353 GLY A CA 1
ATOM 2707 C C . GLY A 1 353 ? 6.968 13.679 -27.904 1.00 97.88 353 GLY A C 1
ATOM 2708 O O . GLY A 1 353 ? 7.035 13.795 -29.125 1.00 97.88 353 GLY A O 1
ATOM 2709 N N . LYS A 1 354 ? 8.032 13.347 -27.162 1.00 97.31 354 LYS A N 1
ATOM 2710 C CA . LYS A 1 354 ? 9.376 13.173 -27.728 1.00 97.31 354 LYS A CA 1
ATOM 2711 C C . LYS A 1 354 ? 9.447 12.035 -28.743 1.00 97.31 354 LYS A C 1
ATOM 2713 O O . LYS A 1 354 ? 10.111 12.170 -29.767 1.00 97.31 354 LYS A O 1
ATOM 2718 N N . LEU A 1 355 ? 8.755 10.932 -28.472 1.00 96.50 355 LEU A N 1
ATOM 2719 C CA . LEU A 1 355 ? 8.649 9.807 -29.395 1.00 96.50 355 LEU A CA 1
ATOM 2720 C C . LEU A 1 355 ? 7.968 10.238 -30.700 1.00 96.50 355 LEU A C 1
ATOM 2722 O O . LEU A 1 355 ? 8.527 10.007 -31.767 1.00 96.50 355 LEU A O 1
ATOM 2726 N N . SER A 1 356 ? 6.841 10.950 -30.621 1.00 97.88 356 SER A N 1
ATOM 2727 C CA . SER A 1 356 ? 6.140 11.464 -31.805 1.00 97.88 356 SER A CA 1
ATOM 2728 C C . SER A 1 356 ? 6.997 12.445 -32.619 1.00 97.88 356 SER A C 1
ATOM 2730 O O . SER A 1 356 ? 7.027 12.364 -33.847 1.00 97.88 356 SER A O 1
ATOM 2732 N N . GLU A 1 357 ? 7.756 13.328 -31.961 1.00 98.00 357 GLU A N 1
ATOM 2733 C CA . GLU A 1 357 ? 8.714 14.217 -32.635 1.00 98.00 357 GLU A CA 1
ATOM 2734 C C . GLU A 1 357 ? 9.799 13.434 -33.389 1.00 98.00 357 GLU A C 1
ATOM 2736 O O . GLU A 1 357 ? 10.125 13.762 -34.533 1.00 98.00 357 GLU A O 1
ATOM 2741 N N . LEU A 1 358 ? 10.365 12.398 -32.761 1.00 97.38 358 LEU A N 1
ATOM 2742 C CA . LEU A 1 358 ? 11.398 11.560 -33.373 1.00 97.38 358 LEU A CA 1
ATOM 2743 C C . LEU A 1 358 ? 10.845 10.726 -34.531 1.00 97.38 358 LEU A C 1
ATOM 2745 O O . LEU A 1 358 ? 11.505 10.605 -35.562 1.00 97.38 358 LEU A O 1
ATOM 2749 N N . GLU A 1 359 ? 9.631 10.195 -34.406 1.00 97.88 359 GLU A N 1
ATOM 2750 C CA . GLU A 1 359 ? 8.940 9.497 -35.492 1.00 97.88 359 GLU A CA 1
ATOM 2751 C C . GLU A 1 359 ? 8.682 10.425 -36.684 1.00 97.88 359 GLU A C 1
ATOM 2753 O O . GLU A 1 359 ? 8.937 10.045 -37.830 1.00 97.88 359 GLU A O 1
ATOM 2758 N N . ALA A 1 360 ? 8.245 11.662 -36.431 1.00 97.75 360 ALA A N 1
ATOM 2759 C CA . ALA A 1 360 ? 8.055 12.664 -37.474 1.00 97.75 360 ALA A CA 1
ATOM 2760 C C . ALA A 1 360 ? 9.382 13.025 -38.163 1.00 97.75 360 ALA A C 1
ATOM 2762 O O . ALA A 1 360 ? 9.447 13.084 -39.394 1.00 97.75 360 ALA A O 1
ATOM 2763 N N . ALA A 1 361 ? 10.460 13.206 -37.394 1.00 97.62 361 ALA A N 1
ATOM 2764 C CA . ALA A 1 361 ? 11.794 13.462 -37.934 1.00 97.62 361 ALA A CA 1
ATOM 2765 C C . ALA A 1 361 ? 12.312 12.285 -38.779 1.00 97.62 361 ALA A C 1
ATOM 2767 O O . ALA A 1 361 ? 12.851 12.499 -39.866 1.00 97.62 361 ALA A O 1
ATOM 2768 N N . LEU A 1 362 ? 12.096 11.045 -38.329 1.00 97.50 362 LEU A N 1
ATOM 2769 C CA . LEU A 1 362 ? 12.438 9.834 -39.076 1.00 97.50 362 LEU A CA 1
ATOM 2770 C C . LEU A 1 362 ? 11.676 9.769 -40.405 1.00 97.50 362 LEU A C 1
ATOM 2772 O O . LEU A 1 362 ? 12.271 9.478 -41.442 1.00 97.50 362 LEU A O 1
ATOM 2776 N N . GLN A 1 363 ? 10.367 10.037 -40.393 1.00 98.06 363 GLN A N 1
ATOM 2777 C CA . GLN A 1 363 ? 9.561 10.044 -41.615 1.00 98.06 363 GLN A CA 1
ATOM 2778 C C . GLN A 1 363 ? 10.025 11.124 -42.591 1.00 98.06 363 GLN A C 1
ATOM 2780 O O . GLN A 1 363 ? 10.171 10.846 -43.781 1.00 98.06 363 GLN A O 1
ATOM 2785 N N . LYS A 1 364 ? 10.342 12.322 -42.092 1.00 98.19 364 LYS A N 1
ATOM 2786 C CA . LYS A 1 364 ? 10.917 13.391 -42.912 1.00 98.19 364 LYS A CA 1
ATOM 2787 C C . LYS A 1 364 ? 12.251 12.970 -43.536 1.00 98.19 364 LYS A C 1
ATOM 2789 O O . LYS A 1 364 ? 12.414 13.095 -44.744 1.00 98.19 364 LYS A O 1
ATOM 2794 N N . ALA A 1 365 ? 13.161 12.384 -42.758 1.00 97.31 365 ALA A N 1
ATOM 2795 C CA . ALA A 1 365 ? 14.444 11.898 -43.267 1.00 97.31 365 ALA A CA 1
ATOM 2796 C C . ALA A 1 365 ? 14.277 10.797 -44.332 1.00 97.31 365 ALA A C 1
ATOM 2798 O O . ALA A 1 365 ? 14.989 10.792 -45.335 1.00 97.31 365 ALA A O 1
ATOM 2799 N N . LYS A 1 366 ? 13.304 9.889 -44.165 1.00 97.94 366 LYS A N 1
ATOM 2800 C CA . LYS A 1 366 ? 12.958 8.886 -45.188 1.00 97.94 366 LYS A CA 1
ATOM 2801 C C . LYS A 1 366 ? 12.454 9.534 -46.479 1.00 97.94 366 LYS A C 1
ATOM 2803 O O . LYS A 1 366 ? 12.851 9.110 -47.563 1.00 97.94 366 LYS A O 1
ATOM 2808 N N . GLN A 1 367 ? 11.598 10.550 -46.375 1.00 98.06 367 GLN A N 1
ATOM 2809 C CA . GLN A 1 367 ? 11.106 11.302 -47.533 1.00 98.06 367 GLN A CA 1
ATOM 2810 C C . GLN A 1 367 ? 12.235 12.061 -48.238 1.00 98.06 367 GLN A C 1
ATOM 2812 O O . GLN A 1 367 ? 12.311 12.025 -49.466 1.00 98.06 367 GLN A O 1
ATOM 2817 N N . ASP A 1 368 ? 13.134 12.691 -47.479 1.00 98.00 368 ASP A N 1
ATOM 2818 C CA . ASP A 1 368 ? 14.307 13.384 -48.014 1.00 98.00 368 ASP A CA 1
ATOM 2819 C C . ASP A 1 368 ? 15.258 12.419 -48.729 1.00 98.00 368 ASP A C 1
ATOM 2821 O O . ASP A 1 368 ? 15.678 12.701 -49.849 1.00 98.00 368 ASP A O 1
ATOM 2825 N N . MET A 1 369 ? 15.518 11.241 -48.156 1.00 97.06 369 MET A N 1
ATOM 2826 C CA . MET A 1 369 ? 16.315 10.198 -48.810 1.00 97.06 369 MET A CA 1
ATOM 2827 C C . MET A 1 369 ? 15.663 9.724 -50.116 1.00 97.06 369 MET A C 1
ATOM 2829 O O . MET A 1 369 ? 16.320 9.619 -51.150 1.00 97.06 369 MET A O 1
ATOM 2833 N N . ALA A 1 370 ? 14.348 9.483 -50.105 1.00 97.38 370 ALA A N 1
ATOM 2834 C CA . ALA A 1 370 ? 13.608 9.104 -51.308 1.00 97.38 370 ALA A CA 1
ATOM 2835 C C . ALA A 1 370 ? 13.620 10.210 -52.379 1.00 97.38 370 ALA A C 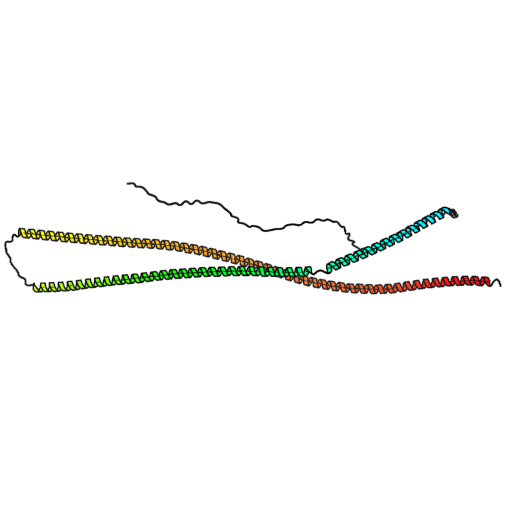1
ATOM 2837 O O . ALA A 1 370 ? 13.618 9.911 -53.574 1.00 97.38 370 ALA A O 1
ATOM 2838 N N . ARG A 1 371 ? 13.632 11.485 -51.970 1.00 97.94 371 ARG A N 1
ATOM 2839 C CA . ARG A 1 371 ? 13.792 12.630 -52.873 1.00 97.94 371 ARG A CA 1
ATOM 2840 C C . ARG A 1 371 ? 15.197 12.670 -53.471 1.00 97.94 371 ARG A C 1
ATOM 2842 O O . ARG A 1 371 ? 15.304 12.743 -54.689 1.00 97.94 371 ARG A O 1
ATOM 2849 N N . GLN A 1 372 ? 16.241 12.540 -52.653 1.00 97.31 372 GLN A N 1
ATOM 2850 C CA . GLN A 1 372 ? 17.626 12.507 -53.129 1.00 97.31 372 GLN A CA 1
ATOM 2851 C C . GLN A 1 372 ? 17.853 11.372 -54.128 1.00 97.31 372 GLN A C 1
ATOM 2853 O O . GLN A 1 372 ? 18.451 11.597 -55.171 1.00 97.31 372 GLN A O 1
ATOM 2858 N N . LEU A 1 373 ? 17.329 10.170 -53.868 1.00 97.81 373 LEU A N 1
ATOM 2859 C CA . LEU A 1 373 ? 17.429 9.050 -54.812 1.00 97.81 373 LEU A CA 1
ATOM 2860 C C . LEU A 1 373 ? 16.795 9.365 -56.175 1.00 97.81 373 LEU A C 1
ATOM 2862 O O . LEU A 1 373 ? 17.359 8.997 -57.204 1.00 97.81 373 LEU A O 1
ATOM 2866 N N . ARG A 1 374 ? 15.655 10.070 -56.196 1.00 97.50 374 ARG A N 1
ATOM 2867 C CA . ARG A 1 374 ? 15.027 10.529 -57.446 1.00 97.50 374 ARG A CA 1
ATOM 2868 C C . ARG A 1 374 ? 15.893 11.561 -58.167 1.00 97.50 374 ARG A C 1
ATOM 2870 O O . ARG A 1 374 ? 16.170 11.376 -59.346 1.00 97.50 374 ARG A O 1
ATOM 2877 N N . GLU A 1 375 ? 16.387 12.570 -57.453 1.00 97.50 375 GLU A N 1
ATOM 2878 C CA . GLU A 1 375 ? 17.281 13.599 -58.008 1.00 97.50 375 GLU A CA 1
ATOM 2879 C C . GLU A 1 375 ? 18.581 12.985 -58.565 1.00 97.50 375 GLU A C 1
ATOM 2881 O O . GLU A 1 375 ? 19.028 13.343 -59.654 1.00 97.50 375 GLU A O 1
ATOM 2886 N N . TYR A 1 376 ? 19.164 12.000 -57.872 1.00 97.75 376 TYR A N 1
ATOM 2887 C CA . TYR A 1 376 ? 20.330 11.257 -58.357 1.00 97.75 376 TYR A CA 1
ATOM 2888 C C . TYR A 1 376 ? 20.023 10.444 -59.617 1.00 97.75 376 TYR A C 1
ATOM 2890 O O . TYR A 1 376 ? 20.845 10.418 -60.534 1.00 97.75 376 TYR A O 1
ATOM 2898 N N . GLN A 1 377 ? 18.861 9.790 -59.688 1.00 97.44 377 GLN A N 1
ATOM 2899 C CA . GLN A 1 377 ? 18.457 9.046 -60.882 1.00 97.44 377 GLN A CA 1
ATOM 2900 C C . GLN A 1 377 ? 18.238 9.980 -62.080 1.00 97.44 377 GLN A C 1
ATOM 2902 O O . GLN A 1 377 ? 18.662 9.661 -63.189 1.00 97.44 377 GLN A O 1
ATOM 2907 N N . GLU A 1 378 ? 17.618 11.140 -61.869 1.00 96.94 378 GLU A N 1
ATOM 2908 C CA . GLU A 1 378 ? 17.449 12.169 -62.900 1.00 96.94 378 GLU A CA 1
ATOM 2909 C C . GLU A 1 378 ? 18.805 12.682 -63.402 1.00 96.94 378 GLU A C 1
ATOM 2911 O O . GLU A 1 378 ? 19.040 12.725 -64.611 1.00 96.94 378 GLU A O 1
ATOM 2916 N N . LEU A 1 379 ? 19.736 12.979 -62.491 1.00 97.81 379 LEU A N 1
ATOM 2917 C CA . LEU A 1 379 ? 21.087 13.409 -62.847 1.00 97.81 379 LEU A CA 1
ATOM 2918 C C . LEU A 1 379 ? 21.858 12.323 -63.611 1.00 97.81 379 LEU A C 1
ATOM 2920 O O . LEU A 1 379 ? 22.550 12.624 -64.584 1.00 97.81 379 LEU A O 1
ATOM 2924 N N . MET A 1 380 ? 21.718 11.058 -63.209 1.00 97.06 380 MET A N 1
ATOM 2925 C CA . MET A 1 380 ? 22.295 9.923 -63.930 1.00 97.06 380 MET A CA 1
ATOM 2926 C C . MET A 1 380 ? 21.739 9.833 -65.354 1.00 97.06 380 MET A C 1
ATOM 2928 O O . MET A 1 380 ? 22.507 9.662 -66.299 1.00 97.06 380 MET A O 1
ATOM 2932 N N . ASN A 1 381 ? 20.424 9.994 -65.527 1.00 97.19 381 ASN A N 1
ATOM 2933 C CA . ASN A 1 381 ? 19.796 9.979 -66.847 1.00 97.19 381 ASN A CA 1
ATOM 2934 C C . ASN A 1 381 ? 20.347 11.104 -67.743 1.00 97.19 381 ASN A C 1
ATOM 2936 O O . ASN A 1 381 ? 20.669 10.851 -68.903 1.00 97.19 381 ASN A O 1
ATOM 2940 N N . VAL A 1 382 ? 20.523 12.318 -67.203 1.00 97.38 382 VAL A N 1
ATOM 2941 C CA . VAL A 1 382 ? 21.156 13.437 -67.927 1.00 97.38 382 VAL A CA 1
ATOM 2942 C C . VAL A 1 382 ? 22.604 13.107 -68.289 1.00 97.38 382 VAL A C 1
ATOM 2944 O O . VAL A 1 382 ? 23.014 13.322 -69.427 1.00 97.38 382 VAL A O 1
ATOM 2947 N N . LYS A 1 383 ? 23.380 12.532 -67.363 1.00 97.50 383 LYS A N 1
ATOM 2948 C CA . LYS A 1 383 ? 24.771 12.134 -67.620 1.00 97.50 383 LYS A CA 1
ATOM 2949 C C . LYS A 1 383 ? 24.867 11.113 -68.753 1.00 97.50 383 LYS A C 1
ATOM 2951 O O . LYS A 1 383 ? 25.717 11.258 -69.625 1.00 97.50 383 LYS A O 1
ATOM 2956 N N . LEU A 1 384 ? 23.989 10.109 -68.762 1.00 97.25 384 LEU A N 1
ATOM 2957 C CA . LEU A 1 384 ? 23.937 9.109 -69.829 1.00 97.25 384 LEU A CA 1
ATOM 2958 C C . LEU A 1 384 ? 23.561 9.732 -71.180 1.00 97.25 384 LEU A C 1
ATOM 2960 O O . LEU A 1 384 ? 24.164 9.381 -72.191 1.00 97.25 384 LEU A O 1
ATOM 2964 N N . ALA A 1 385 ? 22.617 10.678 -71.210 1.00 97.06 385 ALA A N 1
ATOM 2965 C CA . ALA A 1 385 ? 22.289 11.419 -72.429 1.00 97.06 385 ALA A CA 1
ATOM 2966 C C . ALA A 1 385 ? 23.502 12.212 -72.952 1.00 97.06 385 ALA A C 1
ATOM 2968 O O . ALA A 1 385 ? 23.836 12.115 -74.132 1.00 97.06 385 ALA A O 1
ATOM 2969 N N . LEU A 1 386 ? 24.223 12.903 -72.063 1.00 96.94 386 LEU A N 1
ATOM 2970 C CA . LEU A 1 386 ? 25.443 13.634 -72.414 1.00 96.94 386 LEU A CA 1
ATOM 2971 C C . LEU A 1 386 ? 26.567 12.709 -72.908 1.00 96.94 386 LEU A C 1
ATOM 2973 O O . LEU A 1 386 ? 27.272 13.058 -73.851 1.00 96.94 386 LEU A O 1
ATOM 2977 N N . ASP A 1 387 ? 26.743 11.518 -72.328 1.00 97.00 387 ASP A N 1
ATOM 2978 C CA . ASP A 1 387 ? 27.728 10.546 -72.828 1.00 97.00 387 ASP A CA 1
ATOM 2979 C C . ASP A 1 387 ? 27.408 10.090 -74.257 1.00 97.00 387 ASP A C 1
ATOM 2981 O O . ASP A 1 387 ? 28.319 9.911 -75.077 1.00 97.00 387 ASP A O 1
ATOM 2985 N N . ILE A 1 388 ? 26.119 9.893 -74.560 1.00 96.12 388 ILE A N 1
ATOM 2986 C CA . ILE A 1 388 ? 25.655 9.565 -75.910 1.00 96.12 388 ILE A CA 1
ATOM 2987 C C . ILE A 1 388 ? 25.989 10.726 -76.846 1.00 96.12 388 ILE A C 1
ATOM 2989 O O . ILE A 1 388 ? 26.623 10.491 -77.874 1.00 96.12 388 ILE A O 1
ATOM 2993 N N . GLU A 1 389 ? 25.659 11.966 -76.473 1.00 96.94 389 GLU A N 1
ATOM 2994 C CA . GLU A 1 389 ? 25.989 13.160 -77.257 1.00 96.94 389 GLU A CA 1
ATOM 2995 C C . GLU A 1 389 ? 27.497 13.268 -77.524 1.00 96.94 389 GLU A C 1
ATOM 2997 O O . GLU A 1 389 ? 27.910 13.364 -78.678 1.00 96.94 389 GLU A O 1
ATOM 3002 N N . ILE A 1 390 ? 28.347 13.148 -76.500 1.00 95.88 390 ILE A N 1
ATOM 3003 C CA . ILE A 1 390 ? 29.812 13.179 -76.651 1.00 95.88 390 ILE A CA 1
ATOM 3004 C C . ILE A 1 390 ? 30.286 12.076 -77.598 1.00 95.88 390 ILE A C 1
ATOM 3006 O O . ILE A 1 390 ? 31.136 12.318 -78.454 1.00 95.88 390 ILE A O 1
ATOM 3010 N N . THR A 1 391 ? 29.747 10.864 -77.467 1.00 96.62 391 THR A N 1
ATOM 3011 C CA . THR A 1 391 ? 30.098 9.745 -78.349 1.00 96.62 391 THR A CA 1
ATOM 3012 C C . THR A 1 391 ? 29.675 10.027 -79.790 1.00 96.62 391 THR A C 1
ATOM 3014 O O . THR A 1 391 ? 30.425 9.724 -80.718 1.00 96.62 391 THR A O 1
ATOM 3017 N N . THR A 1 392 ? 28.507 10.639 -80.000 1.00 93.56 392 THR A N 1
ATOM 3018 C CA . THR A 1 392 ? 28.069 11.061 -81.336 1.00 93.56 392 THR A CA 1
ATOM 3019 C C . THR A 1 392 ? 28.951 12.172 -81.904 1.00 93.56 392 THR A C 1
ATOM 3021 O O . THR A 1 392 ? 29.410 12.037 -83.036 1.00 93.56 392 THR A O 1
ATOM 3024 N N . TYR A 1 393 ? 29.291 13.203 -81.119 1.00 96.25 393 TYR A N 1
ATOM 3025 C CA . TYR A 1 393 ? 30.197 14.274 -81.540 1.00 96.25 393 TYR A CA 1
ATOM 3026 C C . TYR A 1 393 ? 31.588 13.738 -81.898 1.00 96.25 393 TYR A C 1
ATOM 3028 O O . TYR A 1 393 ? 32.126 14.103 -82.941 1.00 96.25 393 TYR A O 1
ATOM 3036 N N . LYS A 1 394 ? 32.142 12.819 -81.094 1.00 95.19 394 LYS A N 1
ATOM 3037 C CA . LYS A 1 394 ? 33.414 12.141 -81.395 1.00 95.19 394 LYS A CA 1
ATOM 3038 C C . LYS A 1 394 ? 33.363 11.382 -82.718 1.00 95.19 394 LYS A C 1
ATOM 3040 O O . LYS A 1 394 ? 34.243 11.573 -83.542 1.00 95.19 394 LYS A O 1
ATOM 3045 N N . LYS A 1 395 ? 32.310 10.594 -82.965 1.00 93.81 395 LYS A N 1
ATOM 3046 C CA . LYS A 1 395 ? 32.151 9.858 -84.233 1.00 93.81 395 LYS A CA 1
ATOM 3047 C C . LYS A 1 395 ? 32.065 10.778 -85.450 1.00 93.81 395 LYS A C 1
ATOM 3049 O O . LYS A 1 395 ? 32.616 10.452 -86.496 1.00 93.81 395 LYS A O 1
ATOM 3054 N N . MET A 1 396 ? 31.371 11.914 -85.338 1.00 92.19 396 MET A N 1
ATOM 3055 C CA . MET A 1 396 ? 31.325 12.890 -86.433 1.00 92.19 396 MET A CA 1
ATOM 3056 C C . MET A 1 396 ? 32.705 13.502 -86.695 1.00 92.19 396 MET A C 1
ATOM 3058 O O . MET A 1 396 ? 33.103 13.613 -87.850 1.00 92.19 396 MET A O 1
ATOM 3062 N N . LEU A 1 397 ? 33.444 1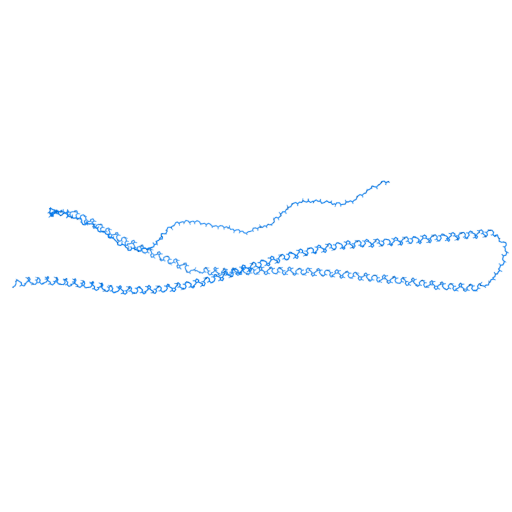3.850 -85.636 1.00 90.31 397 LEU A N 1
ATOM 3063 C CA . LEU A 1 397 ? 34.809 14.371 -85.740 1.00 90.31 397 LEU A CA 1
ATOM 3064 C C . LEU A 1 397 ? 35.771 13.346 -86.349 1.00 90.31 397 LEU A C 1
ATOM 3066 O O . LEU A 1 397 ? 36.499 13.684 -87.272 1.00 90.31 397 LEU A O 1
ATOM 3070 N N . GLU A 1 398 ? 35.720 12.087 -85.918 1.00 86.94 398 GLU A N 1
ATOM 3071 C CA . GLU A 1 398 ? 36.510 10.999 -86.512 1.00 86.94 398 GLU A CA 1
ATOM 3072 C C . GLU A 1 398 ? 36.185 10.811 -88.006 1.00 86.94 398 GLU A C 1
ATOM 3074 O O . GLU A 1 398 ? 37.080 10.578 -88.819 1.00 86.94 398 GLU A O 1
ATOM 3079 N N . GLY A 1 399 ? 34.916 10.964 -88.403 1.00 83.06 399 GLY A N 1
ATOM 3080 C CA . GLY A 1 399 ? 34.509 10.953 -89.813 1.00 83.06 399 GLY A CA 1
ATOM 3081 C C . GLY A 1 399 ? 35.068 12.133 -90.623 1.00 83.06 399 GLY A C 1
ATOM 3082 O O . GLY A 1 399 ? 35.479 11.963 -91.773 1.00 83.06 399 GLY A O 1
ATOM 3083 N N . GLU A 1 400 ? 35.124 13.325 -90.029 1.00 80.31 400 GLU A N 1
ATOM 3084 C CA . GLU A 1 400 ? 35.737 14.524 -90.617 1.00 80.31 400 GLU A CA 1
ATOM 3085 C C . GLU A 1 400 ? 37.268 14.394 -90.735 1.00 80.31 400 GLU A C 1
ATOM 3087 O O . GLU A 1 400 ? 37.855 14.719 -91.773 1.00 80.31 400 GLU A O 1
ATOM 3092 N N . GLU A 1 401 ? 37.925 13.863 -89.705 1.00 78.19 401 GLU A N 1
ATOM 3093 C CA . GLU A 1 401 ? 39.365 13.592 -89.684 1.00 78.19 401 GLU A CA 1
ATOM 3094 C C . GLU A 1 401 ? 39.752 12.512 -90.695 1.00 78.19 401 GLU A C 1
ATOM 3096 O O . GLU A 1 401 ? 40.740 12.663 -91.409 1.00 78.19 401 GLU A O 1
ATOM 3101 N N . ALA A 1 402 ? 38.947 11.459 -90.847 1.00 75.19 402 ALA A N 1
ATOM 3102 C CA . ALA A 1 402 ? 39.163 10.455 -91.884 1.00 75.19 402 ALA A CA 1
ATOM 3103 C C . ALA A 1 402 ? 39.077 11.068 -93.292 1.00 75.19 402 ALA A C 1
ATOM 3105 O O . ALA A 1 402 ? 39.899 10.758 -94.161 1.00 75.19 402 ALA A O 1
ATOM 3106 N N . ARG A 1 403 ? 38.127 11.986 -93.523 1.00 74.44 403 ARG A N 1
ATOM 3107 C CA . ARG A 1 403 ? 38.010 12.690 -94.806 1.00 74.44 403 ARG A CA 1
ATOM 3108 C C . ARG A 1 403 ? 39.208 13.604 -95.062 1.00 74.44 403 ARG A C 1
ATOM 3110 O O . ARG A 1 403 ? 39.774 13.569 -96.151 1.00 74.44 403 ARG A O 1
ATOM 3117 N N . THR A 1 404 ? 39.616 14.404 -94.081 1.00 72.12 404 THR A N 1
ATOM 3118 C CA . THR A 1 404 ? 40.764 15.318 -94.223 1.00 72.12 404 THR A CA 1
ATOM 3119 C C . THR A 1 404 ? 42.092 14.562 -94.322 1.00 72.12 404 THR A C 1
ATOM 3121 O O . THR A 1 404 ? 42.897 14.863 -95.201 1.00 72.12 404 THR A O 1
ATOM 3124 N N . GLY A 1 405 ? 42.294 13.517 -93.519 1.00 70.81 405 GLY A N 1
ATOM 3125 C CA . GLY A 1 405 ? 43.451 12.626 -93.586 1.00 70.81 405 GLY A CA 1
ATOM 3126 C C . GLY A 1 405 ? 43.572 11.917 -94.935 1.00 70.81 405 GLY A C 1
ATOM 3127 O O . GLY A 1 405 ? 44.661 11.870 -95.504 1.00 70.81 405 GLY A O 1
ATOM 3128 N N . SER A 1 406 ? 42.458 11.446 -95.508 1.00 67.25 406 SER A N 1
ATOM 3129 C CA . SER A 1 406 ? 42.455 10.874 -96.860 1.00 67.25 406 SER A CA 1
ATOM 3130 C C . SER A 1 406 ? 42.868 11.894 -97.926 1.00 67.25 406 SER A C 1
ATOM 3132 O O . SER A 1 406 ? 43.589 11.536 -98.856 1.00 67.25 406 SER A O 1
ATOM 3134 N N . VAL A 1 407 ? 42.440 13.155 -97.806 1.00 67.44 407 VAL A N 1
ATOM 3135 C CA . VAL A 1 407 ? 42.821 14.224 -98.747 1.00 67.44 407 VAL A CA 1
ATOM 3136 C C . VAL A 1 407 ? 44.316 14.541 -98.641 1.00 67.44 407 VAL A C 1
ATOM 3138 O O . VAL A 1 407 ? 44.995 14.640 -99.661 1.00 67.44 407 VAL A O 1
ATOM 3141 N N . VAL A 1 408 ? 44.854 14.636 -97.423 1.00 70.75 408 VAL A N 1
ATOM 3142 C CA . VAL A 1 408 ? 46.281 14.923 -97.192 1.00 70.75 408 VAL A CA 1
ATOM 3143 C C . VAL A 1 408 ? 47.173 13.774 -97.677 1.00 70.75 408 VAL A C 1
ATOM 3145 O O . VAL A 1 408 ? 48.204 14.012 -98.306 1.00 70.75 408 VAL A O 1
ATOM 3148 N N . MET A 1 409 ? 46.768 12.521 -97.450 1.00 66.19 409 MET A N 1
ATOM 3149 C CA . MET A 1 409 ? 47.513 11.347 -97.922 1.00 66.19 409 MET A CA 1
ATOM 3150 C C . MET A 1 409 ? 47.514 11.235 -99.452 1.00 66.19 409 MET A C 1
ATOM 3152 O O . MET A 1 409 ? 48.548 10.904 -100.036 1.00 66.19 409 MET A O 1
ATOM 3156 N N . ALA A 1 410 ? 46.397 11.565 -100.112 1.00 66.31 410 ALA A N 1
ATOM 3157 C CA . ALA A 1 410 ? 46.337 11.624 -101.571 1.00 66.31 410 ALA A CA 1
ATOM 3158 C C . ALA A 1 410 ? 47.319 12.671 -102.128 1.00 66.31 410 ALA A C 1
ATOM 3160 O O . ALA A 1 410 ? 48.132 12.344 -102.993 1.00 66.31 410 ALA A O 1
ATOM 3161 N N . GLN A 1 411 ? 47.337 13.881 -101.558 1.00 67.44 411 GLN A N 1
ATOM 3162 C CA . GLN A 1 411 ? 48.255 14.954 -101.966 1.00 67.44 411 GLN A CA 1
ATOM 3163 C C . GLN A 1 411 ? 49.738 14.585 -101.767 1.00 67.44 411 GLN A C 1
ATOM 3165 O O . GLN A 1 411 ? 50.565 14.860 -102.635 1.00 67.44 411 GLN A O 1
ATOM 3170 N N . LEU A 1 412 ? 50.094 13.915 -100.664 1.00 67.38 412 LEU A N 1
ATOM 3171 C CA . LEU A 1 412 ? 51.469 13.453 -100.420 1.00 67.38 412 LEU A CA 1
ATOM 3172 C C . LEU A 1 412 ? 51.919 12.387 -101.428 1.00 67.38 412 LEU A C 1
ATOM 3174 O O . LEU A 1 412 ? 53.052 12.435 -101.911 1.00 67.38 412 LEU A O 1
ATOM 3178 N N . SER A 1 413 ? 51.034 11.450 -101.780 1.00 68.81 413 SER A N 1
ATOM 3179 C CA . SER A 1 413 ? 51.339 10.411 -102.772 1.00 68.81 413 SER A CA 1
ATOM 3180 C C . SER A 1 413 ? 51.578 10.989 -104.174 1.00 68.81 413 SER A C 1
ATOM 3182 O O . SER A 1 413 ? 52.477 10.542 -104.892 1.00 68.81 413 SER A O 1
ATOM 3184 N N . GLU A 1 414 ? 50.849 12.047 -104.532 1.00 68.88 414 GLU A N 1
ATOM 3185 C CA . GLU A 1 414 ? 50.988 12.747 -105.808 1.00 68.88 414 GLU A CA 1
ATOM 3186 C C . GLU A 1 414 ? 52.346 13.469 -105.898 1.00 68.88 414 GLU A C 1
ATOM 3188 O O . GLU A 1 414 ? 53.081 13.299 -106.871 1.00 68.88 414 GLU A O 1
ATOM 3193 N N . VAL A 1 415 ? 52.772 14.147 -104.827 1.00 71.00 415 VAL A N 1
ATOM 3194 C CA . VAL A 1 415 ? 54.106 14.773 -104.735 1.00 71.00 415 VAL A CA 1
ATOM 3195 C C . VAL A 1 415 ? 55.230 13.732 -104.818 1.00 71.00 415 VAL A C 1
ATOM 3197 O O . VAL A 1 415 ? 56.236 13.942 -105.501 1.00 71.00 415 VAL A O 1
ATOM 3200 N N . GLN A 1 416 ? 55.066 12.587 -104.156 1.00 68.38 416 GLN A N 1
ATOM 3201 C CA . GLN A 1 416 ? 56.083 11.535 -104.114 1.00 68.38 416 GLN A CA 1
ATOM 3202 C C . GLN A 1 416 ? 56.226 10.815 -105.465 1.00 68.38 416 GLN A C 1
ATOM 3204 O O . GLN A 1 416 ? 57.344 10.532 -105.907 1.00 68.38 416 GLN A O 1
ATOM 3209 N N . SER A 1 417 ? 55.111 10.597 -106.167 1.00 70.75 417 SER A N 1
ATOM 3210 C CA . SER A 1 417 ? 55.119 10.098 -107.544 1.00 70.75 417 SER A CA 1
ATOM 3211 C C . SER A 1 417 ? 55.757 11.107 -108.513 1.00 70.75 417 SER A C 1
ATOM 3213 O O . SER A 1 417 ? 56.612 10.713 -109.311 1.00 70.75 417 SER A O 1
ATOM 3215 N N . GLY A 1 418 ? 55.483 12.408 -108.360 1.00 72.31 418 GLY A N 1
ATOM 3216 C CA . GLY A 1 418 ? 56.130 13.482 -109.121 1.00 72.31 418 GLY A CA 1
ATOM 3217 C C . GLY A 1 418 ? 57.653 13.541 -108.935 1.00 72.31 418 GLY A C 1
ATOM 3218 O O . GLY A 1 418 ? 58.393 13.627 -109.917 1.00 72.31 418 GLY A O 1
ATOM 3219 N N . LEU A 1 419 ? 58.152 13.402 -107.699 1.00 71.06 419 LEU A N 1
ATOM 3220 C CA . LEU A 1 419 ? 59.597 13.326 -107.421 1.00 71.06 419 LEU A CA 1
ATOM 3221 C C . LEU A 1 419 ? 60.261 12.088 -108.041 1.00 71.06 419 LEU A C 1
ATOM 3223 O O . LEU A 1 419 ? 61.416 12.147 -108.475 1.00 71.06 419 LEU A O 1
ATOM 3227 N N . SER A 1 420 ? 59.552 10.957 -108.074 1.00 71.12 420 SER A N 1
ATOM 3228 C CA . SER A 1 420 ? 60.060 9.728 -108.691 1.00 71.12 420 SER A CA 1
ATOM 3229 C C . SER A 1 420 ? 60.144 9.846 -110.219 1.00 71.12 420 SER A C 1
ATOM 3231 O O . SER A 1 420 ? 61.150 9.449 -110.811 1.00 71.12 420 SER A O 1
ATOM 3233 N N . ALA A 1 421 ? 59.144 10.475 -110.846 1.00 72.94 421 ALA A N 1
ATOM 3234 C CA . ALA A 1 421 ? 59.111 10.732 -112.280 1.00 72.94 421 ALA A CA 1
ATOM 3235 C C . ALA A 1 421 ? 60.217 11.713 -112.701 1.00 72.94 421 ALA A C 1
ATOM 3237 O O . ALA A 1 421 ? 60.932 11.452 -113.668 1.00 72.94 421 ALA A O 1
ATOM 3238 N N . PHE A 1 422 ? 60.439 12.781 -111.926 1.00 73.75 422 PHE A N 1
ATOM 3239 C CA . PHE A 1 422 ? 61.521 13.740 -112.168 1.00 73.75 422 PHE A CA 1
ATOM 3240 C C . PHE A 1 422 ? 62.910 13.083 -112.097 1.00 73.75 422 PHE A C 1
ATOM 3242 O O . PHE A 1 422 ? 63.736 13.268 -112.989 1.00 73.75 422 PHE A O 1
ATOM 3249 N N . ASN A 1 423 ? 63.154 12.236 -111.091 1.00 68.81 423 ASN A N 1
ATOM 3250 C CA . ASN A 1 423 ? 64.402 11.469 -110.998 1.00 68.81 423 ASN A CA 1
ATOM 3251 C C . ASN A 1 423 ? 64.601 10.503 -112.179 1.00 68.81 423 ASN A C 1
ATOM 3253 O O . ASN A 1 423 ? 65.733 10.287 -112.613 1.00 68.81 423 ASN A O 1
ATOM 3257 N N . CYS A 1 424 ? 63.523 9.918 -112.711 1.00 71.94 424 CYS A N 1
ATOM 3258 C CA . CYS A 1 424 ? 63.592 9.034 -113.874 1.00 71.94 424 CYS A CA 1
ATOM 3259 C C . CYS A 1 424 ? 63.929 9.811 -115.161 1.00 71.94 424 CYS A C 1
ATOM 3261 O O . CYS A 1 424 ? 64.791 9.380 -115.929 1.00 71.94 424 CYS A O 1
ATOM 3263 N N . GLN A 1 425 ? 63.325 10.992 -115.344 1.00 74.06 425 GLN A N 1
ATOM 3264 C CA . GLN A 1 425 ? 63.567 11.886 -116.481 1.00 74.06 425 GLN A CA 1
ATOM 3265 C C . GLN A 1 425 ? 65.034 12.337 -116.545 1.00 74.06 425 GLN A C 1
ATOM 3267 O O . GLN A 1 425 ? 65.692 12.123 -117.565 1.00 74.06 425 GLN A O 1
ATOM 3272 N N . VAL A 1 426 ? 65.576 12.844 -115.428 1.00 73.12 426 VAL A N 1
ATOM 3273 C CA . VAL A 1 426 ? 66.984 13.277 -115.307 1.00 73.12 426 VAL A CA 1
ATOM 3274 C C . VAL A 1 426 ? 67.950 12.128 -115.611 1.00 73.12 426 VAL A C 1
ATOM 3276 O O . VAL A 1 426 ? 68.985 12.317 -116.251 1.00 73.12 426 VAL A O 1
ATOM 3279 N N . ARG A 1 427 ? 67.608 10.903 -115.193 1.00 70.19 427 ARG A N 1
ATOM 3280 C CA . ARG A 1 427 ? 68.415 9.709 -115.470 1.00 70.19 427 ARG A CA 1
ATOM 3281 C C . ARG A 1 427 ? 68.382 9.319 -116.951 1.00 70.19 427 ARG A C 1
ATOM 3283 O O . ARG A 1 427 ? 69.407 8.879 -117.468 1.00 70.19 427 ARG A O 1
ATOM 3290 N N . SER A 1 428 ? 67.244 9.490 -117.628 1.00 70.06 428 SER A N 1
ATOM 3291 C CA . SER A 1 428 ? 67.111 9.217 -119.065 1.00 70.06 428 SER A CA 1
ATOM 3292 C C . SER A 1 428 ? 67.863 10.241 -119.923 1.00 70.06 428 SER A C 1
ATOM 3294 O O . SER A 1 428 ? 68.569 9.848 -120.848 1.00 70.06 428 SER A O 1
ATOM 3296 N N . GLU A 1 429 ? 67.819 11.528 -119.561 1.00 71.88 429 GLU A N 1
ATOM 3297 C CA . GLU A 1 429 ? 68.523 12.602 -120.275 1.00 71.88 429 GLU A CA 1
ATOM 3298 C C . GLU A 1 429 ? 70.044 12.469 -120.138 1.00 71.88 429 GLU A C 1
ATOM 3300 O O . GLU A 1 429 ? 70.770 12.621 -121.121 1.00 71.88 429 GLU A O 1
ATOM 3305 N N . MET A 1 430 ? 70.543 12.067 -118.961 1.00 65.75 430 MET A N 1
ATOM 3306 C CA . MET A 1 430 ? 71.968 11.756 -118.778 1.00 65.75 430 MET A CA 1
ATOM 3307 C C . MET A 1 430 ? 72.439 10.572 -119.640 1.00 65.75 430 MET A C 1
ATOM 3309 O O . MET A 1 430 ? 73.583 10.551 -120.098 1.00 65.75 430 MET A O 1
ATOM 3313 N N . LEU A 1 431 ? 71.577 9.574 -119.863 1.00 65.19 431 LEU A N 1
ATOM 3314 C CA . LEU A 1 431 ? 71.877 8.425 -120.724 1.00 65.19 431 LEU A CA 1
ATOM 3315 C C . LEU A 1 431 ? 71.792 8.791 -122.213 1.00 65.19 431 LEU A C 1
ATOM 3317 O O . LEU A 1 431 ? 72.642 8.346 -122.986 1.00 65.19 431 LEU A O 1
ATOM 3321 N N . ALA A 1 432 ? 70.836 9.642 -122.601 1.00 66.88 432 ALA A N 1
ATOM 3322 C CA . ALA A 1 432 ? 70.705 10.163 -123.960 1.00 66.88 432 ALA A CA 1
ATOM 3323 C C . ALA A 1 432 ? 71.933 10.997 -124.358 1.00 66.88 432 ALA A C 1
ATOM 3325 O O . ALA A 1 432 ? 72.555 10.693 -125.375 1.00 66.88 432 ALA A O 1
ATOM 3326 N N . TYR A 1 433 ? 72.390 11.914 -123.494 1.00 63.44 433 TYR A N 1
ATOM 3327 C CA . TYR A 1 433 ? 73.593 12.729 -123.728 1.00 63.44 433 TYR A CA 1
ATOM 3328 C C . TYR A 1 433 ? 74.861 11.872 -123.908 1.00 63.44 433 TYR A C 1
ATOM 3330 O O . TYR A 1 433 ? 75.731 12.174 -124.726 1.00 63.44 433 TYR A O 1
ATOM 3338 N N . ARG A 1 434 ? 74.951 10.746 -123.185 1.00 59.69 434 ARG A N 1
ATOM 3339 C CA . ARG A 1 434 ? 76.045 9.772 -123.328 1.00 59.69 434 ARG A CA 1
ATOM 3340 C C . ARG A 1 434 ? 75.963 8.988 -124.645 1.00 59.69 434 ARG A C 1
ATOM 3342 O O . ARG A 1 434 ? 76.999 8.622 -125.192 1.00 59.69 434 ARG A O 1
ATOM 3349 N N . SER A 1 435 ? 74.755 8.747 -125.158 1.00 60.22 435 SER A N 1
ATOM 3350 C CA . SER A 1 435 ? 74.524 8.054 -126.433 1.00 60.22 435 SER A CA 1
ATOM 3351 C C . SER A 1 435 ? 74.718 8.960 -127.658 1.00 60.22 435 SER A C 1
ATOM 3353 O O . SER A 1 435 ? 75.313 8.524 -128.642 1.00 60.22 435 SER A O 1
ATOM 3355 N N . GLU A 1 436 ? 74.320 10.236 -127.578 1.00 59.34 436 GLU A N 1
ATOM 3356 C CA . GLU A 1 436 ? 74.528 11.245 -128.628 1.00 59.34 436 GLU A CA 1
ATOM 3357 C C . GLU A 1 436 ? 76.024 11.534 -128.827 1.00 59.34 436 GLU A C 1
ATOM 3359 O O . GLU A 1 436 ? 76.503 11.622 -129.957 1.00 59.34 436 GLU A O 1
ATOM 3364 N N . SER A 1 437 ? 76.790 11.600 -127.730 1.00 56.72 437 SER A N 1
ATOM 3365 C CA . SER A 1 437 ? 78.238 11.826 -127.778 1.00 56.72 437 SER A CA 1
ATOM 3366 C C . SER A 1 437 ? 78.999 10.672 -128.454 1.00 56.72 437 SER A C 1
ATOM 3368 O O . SER A 1 437 ? 80.007 10.920 -129.107 1.00 56.72 437 SER A O 1
ATOM 3370 N N . HIS A 1 438 ? 78.490 9.435 -128.378 1.00 57.72 438 HIS A N 1
ATOM 3371 C CA . HIS A 1 438 ? 79.057 8.276 -129.082 1.00 57.72 438 HIS A CA 1
ATOM 3372 C C . HIS A 1 438 ? 78.665 8.195 -130.569 1.00 57.72 438 HIS A C 1
ATOM 3374 O O . HIS A 1 438 ? 79.358 7.534 -131.340 1.00 57.72 438 HIS A O 1
ATOM 3380 N N . ARG A 1 439 ? 77.580 8.859 -130.995 1.00 57.81 439 ARG A N 1
ATOM 3381 C CA . ARG A 1 439 ? 77.062 8.802 -132.376 1.00 57.81 439 ARG A CA 1
ATOM 3382 C C . ARG A 1 439 ? 77.681 9.843 -133.316 1.00 57.81 439 ARG A C 1
ATOM 3384 O O . ARG A 1 439 ? 77.545 9.712 -134.523 1.00 57.81 439 ARG A O 1
ATOM 3391 N N . LEU A 1 440 ? 78.370 10.848 -132.773 1.00 56.97 440 LEU A N 1
ATOM 3392 C CA . LEU A 1 440 ? 79.036 11.927 -133.520 1.00 56.97 440 LEU A CA 1
ATOM 3393 C C . LEU A 1 440 ? 80.530 11.651 -133.812 1.00 56.97 440 LEU A C 1
ATOM 3395 O O . LEU A 1 440 ? 81.235 12.542 -134.279 1.00 56.97 440 LEU A O 1
ATOM 3399 N N . GLN A 1 441 ? 81.021 10.434 -133.548 1.00 54.31 441 GLN A N 1
ATOM 3400 C CA . GLN A 1 441 ? 82.422 10.025 -133.763 1.00 54.31 441 GLN A CA 1
ATOM 3401 C C . GLN A 1 441 ? 82.596 8.754 -134.625 1.00 54.31 441 GLN A C 1
ATOM 3403 O O . GLN A 1 441 ? 83.695 8.202 -134.669 1.00 54.31 441 GLN A O 1
ATOM 3408 N N . CYS A 1 442 ? 81.552 8.292 -135.324 1.00 48.88 442 CYS A N 1
ATOM 3409 C CA . CYS A 1 442 ? 81.627 7.215 -136.324 1.00 48.88 442 CYS A CA 1
ATOM 3410 C C . CYS A 1 442 ? 81.152 7.696 -137.691 1.00 48.88 442 CYS A C 1
ATOM 3412 O O . CYS A 1 442 ? 80.111 8.390 -137.727 1.00 48.88 442 CYS A O 1
#

Secondary structure (DSSP, 8-state):
-----------------------------------------------------------------------TT--S-------HHHHHHHHHHHHHHHHHHHHHHHHHHHHHHHHHHHHHHHHHHHHHHHHHHHTT--HHHHHHHHHHHHHHHHHHHHHHHHHHHHHHHHHHHHHHHHHHHHHHHHHHHHHHHHHHHHHHHHHHHHHHHHHHHHHHHHHHHHHHHHHHHHHHHHHHHHHHHHHH-------------HHHHHHHHHHHHHHHHHHHHHHHHHHHHHHHHHHHHHHHHHHHHHHHHHHHHHHHHHHHHHHHHHHHHHHHHHHHHHHHHHHHHHHHHHHHHHHHHHHHHHHHHHHHHHHHHHHHHHHHHHHHHHHHHHHHHHHHHHHHHHHHHHHHHHHHHHHHHHHHHHHHHHHHHHHHHHHHHHHHHHHT--

Radius of gyration: 77.29 Å; chains: 1; bounding box: 164×70×240 Å

Organism: NCBI:txid445787

Foldseek 3Di:
DDDDDDDDDDDDDDDDDDDDDDDDDDDDDDDDDDDDDDDDDDDDDDDDDDDDDDDDDDDDDDDDDDDDDDDPPPPDDPDPPDPPVVVVVVVVVVVVVVVVVVVVVVVVVVVVVVVVVVVVVVVVVVVVVVVVVVPDPCVVVVVVVVVVVVVVVVVVVVVVVVVVVVVVVVVVVVVVVVVVVVVVVVVVVVVVVVVVVVVVVVVVVVVVVVVVVVVVVVVVVVVVVVVVVVVVVVVVVVVVCVVPPDDDPDDDDDPDVCVVVVVVVVVVVVVVVVVVVVVVVVVVVVVVVVVVVVVVVVVVVVVVVVVVVVVVVVVVVVVVVVVVVVVVVVVVVVVVVVVVVVVVVVVVVVVVVVVVVVVVVVVVVVVVVVVVVVVVVVVVVVVVVVVVVVVVVVVVVVVVCVVVVVVVVVVVVVVVVVVVVVVVVVVVVVVVVVVVVVVVPD

InterPro domains:
  IPR003054 Keratin, type II [PR01276] (95-103)
  IPR003054 Keratin, type II [PR01276] (122-134)
  IPR003054 Keratin, type II [PR01276] (167-180)
  IPR003054 Keratin, type II [PR01276] (181-200)
  IPR003054 Keratin, type II [PR01276] (292-309)
  IPR003054 Keratin, type II [PR01276] (343-358)
  IPR018039 Intermediate filament protein, conserved site [PS00226] (390-398)
  IPR032444 Keratin type II head [PF16208] (9-89)
  IPR039008 Intermediate filament, rod domain [PF00038] (92-403)
  IPR039008 Intermediate filament, rod domain [PS51842] (93-404)
  IPR039008 Intermediate filament, rod domain [SM01391] (92-403)